Protein 4HZ8 (pdb70)

Solvent-accessible surface area: 16527 Å² total; per-residue (Å²): 156,10,60,171,58,8,30,1,0,0,0,0,0,2,14,1,3,6,5,6,60,90,63,60,36,26,11,60,0,7,1,2,93,4,14,129,78,128,80,70,10,101,138,66,20,25,2,58,86,5,0,24,3,10,102,85,24,108,77,0,1,51,12,0,124,63,0,34,6,96,0,0,0,5,2,0,4,1,0,2,0,9,24,69,68,68,93,130,57,14,113,135,2,12,49,0,0,72,82,2,0,88,11,0,72,172,66,126,2,49,0,0,0,0,0,3,4,20,6,0,0,27,13,0,39,108,69,29,0,2,43,24,86,92,2,0,29,29,0,14,76,0,0,83,24,0,5,64,40,4,3,94,62,0,28,4,0,0,0,0,1,14,2,12,29,13,0,108,6,0,0,10,97,2,94,25,8,34,21,54,142,55,72,97,33,0,0,81,0,0,0,3,2,1,4,0,0,0,39,0,2,89,14,3,102,87,61,82,19,78,72,15,56,0,0,2,0,5,24,4,21,12,20,43,51,60,38,100,107,114,53,9,73,108,2,8,176,92,28,59,24,28,33,6,26,1,9,2,24,0,5,46,126,21,100,12,19,126,23,0,41,142,49,4,107,54,0,73,142,40,50,33,139,119,4,32,133,18,0,30,33,107,27,35,0,0,0,0,0,1,26,21,5,25,60,0,81,37,19,146,126,123,103,17,33,84,54,50,134,36,156,85,72,44,8,37,42,39,78,18,40,2,36,79,0,0,33,53,9,0,10,32,8,19,183,67,11,34,138,29,26,0,9,0,0,9,0,1,1,0,12,109,12,136,57,70,198,86,33,85,2,90,6,83,116,0,15,40,5,1,98,27,0,0,21,5,0,75,116,0,30,76,79,30,2,28,4,99,0,1,0,0,8,0,0,0,0,4,0,19,9,12,42,0,49,49,26,45,6,0,0,0,25,0,44,51,166,84,11,111,17,30,28,0,58,0,0,83,49,1,81,93,6,9,90,67,30,3,102

InterPro domains:
  IPR001360 Glycoside hydrolase family 1 [PF00232] (41-479)
  IPR001360 Glycoside hydrolase family 1 [PR00131] (323-337)
  IPR001360 Glycoside hydrolase family 1 [PR00131] (383-391)
  IPR001360 Glycoside hydrolase family 1 [PR00131] (404-415)
  IPR001360 Glycoside hydrolase family 1 [PR00131] (425-442)
  IPR001360 Glycoside hydrolase family 1 [PR00131] (449-461)
  IPR001360 Glycoside hydrolase family 1 [PTHR10353] (43-479)
  IPR017736 Glycoside hydrolase, family 1, beta-glucosidase [TIGR03356] (43-471)
  IPR017853 Glycoside hydrolase superfamily [SSF51445] (39-476)
  IPR018120 Glycoside hydrolase family 1, active site [PS00572] (383-391)
  IPR033132 Glycosyl hydrolases family 1, N-terminal conserved site [PS00653] (47-61)

Structure (mmCIF, N/CA/C/O backbone):
data_4HZ8
#
_entry.id   4HZ8
#
_cell.length_a   70.383
_cell.length_b   70.559
_cell.length_c   86.579
_cell.angle_alpha   90.000
_cell.angle_beta   90.000
_cell.angle_gamma   90.000
#
_symmetry.space_group_name_H-M   'P 21 21 21'
#
loop_
_entity.id
_entity.type
_entity.pdbx_description
1 polymer Beta-glucosidase
2 non-polymer beta-D-glucopyranose
3 water water
#
loop_
_atom_site.group_PDB
_atom_site.id
_atom_site.type_symbol
_atom_site.label_atom_id
_atom_site.label_alt_id
_atom_site.label_comp_id
_atom_site.label_asym_id
_atom_site.label_entity_id
_atom_site.label_seq_id
_atom_site.pdbx_PDB_ins_code
_atom_site.Cartn_x
_atom_site.Cartn_y
_atom_site.Cartn_z
_atom_site.occupancy
_atom_site.B_iso_or_equiv
_atom_site.auth_seq_id
_atom_site.auth_comp_id
_atom_site.auth_asym_id
_atom_site.auth_atom_id
_atom_site.pdbx_PDB_model_num
ATOM 1 N N . LYS A 1 4 ? 33.264 -16.737 18.597 1.00 18.16 42 LYS A N 1
ATOM 2 C CA . LYS A 1 4 ? 33.542 -17.384 17.318 1.00 16.89 42 LYS A CA 1
ATOM 3 C C . LYS A 1 4 ? 32.354 -17.247 16.407 1.00 14.07 42 LYS A C 1
ATOM 4 O O . LYS A 1 4 ? 31.202 -17.337 16.803 1.00 16.15 42 LYS A O 1
ATOM 10 N N . PHE A 1 5 ? 32.644 -17.075 15.113 1.00 12.52 43 PHE A N 1
ATOM 11 C CA . PHE A 1 5 ? 31.613 -17.064 14.128 1.00 12.62 43 PHE A CA 1
ATOM 12 C C . PHE A 1 5 ? 31.163 -18.512 13.831 1.00 13.49 43 PHE A C 1
ATOM 13 O O . PHE A 1 5 ? 31.777 -19.488 14.294 1.00 15.07 43 PHE A O 1
ATOM 21 N N . PRO A 1 6 ? 30.063 -18.662 13.060 1.00 14.08 44 PRO A N 1
ATOM 22 C CA . PRO A 1 6 ? 29.593 -19.998 12.731 1.00 17.58 44 PRO A CA 1
ATOM 23 C C . PRO A 1 6 ? 30.598 -20.792 11.952 1.00 15.65 44 PRO A C 1
ATOM 24 O O . PRO A 1 6 ? 31.424 -20.228 11.209 1.00 13.35 44 PRO A O 1
ATOM 28 N N . GLU A 1 7 ? 30.658 -22.102 12.154 1.00 16.61 45 GLU A N 1
ATOM 29 C CA . GLU A 1 7 ? 31.454 -22.918 11.347 1.00 18.03 45 GLU A CA 1
ATOM 30 C C . GLU A 1 7 ? 31.051 -22.707 9.893 1.00 16.54 45 GLU A C 1
ATOM 31 O O . GLU A 1 7 ? 29.866 -22.667 9.563 1.00 19.76 45 GLU A O 1
ATOM 37 N N . GLY A 1 8 ? 32.068 -22.554 9.058 1.00 16.00 46 GLY A N 1
ATOM 38 C CA . GLY A 1 8 ? 31.814 -22.359 7.603 1.00 14.39 46 GLY A CA 1
ATOM 39 C C . GLY A 1 8 ? 31.551 -20.897 7.244 1.00 14.11 46 GLY A C 1
ATOM 40 O O . GLY A 1 8 ? 31.370 -20.593 6.054 1.00 15.28 46 GLY A O 1
ATOM 41 N N . PHE A 1 9 ? 31.709 -19.950 8.174 1.00 10.71 47 PHE A N 1
ATOM 42 C CA . PHE A 1 9 ? 31.502 -18.584 7.867 1.00 10.83 47 PHE A CA 1
ATOM 43 C C . PHE A 1 9 ? 32.523 -18.143 6.806 1.00 8.99 47 PHE A C 1
ATOM 44 O O . PHE A 1 9 ? 33.697 -18.514 6.858 1.00 9.60 47 PHE A O 1
ATOM 52 N N . LEU A 1 10 ? 32.041 -17.413 5.813 1.00 8.14 48 LEU A N 1
ATOM 53 C CA . LEU A 1 10 ? 32.890 -17.117 4.654 1.00 8.91 48 LEU A CA 1
ATOM 54 C C . LEU A 1 10 ? 33.695 -15.836 4.794 1.00 7.83 48 LEU A C 1
ATOM 55 O O . LEU A 1 10 ? 33.157 -14.756 4.427 1.00 9.94 48 LEU A O 1
ATOM 60 N N . TRP A 1 11 ? 34.923 -15.923 5.223 1.00 6.73 49 TRP A N 1
ATOM 61 C CA . TRP A 1 11 ? 35.796 -14.772 5.331 1.00 7.11 49 TRP A CA 1
ATOM 62 C C . TRP A 1 11 ? 36.467 -14.557 3.994 1.00 6.74 49 TRP A C 1
ATOM 63 O O . TRP A 1 11 ? 37.103 -15.432 3.411 1.00 7.04 49 TRP A O 1
ATOM 74 N N . GLY A 1 12 ? 36.344 -13.323 3.473 1.00 6.33 50 GLY A N 1
ATOM 75 C CA . GLY A 1 12 ? 36.881 -13.022 2.142 1.00 6.70 50 GLY A CA 1
ATOM 76 C C . GLY A 1 12 ? 37.514 -11.664 2.083 1.00 6.00 50 GLY A C 1
ATOM 77 O O . GLY A 1 12 ? 37.678 -10.913 3.041 1.00 5.71 50 GLY A O 1
ATOM 78 N N . ALA A 1 13 ? 37.885 -11.311 0.858 1.00 6.23 51 ALA A N 1
ATOM 79 C CA . ALA A 1 13 ? 38.322 -9.957 0.532 1.00 6.24 51 ALA A CA 1
ATOM 80 C C . ALA A 1 13 ? 37.787 -9.702 -0.864 1.00 6.06 51 ALA A C 1
ATOM 81 O O . ALA A 1 13 ? 37.455 -10.639 -1.625 1.00 6.00 51 ALA A O 1
ATOM 83 N N . ALA A 1 14 ? 37.653 -8.420 -1.218 1.00 5.90 52 ALA A N 1
ATOM 84 C CA . ALA A 1 14 ? 36.969 -8.033 -2.468 1.00 5.94 52 ALA A CA 1
ATOM 85 C C . ALA A 1 14 ? 37.821 -7.070 -3.277 1.00 5.05 52 ALA A C 1
ATOM 86 O O . ALA A 1 14 ? 38.623 -6.297 -2.731 1.00 6.18 52 ALA A O 1
ATOM 88 N N . THR A 1 15 ? 37.588 -7.108 -4.560 1.00 5.76 53 THR A N 1
ATOM 89 C CA . THR A 1 15 ? 38.168 -6.176 -5.539 1.00 5.49 53 THR A CA 1
ATOM 90 C C . THR A 1 15 ? 37.099 -5.905 -6.607 1.00 5.40 53 THR A C 1
ATOM 91 O O . THR A 1 15 ? 36.000 -6.451 -6.571 1.00 5.59 53 THR A O 1
ATOM 95 N N . SER A 1 16 ? 37.442 -5.065 -7.586 1.00 6.04 54 SER A N 1
ATOM 96 C CA . SER A 1 16 ? 36.649 -4.953 -8.816 1.00 5.66 54 SER A CA 1
ATOM 97 C C . SER A 1 16 ? 37.607 -4.868 -9.997 1.00 5.52 54 SER A C 1
ATOM 98 O O . SER A 1 16 ? 38.793 -4.521 -9.839 1.00 6.27 54 SER A O 1
ATOM 101 N N . SER A 1 17 ? 37.049 -5.172 -11.169 1.00 5.83 55 SER A N 1
ATOM 102 C CA . SER A 1 17 ? 37.886 -5.339 -12.357 1.00 6.04 55 SER A CA 1
ATOM 103 C C . SER A 1 17 ? 38.599 -4.069 -12.800 1.00 6.36 55 SER A C 1
ATOM 104 O O . SER A 1 17 ? 39.810 -4.098 -13.046 1.00 6.69 55 SER A O 1
ATOM 107 N N . TYR A 1 18 ? 37.854 -2.971 -12.939 1.00 6.02 56 TYR A N 1
ATOM 108 C CA . TYR A 1 18 ? 38.543 -1.771 -13.397 1.00 6.49 56 TYR A CA 1
ATOM 109 C C . TYR A 1 18 ? 39.563 -1.297 -12.366 1.00 6.37 56 TYR A C 1
ATOM 110 O O . TYR A 1 18 ? 40.555 -0.677 -12.680 1.00 6.70 56 TYR A O 1
ATOM 119 N N . GLN A 1 19 ? 39.312 -1.564 -11.078 1.00 5.96 57 GLN A N 1
ATOM 120 C CA . GLN A 1 19 ? 40.173 -1.028 -10.048 1.00 6.24 57 GLN A CA 1
ATOM 121 C C . GLN A 1 19 ? 41.544 -1.803 -9.964 1.00 6.16 57 GLN A C 1
ATOM 122 O O . GLN A 1 19 ? 42.491 -1.214 -9.469 1.00 6.52 57 GLN A O 1
ATOM 128 N N . ILE A 1 20 ? 41.589 -3.027 -10.446 1.00 6.60 58 ILE A N 1
ATOM 129 C CA . ILE A 1 20 ? 42.825 -3.812 -10.280 1.00 6.40 58 ILE A CA 1
ATOM 130 C C . ILE A 1 20 ? 43.440 -4.310 -11.576 1.00 6.71 58 ILE A C 1
ATOM 131 O O . ILE A 1 20 ? 44.630 -4.647 -11.553 1.00 7.20 58 ILE A O 1
ATOM 136 N N . GLU A 1 21 ? 42.628 -4.565 -12.624 1.00 6.53 59 GLU A N 1
ATOM 137 C CA . GLU A 1 21 ? 43.153 -5.457 -13.681 1.00 6.54 59 GLU A CA 1
ATOM 138 C C . GLU A 1 21 ? 44.242 -4.869 -14.569 1.00 6.82 59 GLU A C 1
ATOM 139 O O . GLU A 1 21 ? 45.100 -5.611 -15.007 1.00 7.80 59 GLU A O 1
ATOM 145 N N . GLY A 1 22 ? 44.142 -3.588 -14.934 1.00 7.61 60 GLY A N 1
ATOM 146 C CA . GLY A 1 22 ? 45.005 -3.060 -15.992 1.00 8.65 60 GLY A CA 1
ATOM 147 C C . GLY A 1 22 ? 44.692 -3.777 -17.289 1.00 7.82 60 GLY A C 1
ATOM 148 O O . GLY A 1 22 ? 43.527 -4.115 -17.592 1.00 8.23 60 GLY A O 1
ATOM 149 N N . ALA A 1 23 ? 45.705 -3.926 -18.139 1.00 8.06 61 ALA A N 1
ATOM 150 C CA . ALA A 1 23 ? 45.522 -4.593 -19.424 1.00 8.71 61 ALA A CA 1
ATOM 151 C C . ALA A 1 23 ? 44.275 -4.059 -20.138 1.00 8.09 61 ALA A C 1
ATOM 152 O O . ALA A 1 23 ? 43.491 -4.812 -20.681 1.00 9.10 61 ALA A O 1
ATOM 154 N N . TRP A 1 24 ? 44.163 -2.735 -20.211 1.00 9.02 62 TRP A N 1
ATOM 155 C CA . TRP A 1 24 ? 42.900 -2.097 -20.573 1.00 9.00 62 TRP A CA 1
ATOM 156 C C . TRP A 1 24 ? 42.565 -2.292 -22.020 1.00 9.09 62 TRP A C 1
ATOM 157 O O . TRP A 1 24 ? 41.408 -2.143 -22.393 1.00 9.89 62 TRP A O 1
ATOM 168 N N . ASN A 1 25 ? 43.568 -2.569 -22.845 1.00 9.74 63 ASN A N 1
ATOM 169 C CA . ASN A 1 25 ? 43.363 -2.677 -24.292 1.00 11.59 63 ASN A CA 1
ATOM 170 C C . ASN A 1 25 ? 44.009 -3.887 -24.830 1.00 12.06 63 ASN A C 1
ATOM 171 O O . ASN A 1 25 ? 44.403 -3.981 -25.990 1.00 16.03 63 ASN A O 1
ATOM 176 N N . GLU A 1 26 ? 44.108 -4.909 -24.000 1.00 10.59 64 GLU A N 1
ATOM 177 C CA . GLU A 1 26 ? 44.768 -6.158 -24.358 1.00 10.52 64 GLU A CA 1
ATOM 178 C C . GLU A 1 26 ? 43.787 -7.233 -24.645 1.00 10.63 64 GLU A C 1
ATOM 179 O O . GLU A 1 26 ? 42.617 -7.212 -24.129 1.00 11.62 64 GLU A O 1
ATOM 185 N N . ASP A 1 27 ? 44.171 -8.221 -25.427 1.00 12.33 65 ASP A N 1
ATOM 186 C CA . ASP A 1 27 ? 43.385 -9.408 -25.629 1.00 12.25 65 ASP A CA 1
ATOM 187 C C . ASP A 1 27 ? 41.990 -9.049 -26.204 1.00 12.85 65 ASP A C 1
ATOM 188 O O . ASP A 1 27 ? 41.035 -9.848 -25.934 1.00 15.72 65 ASP A O 1
ATOM 193 N N . GLY A 1 28 ? 41.871 -8.014 -27.010 1.00 13.47 66 GLY A N 1
ATOM 194 C CA . GLY A 1 28 ? 40.607 -7.703 -27.627 1.00 13.47 66 GLY A CA 1
ATOM 195 C C . GLY A 1 28 ? 39.576 -7.079 -26.701 1.00 12.61 66 GLY A C 1
ATOM 196 O O . GLY A 1 28 ? 38.470 -6.761 -27.126 1.00 13.04 66 GLY A O 1
ATOM 197 N N . LYS A 1 29 ? 40.001 -6.713 -25.474 1.00 10.12 67 LYS A N 1
ATOM 198 C CA . LYS A 1 29 ? 39.069 -6.002 -24.571 1.00 8.83 67 LYS A CA 1
ATOM 199 C C . LYS A 1 29 ? 38.642 -4.708 -25.215 1.00 8.86 67 LYS A C 1
ATOM 200 O O . LYS A 1 29 ? 39.447 -3.941 -25.736 1.00 10.64 67 LYS A O 1
ATOM 206 N N . GLY A 1 30 ? 37.344 -4.424 -25.159 1.00 8.24 68 GLY A N 1
ATOM 207 C CA . GLY A 1 30 ? 36.793 -3.174 -25.651 1.00 8.93 68 GLY A CA 1
ATOM 208 C C . GLY A 1 30 ? 36.904 -2.062 -24.659 1.00 7.74 68 GLY A C 1
ATOM 209 O O . GLY A 1 30 ? 37.086 -2.311 -23.475 1.00 8.09 68 GLY A O 1
ATOM 210 N N . GLU A 1 31 ? 36.655 -0.839 -25.107 1.00 8.03 69 GLU A N 1
ATOM 211 C CA . GLU A 1 31 ? 36.697 0.266 -24.155 1.00 9.16 69 GLU A CA 1
ATOM 212 C C . GLU A 1 31 ? 35.448 0.207 -23.299 1.00 7.64 69 GLU A C 1
ATOM 213 O O . GLU A 1 31 ? 34.336 -0.044 -23.756 1.00 9.20 69 GLU A O 1
ATOM 219 N N . SER A 1 32 ? 35.672 0.540 -22.038 1.00 8.14 70 SER A N 1
ATOM 220 C CA . SER A 1 32 ? 34.553 0.800 -21.116 1.00 7.14 70 SER A CA 1
ATOM 221 C C . SER A 1 32 ? 34.327 2.260 -20.926 1.00 7.28 70 SER A C 1
ATOM 222 O O . SER A 1 32 ? 35.187 3.083 -21.287 1.00 8.29 70 SER A O 1
ATOM 225 N N . ILE A 1 33 ? 33.232 2.590 -20.275 1.00 7.43 71 ILE A N 1
ATOM 226 C CA . ILE A 1 33 ? 32.954 4.003 -19.980 1.00 7.15 71 ILE A CA 1
ATOM 227 C C . ILE A 1 33 ? 33.997 4.544 -19.014 1.00 7.97 71 ILE A C 1
ATOM 228 O O . ILE A 1 33 ? 34.243 5.743 -18.982 1.00 8.35 71 ILE A O 1
ATOM 233 N N . TRP A 1 34 ? 34.679 3.670 -18.226 1.00 7.18 72 TRP A N 1
ATOM 234 C CA . TRP A 1 34 ? 35.728 4.134 -17.348 1.00 7.31 72 TRP A CA 1
ATOM 235 C C . TRP A 1 34 ? 37.064 4.331 -18.073 1.00 7.10 72 TRP A C 1
ATOM 236 O O . TRP A 1 34 ? 37.848 5.219 -17.702 1.00 8.30 72 TRP A O 1
ATOM 247 N N . ASP A 1 35 ? 37.376 3.529 -19.087 1.00 7.33 73 ASP A N 1
ATOM 248 C CA . ASP A 1 35 ? 38.520 3.864 -19.948 1.00 8.14 73 ASP A CA 1
ATOM 249 C C . ASP A 1 35 ? 38.353 5.263 -20.519 1.00 8.01 73 ASP A C 1
ATOM 250 O O . ASP A 1 35 ? 39.279 6.066 -20.523 1.00 10.83 73 ASP A O 1
ATOM 255 N N . ARG A 1 36 ? 37.146 5.578 -20.989 1.00 9.44 74 ARG A N 1
ATOM 256 C CA . ARG A 1 36 ? 36.908 6.886 -21.601 1.00 9.31 74 ARG A CA 1
ATOM 257 C C . ARG A 1 36 ? 36.935 7.965 -20.553 1.00 8.59 74 ARG A C 1
ATOM 258 O O . ARG A 1 36 ? 37.519 9.029 -20.774 1.00 10.54 74 ARG A O 1
ATOM 266 N N . PHE A 1 37 ? 36.274 7.725 -19.416 1.00 8.83 75 PHE A N 1
ATOM 267 C CA . PHE A 1 37 ? 36.127 8.744 -18.389 1.00 9.08 75 PHE A CA 1
ATOM 268 C C . PHE A 1 37 ? 37.508 9.199 -17.872 1.00 8.53 75 PHE A C 1
ATOM 269 O O . PHE A 1 37 ? 37.765 10.348 -17.585 1.00 9.73 75 PHE A O 1
ATOM 277 N N . THR A 1 38 ? 38.395 8.229 -17.690 1.00 8.50 76 THR A N 1
ATOM 278 C CA . THR A 1 38 ? 39.741 8.502 -17.186 1.00 9.20 76 THR A CA 1
ATOM 279 C C . THR A 1 38 ? 40.649 9.178 -18.196 1.00 9.55 76 THR A C 1
ATOM 280 O O . THR A 1 38 ? 41.753 9.606 -17.821 1.00 11.23 76 THR A O 1
ATOM 284 N N . ARG A 1 39 ? 40.190 9.393 -19.434 1.00 10.31 77 ARG A N 1
ATOM 285 C CA . ARG A 1 39 ? 40.976 10.196 -20.353 1.00 11.31 77 ARG A CA 1
ATOM 286 C C . ARG A 1 39 ? 40.534 11.628 -20.257 1.00 11.05 77 ARG A C 1
ATOM 287 O O . ARG A 1 39 ? 41.161 12.507 -20.905 1.00 14.60 77 ARG A O 1
ATOM 295 N N . ILE A 1 40 ? 39.442 11.931 -19.531 1.00 10.54 78 ILE A N 1
ATOM 296 C CA . ILE A 1 40 ? 38.932 13.275 -19.482 1.00 11.22 78 ILE A CA 1
ATOM 297 C C . ILE A 1 40 ? 39.770 14.082 -18.501 1.00 10.91 78 ILE A C 1
ATOM 298 O O . ILE A 1 40 ? 39.831 13.757 -17.319 1.00 11.19 78 ILE A O 1
ATOM 303 N N . PRO A 1 41 ? 40.487 15.101 -18.937 1.00 11.12 79 PRO A N 1
ATOM 304 C CA . PRO A 1 41 ? 41.309 15.871 -17.984 1.00 11.71 79 PRO A CA 1
ATOM 305 C C . PRO A 1 41 ? 40.404 16.460 -16.907 1.00 11.34 79 PRO A C 1
ATOM 306 O O . PRO A 1 41 ? 39.326 17.012 -17.172 1.00 12.03 79 PRO A O 1
ATOM 310 N N . GLY A 1 42 ? 40.935 16.409 -15.662 1.00 11.53 80 GLY A N 1
ATOM 311 C CA . GLY A 1 42 ? 40.272 16.991 -14.534 1.00 11.87 80 GLY A CA 1
ATOM 312 C C . GLY A 1 42 ? 39.335 16.046 -13.799 1.00 11.21 80 GLY A C 1
ATOM 313 O O . GLY A 1 42 ? 38.947 16.297 -12.714 1.00 13.20 80 GLY A O 1
ATOM 314 N N . LYS A 1 43 ? 38.963 14.913 -14.399 1.00 10.43 81 LYS A N 1
ATOM 315 C CA . LYS A 1 43 ? 37.986 14.007 -13.751 1.00 9.45 81 LYS A CA 1
ATOM 316 C C . LYS A 1 43 ? 38.627 13.204 -12.621 1.00 9.42 81 LYS A C 1
ATOM 317 O O . LYS A 1 43 ? 37.918 12.824 -11.674 1.00 10.97 81 LYS A O 1
ATOM 323 N N . ILE A 1 44 ? 39.929 12.878 -12.718 1.00 8.98 82 ILE A N 1
ATOM 324 C CA . ILE A 1 44 ? 40.571 11.960 -11.746 1.00 8.26 82 ILE A CA 1
ATOM 325 C C . ILE A 1 44 ? 41.771 12.678 -11.112 1.00 8.86 82 ILE A C 1
ATOM 326 O O . ILE A 1 44 ? 42.576 13.281 -11.817 1.00 9.81 82 ILE A O 1
ATOM 331 N N . LYS A 1 45 ? 41.916 12.536 -9.814 1.00 10.01 83 LYS A N 1
ATOM 332 C CA . LYS A 1 45 ? 43.067 13.080 -9.129 1.00 10.53 83 LYS A CA 1
ATOM 333 C C . LYS A 1 45 ? 44.331 12.547 -9.735 1.00 10.26 83 LYS A C 1
ATOM 334 O O . LYS A 1 45 ? 44.487 11.358 -10.105 1.00 9.96 83 LYS A O 1
ATOM 340 N N . ASN A 1 46 ? 45.316 13.477 -9.893 1.00 10.42 84 ASN A N 1
ATOM 341 C CA . ASN A 1 46 ? 46.595 13.110 -10.414 1.00 10.08 84 ASN A CA 1
ATOM 342 C C . ASN A 1 46 ? 46.585 12.693 -11.889 1.00 9.98 84 ASN A C 1
ATOM 343 O O . ASN A 1 46 ? 47.597 12.236 -12.430 1.00 11.17 84 ASN A O 1
ATOM 348 N N . GLY A 1 47 ? 45.439 12.808 -12.573 1.00 10.17 85 GLY A N 1
ATOM 349 C CA . GLY A 1 47 ? 45.349 12.333 -13.930 1.00 11.07 85 GLY A CA 1
ATOM 350 C C . GLY A 1 47 ? 45.553 10.830 -14.026 1.00 11.05 85 GLY A C 1
ATOM 351 O O . GLY A 1 47 ? 46.010 10.337 -15.019 1.00 13.78 85 GLY A O 1
ATOM 352 N N . ASP A 1 48 ? 45.191 10.119 -12.952 1.00 10.47 86 ASP A N 1
ATOM 353 C CA . ASP A 1 48 ? 45.412 8.663 -12.883 1.00 11.29 86 ASP A CA 1
ATOM 354 C C . ASP A 1 48 ? 44.340 7.940 -13.732 1.00 10.24 86 ASP A C 1
ATOM 355 O O . ASP A 1 48 ? 43.253 8.498 -14.053 1.00 9.54 86 ASP A O 1
ATOM 360 N N . SER A 1 49 ? 44.572 6.687 -14.032 1.00 9.28 87 SER A N 1
ATOM 361 C CA . SER A 1 49 ? 43.590 5.837 -14.704 1.00 8.51 87 SER A CA 1
ATOM 362 C C . SER A 1 49 ? 43.805 4.432 -14.247 1.00 8.04 87 SER A C 1
ATOM 363 O O . SER A 1 49 ? 44.802 4.100 -13.599 1.00 9.33 87 SER A O 1
ATOM 366 N N . GLY A 1 50 ? 42.897 3.577 -14.688 1.00 7.97 88 GLY A N 1
ATOM 367 C CA . GLY A 1 50 ? 43.073 2.113 -14.490 1.00 8.27 88 GLY A CA 1
ATOM 368 C C . GLY A 1 50 ? 43.774 1.473 -15.654 1.00 7.38 88 GLY A C 1
ATOM 369 O O . GLY A 1 50 ? 43.666 0.270 -15.809 1.00 7.96 88 GLY A O 1
ATOM 370 N N . ASP A 1 51 ? 44.581 2.169 -16.467 1.00 7.78 89 ASP A N 1
ATOM 371 C CA . ASP A 1 51 ? 45.245 1.534 -17.604 1.00 7.99 89 ASP A CA 1
ATOM 372 C C . ASP A 1 51 ? 46.081 0.347 -17.166 1.00 8.17 89 ASP A C 1
ATOM 373 O O . ASP A 1 51 ? 46.142 -0.654 -17.854 1.00 9.45 89 ASP A O 1
ATOM 378 N N . VAL A 1 52 ? 46.793 0.537 -16.031 1.00 7.80 90 VAL A N 1
ATOM 379 C CA . VAL A 1 52 ? 47.642 -0.498 -15.480 1.00 8.62 90 VAL A CA 1
ATOM 380 C C . VAL A 1 52 ? 47.115 -0.998 -14.120 1.00 8.06 90 VAL A C 1
ATOM 381 O O . VAL A 1 52 ? 47.072 -2.196 -13.869 1.00 8.43 90 VAL A O 1
ATOM 385 N N . ALA A 1 53 ? 46.785 -0.084 -13.244 1.00 7.84 91 ALA A N 1
ATOM 386 C CA . ALA A 1 53 ? 46.218 -0.428 -11.926 1.00 7.21 91 ALA A CA 1
ATOM 387 C C . ALA A 1 53 ? 47.192 -1.404 -11.265 1.00 8.18 91 ALA A C 1
ATOM 388 O O . ALA A 1 53 ? 48.410 -1.091 -11.156 1.00 9.42 91 ALA A O 1
ATOM 390 N N . CYS A 1 54 ? 46.673 -2.532 -10.719 1.00 7.78 92 CYS A N 1
ATOM 391 C CA . CYS A 1 54 ? 47.533 -3.530 -10.049 1.00 7.56 92 CYS A CA 1
ATOM 392 C C . CYS A 1 54 ? 48.072 -4.566 -10.994 1.00 7.94 92 CYS A C 1
ATOM 393 O O . CYS A 1 54 ? 48.663 -5.547 -10.561 1.00 8.64 92 CYS A O 1
ATOM 396 N N . ASP A 1 55 ? 47.824 -4.344 -12.306 1.00 8.19 93 ASP A N 1
ATOM 397 C CA . ASP A 1 55 ? 48.321 -5.233 -13.323 1.00 8.04 93 ASP A CA 1
ATOM 398 C C . ASP A 1 55 ? 47.865 -6.656 -13.022 1.00 8.00 93 ASP A C 1
ATOM 399 O O . ASP A 1 55 ? 48.534 -7.638 -13.322 1.00 8.52 93 ASP A O 1
ATOM 404 N N . HIS A 1 56 ? 46.652 -6.806 -12.447 1.00 7.94 94 HIS A N 1
ATOM 405 C CA . HIS A 1 56 ? 46.171 -8.093 -11.989 1.00 7.69 94 HIS A CA 1
ATOM 406 C C . HIS A 1 56 ? 45.814 -9.019 -13.148 1.00 7.84 94 HIS A C 1
ATOM 407 O O . HIS A 1 56 ? 45.912 -10.234 -13.007 1.00 8.17 94 HIS A O 1
ATOM 414 N N . TYR A 1 57 ? 45.409 -8.481 -14.312 1.00 7.97 95 TYR A N 1
ATOM 415 C CA . TYR A 1 57 ? 45.123 -9.366 -15.435 1.00 8.03 95 TYR A CA 1
ATOM 416 C C . TYR A 1 57 ? 46.353 -10.275 -15.731 1.00 8.69 95 TYR A C 1
ATOM 417 O O . TYR A 1 57 ? 46.228 -11.436 -16.013 1.00 10.53 95 TYR A O 1
ATOM 426 N N . HIS A 1 58 ? 47.529 -9.649 -15.627 1.00 9.54 96 HIS A N 1
ATOM 427 C CA . HIS A 1 58 ? 48.795 -10.393 -15.824 1.00 9.81 96 HIS A CA 1
ATOM 428 C C . HIS A 1 58 ? 49.289 -11.072 -14.566 1.00 9.18 96 HIS A C 1
ATOM 429 O O . HIS A 1 58 ? 49.879 -12.139 -14.673 1.00 12.18 96 HIS A O 1
ATOM 436 N N . ARG A 1 59 ? 49.031 -10.469 -13.395 1.00 8.31 97 ARG A N 1
ATOM 437 C CA . ARG A 1 59 ? 49.623 -10.925 -12.148 1.00 8.42 97 ARG A CA 1
ATOM 438 C C . ARG A 1 59 ? 48.677 -11.715 -11.268 1.00 8.17 97 ARG A C 1
ATOM 439 O O . ARG A 1 59 ? 48.993 -11.973 -10.095 1.00 9.56 97 ARG A O 1
ATOM 447 N N . TYR A 1 60 ? 47.604 -12.217 -11.838 1.00 7.95 98 TYR A N 1
ATOM 448 C CA . TYR A 1 60 ? 46.565 -12.802 -11.033 1.00 7.88 98 TYR A CA 1
ATOM 449 C C . TYR A 1 60 ? 47.076 -14.013 -10.234 1.00 8.74 98 TYR A C 1
ATOM 450 O O . TYR A 1 60 ? 46.565 -14.299 -9.178 1.00 9.23 98 TYR A O 1
ATOM 459 N N . GLU A 1 61 ? 48.038 -14.812 -10.781 1.00 8.94 99 GLU A N 1
ATOM 460 C CA . GLU A 1 61 ? 48.506 -15.946 -9.998 1.00 9.60 99 GLU A CA 1
ATOM 461 C C . GLU A 1 61 ? 49.239 -15.527 -8.746 1.00 9.99 99 GLU A C 1
ATOM 462 O O . GLU A 1 61 ? 49.114 -16.187 -7.704 1.00 9.94 99 GLU A O 1
ATOM 468 N N . GLN A 1 62 ? 49.981 -14.426 -8.800 1.00 9.70 100 GLN A N 1
ATOM 469 C CA . GLN A 1 62 ? 50.589 -13.917 -7.599 1.00 9.43 100 GLN A CA 1
ATOM 470 C C . GLN A 1 62 ? 49.536 -13.522 -6.584 1.00 9.09 100 GLN A C 1
ATOM 471 O O . GLN A 1 62 ? 49.637 -13.781 -5.377 1.00 9.59 100 GLN A O 1
ATOM 477 N N . ASP A 1 63 ? 48.456 -12.882 -7.063 1.00 8.13 101 ASP A N 1
ATOM 478 C CA . ASP A 1 63 ? 47.391 -12.443 -6.148 1.00 7.91 101 ASP A CA 1
ATOM 479 C C . ASP A 1 63 ? 46.620 -13.649 -5.603 1.00 7.35 101 ASP A C 1
ATOM 480 O O . ASP A 1 63 ? 46.269 -13.619 -4.441 1.00 7.62 101 ASP A O 1
ATOM 485 N N . LEU A 1 64 ? 46.426 -14.700 -6.403 1.00 7.68 102 LEU A N 1
ATOM 486 C CA . LEU A 1 64 ? 45.820 -15.906 -5.873 1.00 7.40 102 LEU A CA 1
ATOM 487 C C . LEU A 1 64 ? 46.702 -16.511 -4.744 1.00 7.71 102 LEU A C 1
ATOM 488 O O . LEU A 1 64 ? 46.159 -16.973 -3.760 1.00 8.19 102 LEU A O 1
ATOM 493 N N . ASP A 1 65 ? 48.031 -16.480 -4.930 1.00 7.77 103 ASP A N 1
ATOM 494 C CA . ASP A 1 65 ? 48.857 -17.004 -3.822 1.00 8.33 103 ASP A CA 1
ATOM 495 C C . ASP A 1 65 ? 48.752 -16.123 -2.569 1.00 7.74 103 ASP A C 1
ATOM 496 O O . ASP A 1 65 ? 48.788 -16.648 -1.473 1.00 8.05 103 ASP A O 1
ATOM 501 N N . LEU A 1 66 ? 48.621 -14.797 -2.761 1.00 7.93 104 LEU A N 1
ATOM 502 C CA . LEU A 1 66 ? 48.459 -13.949 -1.575 1.00 8.61 104 LEU A CA 1
ATOM 503 C C . LEU A 1 66 ? 47.148 -14.273 -0.865 1.00 7.92 104 LEU A C 1
ATOM 504 O O . LEU A 1 66 ? 47.068 -14.279 0.334 1.00 8.29 104 LEU A O 1
ATOM 509 N N . MET A 1 67 ? 46.084 -14.540 -1.627 1.00 7.94 105 MET A N 1
ATOM 510 C CA . MET A 1 67 ? 44.790 -14.926 -1.029 1.00 7.85 105 MET A CA 1
ATOM 511 C C . MET A 1 67 ? 44.995 -16.209 -0.235 1.00 7.53 105 MET A C 1
ATOM 512 O O . MET A 1 67 ? 44.475 -16.331 0.890 1.00 7.88 105 MET A O 1
ATOM 517 N N . ARG A 1 68 ? 45.717 -17.153 -0.846 1.00 7.53 106 ARG A N 1
ATOM 518 C CA . ARG A 1 68 ? 45.973 -18.408 -0.155 1.00 7.24 106 ARG A CA 1
ATOM 519 C C . ARG A 1 68 ? 46.781 -18.201 1.142 1.00 6.53 106 ARG A C 1
ATOM 520 O O . ARG A 1 68 ? 46.468 -18.752 2.171 1.00 7.65 106 ARG A O 1
ATOM 528 N N . GLN A 1 69 ? 47.792 -17.322 1.045 1.00 7.50 107 GLN A N 1
ATOM 529 C CA . GLN A 1 69 ? 48.616 -16.995 2.228 1.00 8.45 107 GLN A CA 1
ATOM 530 C C . GLN A 1 69 ? 47.825 -16.497 3.394 1.00 8.01 107 GLN A C 1
ATOM 531 O O . GLN A 1 69 ? 48.108 -16.771 4.543 1.00 8.07 107 GLN A O 1
ATOM 537 N N . LEU A 1 70 ? 46.746 -15.757 3.089 1.00 7.97 108 LEU A N 1
ATOM 538 C CA . LEU A 1 70 ? 45.855 -15.218 4.142 1.00 7.66 108 LEU A CA 1
ATOM 539 C C . LEU A 1 70 ? 44.843 -16.265 4.640 1.00 7.21 108 LEU A C 1
ATOM 540 O O . LEU A 1 70 ? 44.233 -16.022 5.678 1.00 8.51 108 LEU A O 1
ATOM 545 N N . GLY A 1 71 ? 44.633 -17.362 3.905 1.00 7.32 109 GLY A N 1
ATOM 546 C CA . GLY A 1 71 ? 43.601 -18.302 4.315 1.00 6.92 109 GLY A CA 1
ATOM 547 C C . GLY A 1 71 ? 42.197 -17.851 3.956 1.00 7.08 109 GLY A C 1
ATOM 548 O O . GLY A 1 71 ? 41.243 -18.340 4.510 1.00 7.61 109 GLY A O 1
ATOM 549 N N . LEU A 1 72 ? 42.064 -16.974 2.951 1.00 7.18 110 LEU A N 1
ATOM 550 C CA . LEU A 1 72 ? 40.716 -16.550 2.537 1.00 7.66 110 LEU A CA 1
ATOM 551 C C . LEU A 1 72 ? 39.867 -17.792 2.217 1.00 6.51 110 LEU A C 1
ATOM 552 O O . LEU A 1 72 ? 40.278 -18.708 1.557 1.00 8.06 110 LEU A O 1
ATOM 557 N N . LYS A 1 73 ? 38.611 -17.717 2.699 1.00 7.25 111 LYS A N 1
ATOM 558 C CA . LYS A 1 73 ? 37.603 -18.752 2.367 1.00 6.75 111 LYS A CA 1
ATOM 559 C C . LYS A 1 73 ? 36.883 -18.474 1.068 1.00 6.87 111 LYS A C 1
ATOM 560 O O . LYS A 1 73 ? 36.305 -19.314 0.435 1.00 7.57 111 LYS A O 1
ATOM 566 N N . THR A 1 74 ? 36.928 -17.176 0.672 1.00 6.43 112 THR A N 1
ATOM 567 C CA . THR A 1 74 ? 36.159 -16.724 -0.491 1.00 6.66 112 THR A CA 1
ATOM 568 C C . THR A 1 74 ? 36.832 -15.436 -0.978 1.00 6.00 112 THR A C 1
ATOM 569 O O . THR A 1 74 ? 37.552 -14.766 -0.242 1.00 6.46 112 THR A O 1
ATOM 573 N N . TYR A 1 75 ? 36.604 -15.096 -2.238 1.00 6.25 113 TYR A N 1
ATOM 574 C CA . TYR A 1 75 ? 37.186 -13.892 -2.875 1.00 6.34 113 TYR A CA 1
ATOM 575 C C . TYR A 1 75 ? 36.088 -13.370 -3.798 1.00 5.85 113 TYR A C 1
ATOM 576 O O . TYR A 1 75 ? 35.518 -14.095 -4.597 1.00 6.31 113 TYR A O 1
ATOM 585 N N . ARG A 1 76 ? 35.813 -12.081 -3.619 1.00 5.58 114 ARG A N 1
ATOM 586 C CA . ARG A 1 76 ? 34.844 -11.388 -4.471 1.00 5.10 114 ARG A CA 1
ATOM 587 C C . ARG A 1 76 ? 35.597 -10.510 -5.464 1.00 5.11 114 ARG A C 1
ATOM 588 O O . ARG A 1 76 ? 36.407 -9.663 -5.086 1.00 5.51 114 ARG A O 1
ATOM 596 N N . PHE A 1 77 ? 35.319 -10.749 -6.737 1.00 5.51 115 PHE A N 1
ATOM 597 C CA . PHE A 1 77 ? 35.864 -9.960 -7.840 1.00 4.98 115 PHE A CA 1
ATOM 598 C C . PHE A 1 77 ? 34.720 -9.521 -8.706 1.00 5.54 115 PHE A C 1
ATOM 599 O O . PHE A 1 77 ? 33.601 -10.050 -8.580 1.00 6.11 115 PHE A O 1
ATOM 607 N N . SER A 1 78 ? 34.998 -8.614 -9.629 1.00 5.39 116 SER A N 1
ATOM 608 C CA . SER A 1 78 ? 34.017 -8.319 -10.678 1.00 5.17 116 SER A CA 1
ATOM 609 C C . SER A 1 78 ? 34.548 -8.711 -12.011 1.00 4.84 116 SER A C 1
ATOM 610 O O . SER A 1 78 ? 35.751 -8.880 -12.227 1.00 5.70 116 SER A O 1
ATOM 613 N N . ILE A 1 79 ? 33.604 -8.908 -12.937 1.00 5.57 117 ILE A N 1
ATOM 614 C CA . ILE A 1 79 ? 33.894 -9.281 -14.302 1.00 5.81 117 ILE A CA 1
ATOM 615 C C . ILE A 1 79 ? 33.802 -8.065 -15.181 1.00 5.14 117 ILE A C 1
ATOM 616 O O . ILE A 1 79 ? 32.832 -7.313 -15.103 1.00 6.47 117 ILE A O 1
ATOM 621 N N . ALA A 1 80 ? 34.844 -7.791 -15.968 1.00 6.09 118 ALA A N 1
ATOM 622 C CA . ALA A 1 80 ? 34.858 -6.662 -16.898 1.00 6.02 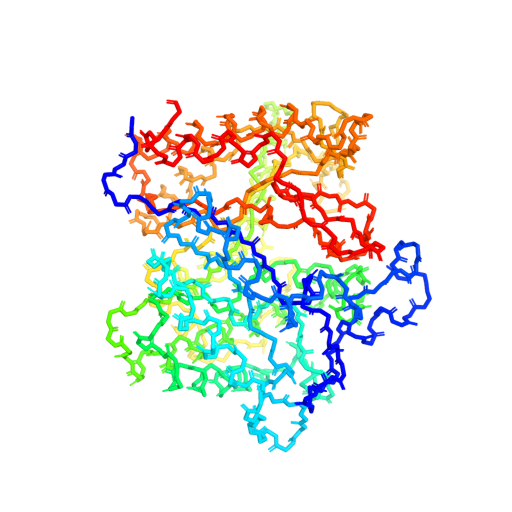118 ALA A CA 1
ATOM 623 C C . ALA A 1 80 ? 33.973 -7.021 -18.112 1.00 6.22 118 ALA A C 1
ATOM 624 O O . ALA A 1 80 ? 34.431 -7.764 -18.976 1.00 6.62 118 ALA A O 1
ATOM 626 N N . TRP A 1 81 ? 32.761 -6.460 -18.148 1.00 6.30 119 TRP A N 1
ATOM 627 C CA . TRP A 1 81 ? 31.833 -6.812 -19.257 1.00 6.38 119 TRP A CA 1
ATOM 628 C C . TRP A 1 81 ? 32.573 -6.544 -20.618 1.00 7.16 119 TRP A C 1
ATOM 629 O O . TRP A 1 81 ? 32.387 -7.281 -21.556 1.00 6.83 119 TRP A O 1
ATOM 640 N N . ALA A 1 82 ? 33.383 -5.484 -20.705 1.00 7.22 120 ALA A N 1
ATOM 641 C CA . ALA A 1 82 ? 33.981 -5.140 -22.023 1.00 7.66 120 ALA A CA 1
ATOM 642 C C . ALA A 1 82 ? 35.075 -6.102 -22.392 1.00 7.74 120 ALA A C 1
ATOM 643 O O . ALA A 1 82 ? 35.501 -6.093 -23.554 1.00 8.18 120 ALA A O 1
ATOM 645 N N . ARG A 1 83 ? 35.599 -6.933 -21.444 1.00 7.04 121 ARG A N 1
ATOM 646 C CA . ARG A 1 83 ? 36.463 -8.038 -21.856 1.00 7.90 121 ARG A CA 1
ATOM 647 C C . ARG A 1 83 ? 35.691 -9.172 -22.531 1.00 7.54 121 ARG A C 1
ATOM 648 O O . ARG A 1 83 ? 36.255 -9.965 -23.273 1.00 10.13 121 ARG A O 1
ATOM 656 N N . ILE A 1 84 ? 34.376 -9.280 -22.172 1.00 7.88 122 ILE A N 1
ATOM 657 C CA . ILE A 1 84 ? 33.514 -10.338 -22.627 1.00 7.50 122 ILE A CA 1
ATOM 658 C C . ILE A 1 84 ? 32.824 -9.960 -23.926 1.00 8.05 122 ILE A C 1
ATOM 659 O O . ILE A 1 84 ? 32.698 -10.796 -24.863 1.00 9.14 122 ILE A O 1
ATOM 664 N N . GLN A 1 85 ? 32.254 -8.735 -23.958 1.00 7.52 123 GLN A N 1
ATOM 665 C CA . GLN A 1 85 ? 31.593 -8.239 -25.170 1.00 8.08 123 GLN A CA 1
ATOM 666 C C . GLN A 1 85 ? 32.256 -6.914 -25.473 1.00 8.31 123 GLN A C 1
ATOM 667 O O . GLN A 1 85 ? 31.813 -5.882 -24.951 1.00 8.52 123 GLN A O 1
ATOM 673 N N . PRO A 1 86 ? 33.340 -6.899 -26.246 1.00 8.23 124 PRO A N 1
ATOM 674 C CA . PRO A 1 86 ? 34.067 -5.655 -26.485 1.00 8.98 124 PRO A CA 1
ATOM 675 C C . PRO A 1 86 ? 33.251 -4.643 -27.295 1.00 8.69 124 PRO A C 1
ATOM 676 O O . PRO A 1 86 ? 33.619 -3.492 -27.238 1.00 9.30 124 PRO A O 1
ATOM 680 N N . ASP A 1 87 ? 32.290 -5.042 -28.099 1.00 8.47 125 ASP A N 1
ATOM 681 C CA . ASP A 1 87 ? 31.776 -4.198 -29.105 1.00 9.64 125 ASP A CA 1
ATOM 682 C C . ASP A 1 87 ? 30.286 -4.495 -29.394 1.00 8.82 125 ASP A C 1
ATOM 683 O O . ASP A 1 87 ? 29.689 -5.485 -28.914 1.00 9.94 125 ASP A O 1
ATOM 688 N N . SER A 1 88 ? 29.659 -3.627 -30.205 1.00 10.14 126 SER A N 1
ATOM 689 C CA . SER A 1 88 ? 28.248 -3.722 -30.505 1.00 11.98 126 SER A CA 1
ATOM 690 C C . SER A 1 88 ? 27.859 -4.969 -31.278 1.00 11.83 126 SER A C 1
ATOM 691 O O . SER A 1 88 ? 26.671 -5.189 -31.428 1.00 12.76 126 SER A O 1
ATOM 694 N N . SER A 1 89 ? 28.808 -5.759 -31.814 1.00 11.77 127 SER A N 1
ATOM 695 C CA . SER A 1 89 ? 28.371 -7.035 -32.461 1.00 12.14 127 SER A CA 1
ATOM 696 C C . SER A 1 89 ? 27.777 -7.962 -31.420 1.00 11.84 127 SER A C 1
ATOM 697 O O . SER A 1 89 ? 27.109 -8.926 -31.799 1.00 13.39 127 SER A O 1
ATOM 700 N N . ARG A 1 90 ? 28.045 -7.719 -30.129 1.00 11.17 128 ARG A N 1
ATOM 701 C CA . ARG A 1 90 ? 27.625 -8.587 -29.010 1.00 12.29 128 ARG A CA 1
ATOM 702 C C . ARG A 1 90 ? 28.398 -9.911 -29.019 1.00 11.85 128 ARG A C 1
ATOM 703 O O . ARG A 1 90 ? 28.150 -10.725 -28.180 1.00 13.34 128 ARG A O 1
ATOM 711 N N . GLN A 1 91 ? 29.310 -10.120 -29.932 1.00 11.55 129 GLN A N 1
ATOM 712 C CA . GLN A 1 91 ? 30.070 -11.370 -29.963 1.00 11.88 129 GLN A CA 1
ATOM 713 C C . GLN A 1 91 ? 30.901 -11.546 -28.733 1.00 11.58 129 GLN A C 1
ATOM 714 O O . GLN A 1 91 ? 31.493 -10.583 -28.216 1.00 13.73 129 GLN A O 1
ATOM 720 N N . ILE A 1 92 ? 31.048 -12.763 -28.257 1.00 11.37 130 ILE A N 1
ATOM 721 C CA . ILE A 1 92 ? 31.847 -13.026 -27.049 1.00 11.94 130 ILE A CA 1
ATOM 722 C C . ILE A 1 92 ? 33.317 -13.062 -27.415 1.00 11.24 130 ILE A C 1
ATOM 723 O O . ILE A 1 92 ? 33.773 -13.659 -28.394 1.00 13.38 130 ILE A O 1
ATOM 728 N N . ASN A 1 93 ? 34.114 -12.369 -26.627 1.00 11.17 131 ASN A N 1
ATOM 729 C CA . ASN A 1 93 ? 35.559 -12.363 -26.770 1.00 10.90 131 ASN A CA 1
ATOM 730 C C . ASN A 1 93 ? 36.074 -13.505 -25.918 1.00 10.53 131 ASN A C 1
ATOM 731 O O . ASN A 1 93 ? 35.982 -13.463 -24.673 1.00 12.06 131 ASN A O 1
ATOM 736 N N . GLN A 1 94 ? 36.600 -14.545 -26.552 1.00 11.26 132 GLN A N 1
ATOM 737 C CA . GLN A 1 94 ? 36.953 -15.735 -25.827 1.00 11.10 132 GLN A CA 1
ATOM 738 C C . GLN A 1 94 ? 38.139 -15.546 -24.950 1.00 9.60 132 GLN A C 1
ATOM 739 O O . GLN A 1 94 ? 38.261 -16.239 -23.894 1.00 10.84 132 GLN A O 1
ATOM 745 N N . ARG A 1 95 ? 39.102 -14.709 -25.300 1.00 10.37 133 ARG A N 1
ATOM 746 C CA . ARG A 1 95 ? 40.250 -14.472 -24.424 1.00 10.87 133 ARG A CA 1
ATOM 747 C C . ARG A 1 95 ? 39.802 -13.830 -23.145 1.00 10.46 133 ARG A C 1
ATOM 748 O O . ARG A 1 95 ? 40.308 -14.127 -22.057 1.00 10.99 133 ARG A O 1
ATOM 756 N N . GLY A 1 96 ? 38.804 -12.967 -23.200 1.00 10.45 134 GLY A N 1
ATOM 757 C CA . GLY A 1 96 ? 38.341 -12.280 -21.998 1.00 10.98 134 GLY A CA 1
ATOM 758 C C . GLY A 1 96 ? 37.659 -13.266 -21.114 1.00 10.13 134 GLY A C 1
ATOM 759 O O . GLY A 1 96 ? 37.890 -13.310 -19.881 1.00 10.24 134 GLY A O 1
ATOM 760 N N . LEU A 1 97 ? 36.802 -14.121 -21.662 1.00 9.50 135 LEU A N 1
ATOM 761 C CA . LEU A 1 97 ? 36.137 -15.110 -20.907 1.00 9.10 135 LEU A CA 1
ATOM 762 C C . LEU A 1 97 ? 37.144 -16.082 -20.275 1.00 9.42 135 LEU A C 1
ATOM 763 O O . LEU A 1 97 ? 37.015 -16.506 -19.117 1.00 10.40 135 LEU A O 1
ATOM 768 N N . ASP A 1 98 ? 38.152 -16.462 -21.041 1.00 9.49 136 ASP A N 1
ATOM 769 C CA . ASP A 1 98 ? 39.179 -17.375 -20.568 1.00 10.24 136 ASP A CA 1
ATOM 770 C C . ASP A 1 98 ? 39.923 -16.882 -19.349 1.00 9.16 136 ASP A C 1
ATOM 771 O O . ASP A 1 98 ? 40.339 -17.645 -18.501 1.00 9.30 136 ASP A O 1
ATOM 776 N N . PHE A 1 99 ? 40.152 -15.581 -19.274 1.00 9.06 137 PHE A N 1
ATOM 777 C CA . PHE A 1 99 ? 40.787 -15.016 -18.100 1.00 8.54 137 PHE A CA 1
ATOM 778 C C . PHE A 1 99 ? 39.971 -15.350 -16.851 1.00 8.40 137 PHE A C 1
ATOM 779 O O . PHE A 1 99 ? 40.531 -15.803 -15.851 1.00 8.32 137 PHE A O 1
ATOM 787 N N . TYR A 1 100 ? 38.664 -15.081 -16.881 1.00 8.18 138 TYR A N 1
ATOM 788 C CA . TYR A 1 100 ? 37.850 -15.407 -15.712 1.00 7.39 138 TYR A CA 1
ATOM 789 C C . TYR A 1 100 ? 37.755 -16.886 -15.473 1.00 8.25 138 TYR A C 1
ATOM 790 O O . TYR A 1 100 ? 37.730 -17.289 -14.303 1.00 8.46 138 TYR A O 1
ATOM 799 N N . ARG A 1 101 ? 37.762 -17.688 -16.530 1.00 8.49 139 ARG A N 1
ATOM 800 C CA . ARG A 1 101 ? 37.780 -19.108 -16.287 1.00 9.11 139 ARG A CA 1
ATOM 801 C C . ARG A 1 101 ? 39.086 -19.494 -15.509 1.00 8.50 139 ARG A C 1
ATOM 802 O O . ARG A 1 101 ? 39.007 -20.288 -14.563 1.00 9.44 139 ARG A O 1
ATOM 810 N N . ARG A 1 102 ? 40.220 -18.955 -15.944 1.00 8.33 140 ARG A N 1
ATOM 811 C CA . ARG A 1 102 ? 41.509 -19.312 -15.278 1.00 8.25 140 ARG A CA 1
ATOM 812 C C . ARG A 1 102 ? 41.527 -18.798 -13.854 1.00 8.28 140 ARG A C 1
ATOM 813 O O . ARG A 1 102 ? 41.999 -19.469 -12.932 1.00 8.87 140 ARG A O 1
ATOM 821 N N . LEU A 1 103 ? 40.975 -17.601 -13.644 1.00 8.06 141 LEU A N 1
ATOM 822 C CA . LEU A 1 103 ? 40.903 -17.041 -12.292 1.00 8.38 141 LEU A CA 1
ATOM 823 C C . LEU A 1 103 ? 40.052 -17.917 -11.384 1.00 8.04 141 LEU A C 1
ATOM 824 O O . LEU A 1 103 ? 40.525 -18.303 -10.278 1.00 8.51 141 LEU A O 1
ATOM 829 N N . VAL A 1 104 ? 38.890 -18.321 -11.870 1.00 7.69 142 VAL A N 1
ATOM 830 C CA . VAL A 1 104 ? 38.013 -19.155 -11.073 1.00 8.55 142 VAL A CA 1
ATOM 831 C C . VAL A 1 104 ? 38.616 -20.569 -10.829 1.00 8.13 142 VAL A C 1
ATOM 832 O O . VAL A 1 104 ? 38.496 -21.057 -9.731 1.00 8.69 142 VAL A O 1
ATOM 836 N N . GLU A 1 105 ? 39.226 -21.138 -11.875 1.00 7.92 143 GLU A N 1
ATOM 837 C CA . GLU A 1 105 ? 39.882 -22.388 -11.637 1.00 9.64 143 GLU A CA 1
ATOM 838 C C . GLU A 1 105 ? 40.962 -22.283 -10.559 1.00 9.07 143 GLU A C 1
ATOM 839 O O . GLU A 1 105 ? 41.180 -23.155 -9.710 1.00 9.32 143 GLU A O 1
ATOM 845 N N . GLY A 1 106 ? 41.702 -21.162 -10.592 1.00 8.32 144 GLY A N 1
ATOM 846 C CA . GLY A 1 106 ? 42.776 -20.940 -9.622 1.00 9.53 144 GLY A CA 1
ATOM 847 C C . GLY A 1 106 ? 42.245 -20.737 -8.220 1.00 8.30 144 GLY A C 1
ATOM 848 O O . GLY A 1 106 ? 42.826 -21.207 -7.248 1.00 8.94 144 GLY A O 1
ATOM 849 N N . LEU A 1 107 ? 41.093 -20.070 -8.102 1.00 8.13 145 LEU A N 1
ATOM 850 C CA . LEU A 1 107 ? 40.418 -20.019 -6.812 1.00 7.59 145 LEU A CA 1
ATOM 851 C C . LEU A 1 107 ? 40.053 -21.362 -6.239 1.00 8.70 145 LEU A C 1
ATOM 852 O O . LEU A 1 107 ? 40.381 -21.681 -5.097 1.00 9.30 145 LEU A O 1
ATOM 857 N N . HIS A 1 108 ? 39.403 -22.163 -7.060 1.00 8.89 146 HIS A N 1
ATOM 858 C CA . HIS A 1 108 ? 39.069 -23.502 -6.561 1.00 10.51 146 HIS A CA 1
ATOM 859 C C . HIS A 1 108 ? 40.280 -24.358 -6.231 1.00 11.46 146 HIS A C 1
ATOM 860 O O . HIS A 1 108 ? 40.228 -25.118 -5.279 1.00 11.24 146 HIS A O 1
ATOM 867 N N . LYS A 1 109 ? 41.360 -24.186 -7.017 1.00 10.43 147 LYS A N 1
ATOM 868 C CA . LYS A 1 109 ? 42.552 -24.970 -6.712 1.00 11.03 147 LYS A CA 1
ATOM 869 C C . LYS A 1 109 ? 43.127 -24.659 -5.358 1.00 10.61 147 LYS A C 1
ATOM 870 O O . LYS A 1 109 ? 43.790 -25.469 -4.723 1.00 12.36 147 LYS A O 1
ATOM 876 N N . ARG A 1 110 ? 42.837 -23.461 -4.866 1.00 10.18 148 ARG A N 1
ATOM 877 C CA . ARG A 1 110 ? 43.254 -23.027 -3.576 1.00 10.63 148 ARG A CA 1
ATOM 878 C C . ARG A 1 110 ? 42.155 -23.076 -2.508 1.00 9.74 148 ARG A C 1
ATOM 879 O O . ARG A 1 110 ? 42.325 -22.473 -1.443 1.00 12.13 148 ARG A O 1
ATOM 887 N N . ASP A 1 111 ? 41.019 -23.725 -2.832 1.00 10.03 149 ASP A N 1
ATOM 888 C CA . ASP A 1 111 ? 39.859 -23.826 -1.925 1.00 10.71 149 ASP A CA 1
ATOM 889 C C . ASP A 1 111 ? 39.322 -22.505 -1.514 1.00 11.16 149 ASP A C 1
ATOM 890 O O . ASP A 1 111 ? 38.877 -22.283 -0.358 1.00 13.59 149 ASP A O 1
ATOM 895 N N . ILE A 1 112 ? 39.266 -21.576 -2.463 1.00 8.78 150 ILE A N 1
ATOM 896 C CA . ILE A 1 112 ? 38.705 -20.246 -2.230 1.00 8.12 150 ILE A CA 1
ATOM 897 C C . ILE A 1 112 ? 37.404 -20.203 -3.040 1.00 8.99 150 ILE A C 1
ATOM 898 O O . ILE A 1 112 ? 37.412 -20.375 -4.266 1.00 9.24 150 ILE A O 1
ATOM 903 N N . LEU A 1 113 ? 36.281 -19.890 -2.377 1.00 7.49 151 LEU A N 1
ATOM 904 C CA . LEU A 1 113 ? 34.995 -19.882 -3.097 1.00 8.46 151 LEU A CA 1
ATOM 905 C C . LEU A 1 113 ? 34.871 -18.603 -3.894 1.00 7.78 151 LEU A C 1
ATOM 906 O O . LEU A 1 113 ? 34.930 -17.495 -3.294 1.00 7.25 151 LEU A O 1
ATOM 911 N N . PRO A 1 114 ? 34.633 -18.654 -5.186 1.00 7.30 152 PRO A N 1
ATOM 912 C CA . PRO A 1 114 ? 34.423 -17.401 -5.952 1.00 6.98 152 PRO A CA 1
ATOM 913 C C . PRO A 1 114 ? 33.034 -16.780 -5.676 1.00 6.27 152 PRO A C 1
ATOM 914 O O . PRO A 1 114 ? 32.020 -17.400 -5.690 1.00 7.14 152 PRO A O 1
ATOM 918 N N . MET A 1 115 ? 33.123 -15.453 -5.536 1.00 6.55 153 MET A N 1
ATOM 919 C CA . MET A 1 115 ? 31.920 -14.601 -5.646 1.00 5.63 153 MET A CA 1
ATOM 920 C C . MET A 1 115 ? 32.205 -13.647 -6.770 1.00 5.68 153 MET A C 1
ATOM 921 O O . MET A 1 115 ? 33.188 -12.903 -6.722 1.00 6.53 153 MET A O 1
ATOM 926 N N . ALA A 1 116 ? 31.375 -13.656 -7.818 1.00 5.63 154 ALA A N 1
ATOM 927 C CA . ALA A 1 116 ? 31.579 -12.767 -8.957 1.00 6.25 154 ALA A CA 1
ATOM 928 C C . ALA A 1 116 ? 30.445 -11.719 -9.026 1.00 5.70 154 ALA A C 1
ATOM 929 O O . ALA A 1 116 ? 29.273 -12.054 -9.049 1.00 6.36 154 ALA A O 1
ATOM 931 N N . THR A 1 117 ? 30.898 -10.496 -9.163 1.00 5.10 155 THR A N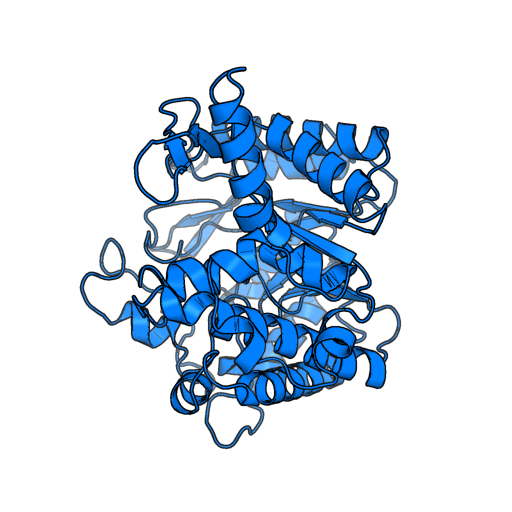 1
ATOM 932 C CA . THR A 1 117 ? 30.027 -9.336 -9.455 1.00 5.58 155 THR A CA 1
ATOM 933 C C . THR A 1 117 ? 30.004 -9.130 -10.949 1.00 4.88 155 THR A C 1
ATOM 934 O O . THR A 1 117 ? 31.037 -8.883 -11.566 1.00 5.73 155 THR A O 1
ATOM 938 N N . LEU A 1 118 ? 28.802 -9.197 -11.547 1.00 5.93 156 LEU A N 1
ATOM 939 C CA . LEU A 1 118 ? 28.694 -9.027 -12.999 1.00 5.66 156 LEU A CA 1
ATOM 940 C C . LEU A 1 118 ? 28.929 -7.562 -13.411 1.00 5.66 156 LEU A C 1
ATOM 941 O O . LEU A 1 118 ? 29.531 -7.319 -14.430 1.00 6.09 156 LEU A O 1
ATOM 946 N N . TYR A 1 119 ? 28.411 -6.634 -12.588 1.00 5.96 157 TYR A N 1
ATOM 947 C CA . TYR A 1 119 ? 28.518 -5.240 -12.948 1.00 5.65 157 TYR A CA 1
ATOM 948 C C . TYR A 1 119 ? 29.056 -4.410 -11.805 1.00 5.08 157 TYR A C 1
ATOM 949 O O . TYR A 1 119 ? 28.320 -4.085 -10.848 1.00 5.87 157 TYR A O 1
ATOM 958 N N . HIS A 1 120 ? 30.330 -4.017 -11.910 1.00 5.55 158 HIS A N 1
ATOM 959 C CA . HIS A 1 120 ? 30.954 -3.127 -10.941 1.00 5.50 158 HIS A CA 1
ATOM 960 C C . HIS A 1 120 ? 31.456 -1.893 -11.724 1.00 5.73 158 HIS A C 1
ATOM 961 O O . HIS A 1 120 ? 32.603 -1.454 -11.560 1.00 6.31 158 HIS A O 1
ATOM 968 N N . TRP A 1 121 ? 30.539 -1.331 -12.529 1.00 5.97 159 TRP A N 1
ATOM 969 C CA . TRP A 1 121 ? 30.577 0.074 -13.008 1.00 6.06 159 TRP A CA 1
ATOM 970 C C . TRP A 1 121 ? 31.233 0.261 -14.331 1.00 6.22 159 TRP A C 1
ATOM 971 O O . TRP A 1 121 ? 31.094 1.338 -14.933 1.00 6.91 159 TRP A O 1
ATOM 982 N N . ASP A 1 122 ? 31.960 -0.730 -14.830 1.00 6.51 160 ASP A N 1
ATOM 983 C CA . ASP A 1 122 ? 32.729 -0.591 -16.035 1.00 6.77 160 ASP A CA 1
ATOM 984 C C . ASP A 1 122 ? 31.902 -1.082 -17.232 1.00 6.81 160 ASP A C 1
ATOM 985 O O . ASP A 1 122 ? 32.233 -2.012 -17.951 1.00 6.88 160 ASP A O 1
ATOM 990 N N . LEU A 1 12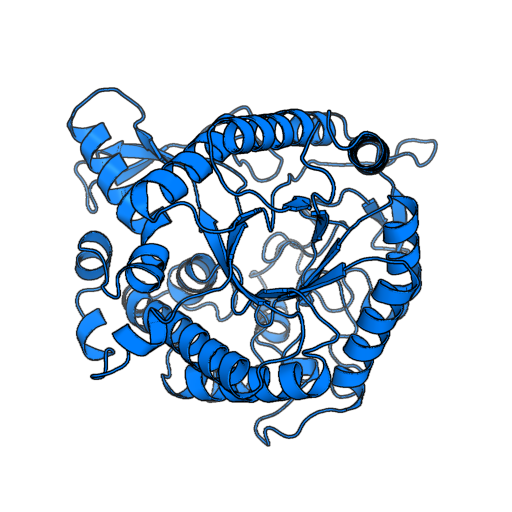3 ? 30.810 -0.319 -17.503 1.00 7.08 161 LEU A N 1
ATOM 991 C CA . LEU A 1 123 ? 29.934 -0.613 -18.624 1.00 6.79 161 LEU A CA 1
ATOM 992 C C . LEU A 1 123 ? 30.750 -0.560 -19.927 1.00 6.75 161 LEU A C 1
ATOM 993 O O . LEU A 1 123 ? 31.504 0.395 -20.151 1.00 7.17 161 LEU A O 1
ATOM 998 N N . PRO A 1 124 ? 30.513 -1.479 -20.851 1.00 6.31 162 PRO A N 1
ATOM 999 C CA . PRO A 1 124 ? 31.181 -1.296 -22.173 1.00 7.03 162 PRO A CA 1
ATOM 1000 C C . PRO A 1 124 ? 30.670 -0.077 -22.842 1.00 7.30 162 PRO A C 1
ATOM 1001 O O . PRO A 1 124 ? 29.478 0.275 -22.793 1.00 7.27 162 PRO A O 1
ATOM 1005 N N . GLN A 1 125 ? 31.600 0.650 -23.494 1.00 7.72 163 GLN A N 1
ATOM 1006 C CA . GLN A 1 125 ? 31.209 1.854 -24.252 1.00 7.71 163 GLN A CA 1
ATOM 1007 C C . GLN A 1 125 ? 30.113 1.508 -25.277 1.00 7.65 163 GLN A C 1
ATOM 1008 O O . GLN A 1 125 ? 29.261 2.371 -25.518 1.00 8.22 163 GLN A O 1
ATOM 1014 N N . TRP A 1 126 ? 30.126 0.328 -25.857 1.00 7.97 164 TRP A N 1
ATOM 1015 C CA . TRP A 1 126 ? 29.077 0.065 -26.857 1.00 8.01 164 TRP A CA 1
ATOM 1016 C C . TRP A 1 126 ? 27.676 0.057 -26.272 1.00 8.05 164 TRP A C 1
ATOM 1017 O O . TRP A 1 126 ? 26.725 0.457 -26.906 1.00 9.20 164 TRP A O 1
ATOM 1028 N N . VAL A 1 127 ? 27.559 -0.323 -25.013 1.00 7.70 165 VAL A N 1
ATOM 1029 C CA . VAL A 1 127 ? 26.264 -0.294 -24.367 1.00 7.16 165 VAL A CA 1
ATOM 1030 C C . VAL A 1 127 ? 25.884 1.141 -24.085 1.00 8.34 165 VAL A C 1
ATOM 1031 O O . VAL A 1 127 ? 24.708 1.582 -24.278 1.00 8.27 165 VAL A O 1
ATOM 1035 N N . GLU A 1 128 ? 26.854 1.950 -23.657 1.00 7.78 166 GLU A N 1
ATOM 1036 C CA . GLU A 1 128 ? 26.656 3.369 -23.508 1.00 8.83 166 GLU A CA 1
ATOM 1037 C C . GLU A 1 128 ? 26.233 4.042 -24.858 1.00 8.31 166 GLU A C 1
ATOM 1038 O O . GLU A 1 128 ? 25.317 4.930 -24.809 1.00 10.84 166 GLU A O 1
ATOM 1044 N N . ASP A 1 129 ? 26.827 3.616 -25.964 1.00 9.75 167 ASP A N 1
ATOM 1045 C CA . ASP A 1 129 ? 26.441 4.161 -27.283 1.00 10.73 167 ASP A CA 1
ATOM 1046 C C . ASP A 1 129 ? 25.003 3.807 -27.607 1.00 9.89 167 ASP A C 1
ATOM 1047 O O . ASP A 1 129 ? 24.364 4.468 -28.431 1.00 12.82 167 ASP A O 1
ATOM 1052 N N . GLU A 1 130 ? 24.426 2.769 -26.984 1.00 9.52 168 GLU A N 1
ATOM 1053 C CA . GLU A 1 130 ? 23.023 2.344 -27.162 1.00 10.23 168 GLU A CA 1
ATOM 1054 C C . GLU A 1 130 ? 22.174 2.858 -26.055 1.00 10.35 168 GLU A C 1
ATOM 1055 O O . GLU A 1 130 ? 21.055 2.338 -25.852 1.00 12.33 168 GLU A O 1
ATOM 1061 N N . GLY A 1 131 ? 22.641 3.883 -25.353 1.00 10.18 169 GLY A N 1
ATOM 1062 C CA . GLY A 1 131 ? 21.840 4.577 -24.312 1.00 11.10 169 GLY A CA 1
ATOM 1063 C C . GLY A 1 131 ? 22.281 4.330 -22.896 1.00 10.31 169 GLY A C 1
ATOM 1064 O O . GLY A 1 131 ? 21.845 5.045 -21.966 1.00 11.44 169 GLY A O 1
ATOM 1065 N N . GLY A 1 132 ? 23.115 3.317 -22.699 1.00 10.13 170 GLY A N 1
ATOM 1066 C CA . GLY A 1 132 ? 23.531 3.013 -21.326 1.00 10.16 170 GLY A CA 1
ATOM 1067 C C . GLY A 1 132 ? 22.300 2.759 -20.454 1.00 7.84 170 GLY A C 1
ATOM 1068 O O . GLY A 1 132 ? 21.237 2.282 -20.920 1.00 8.77 170 GLY A O 1
ATOM 1069 N N . TRP A 1 133 ? 22.397 3.131 -19.195 1.00 7.86 171 TRP A N 1
ATOM 1070 C CA . TRP A 1 133 ? 21.257 2.791 -18.275 1.00 7.98 171 TRP A CA 1
ATOM 1071 C C . TRP A 1 133 ? 20.048 3.720 -18.478 1.00 8.48 171 TRP A C 1
ATOM 1072 O O . TRP A 1 133 ? 19.019 3.440 -17.887 1.00 9.70 171 TRP A O 1
ATOM 1083 N N . LEU A 1 134 ? 20.128 4.709 -19.339 1.00 9.09 172 LEU A N 1
ATOM 1084 C CA . LEU A 1 134 ? 18.921 5.430 -19.702 1.00 8.87 172 LEU A CA 1
ATOM 1085 C C . LEU A 1 134 ? 17.995 4.619 -20.537 1.00 8.59 172 LEU A C 1
ATOM 1086 O O . LEU A 1 134 ? 16.797 4.864 -20.534 1.00 9.36 172 LEU A O 1
ATOM 1091 N N . SER A 1 135 ? 18.542 3.640 -21.237 1.00 9.49 173 SER A N 1
ATOM 1092 C CA . SER A 1 135 ? 17.715 2.831 -22.146 1.00 9.99 173 SER A CA 1
ATOM 1093 C C . SER A 1 135 ? 17.271 1.570 -21.445 1.00 9.31 173 SER A C 1
ATOM 1094 O O . SER A 1 135 ? 18.094 0.774 -20.924 1.00 9.28 173 SER A O 1
ATOM 1097 N N . ARG A 1 136 ? 15.982 1.267 -21.534 1.00 10.49 174 ARG A N 1
ATOM 1098 C CA . ARG A 1 136 ? 15.448 0.115 -21.016 1.00 10.80 174 ARG A CA 1
ATOM 1099 C C . ARG A 1 136 ? 16.118 -1.140 -21.623 1.00 10.70 174 ARG A C 1
ATOM 1100 O O . ARG A 1 136 ? 16.216 -2.214 -21.006 1.00 11.19 174 ARG A O 1
ATOM 1108 N N . GLU A 1 137 ? 16.530 -1.019 -22.886 1.00 9.88 175 GLU A N 1
ATOM 1109 C CA . GLU A 1 137 ? 17.105 -2.163 -23.574 1.00 9.79 175 GLU A CA 1
ATOM 1110 C C . GLU A 1 137 ? 18.436 -2.584 -22.958 1.00 8.80 175 GLU A C 1
ATOM 1111 O O . GLU A 1 137 ? 18.885 -3.700 -23.163 1.00 9.08 175 GLU A O 1
ATOM 1117 N N . SER A 1 138 ? 19.112 -1.690 -22.225 1.00 8.85 176 SER A N 1
ATOM 1118 C CA . SER A 1 138 ? 20.350 -2.078 -21.519 1.00 8.25 176 SER A CA 1
ATOM 1119 C C . SER A 1 138 ? 20.075 -3.178 -20.530 1.00 8.01 176 SER A C 1
ATOM 1120 O O . SER A 1 138 ? 20.971 -3.948 -20.245 1.00 8.14 176 SER A O 1
ATOM 1123 N N . ALA A 1 139 ? 18.855 -3.268 -19.977 1.00 8.30 177 ALA A N 1
ATOM 1124 C CA . ALA A 1 139 ? 18.507 -4.370 -19.088 1.00 7.71 177 ALA A CA 1
ATOM 1125 C C . ALA A 1 139 ? 18.562 -5.703 -19.843 1.00 7.91 177 ALA A C 1
ATOM 1126 O O . ALA A 1 139 ? 18.995 -6.687 -19.288 1.00 8.53 177 ALA A O 1
ATOM 1128 N N . SER A 1 140 ? 18.085 -5.696 -21.111 1.00 8.32 178 SER A N 1
ATOM 1129 C CA . SER A 1 140 ? 18.164 -6.914 -21.918 1.00 8.53 178 SER A CA 1
ATOM 1130 C C . SER A 1 140 ? 19.638 -7.208 -22.290 1.00 8.05 178 SER A C 1
ATOM 1131 O O . SER A 1 140 ? 20.057 -8.348 -22.290 1.00 7.78 178 SER A O 1
ATOM 1134 N N . ARG A 1 141 ? 20.408 -6.152 -22.596 1.00 7.69 179 ARG A N 1
ATOM 1135 C CA . ARG A 1 141 ? 21.856 -6.427 -22.877 1.00 7.64 179 ARG A CA 1
ATOM 1136 C C . ARG A 1 141 ? 22.549 -7.049 -21.650 1.00 7.04 179 ARG A C 1
ATOM 1137 O O . ARG A 1 141 ? 23.334 -7.994 -21.735 1.00 7.10 179 ARG A O 1
ATOM 1145 N N . PHE A 1 142 ? 22.194 -6.534 -20.462 1.00 6.86 180 PHE A N 1
ATOM 1146 C CA . PHE A 1 142 ? 22.810 -7.061 -19.236 1.00 6.51 180 PHE A CA 1
ATOM 1147 C C . PHE A 1 142 ? 22.362 -8.503 -19.001 1.00 6.37 180 PHE A C 1
ATOM 1148 O O . PHE A 1 142 ? 23.129 -9.335 -18.542 1.00 7.12 180 PHE A O 1
ATOM 1156 N N . ALA A 1 143 ? 21.103 -8.833 -19.293 1.00 7.80 181 ALA A N 1
ATOM 1157 C CA . ALA A 1 143 ? 20.627 -10.212 -19.137 1.00 8.44 181 ALA A CA 1
ATOM 1158 C C . ALA A 1 143 ? 21.330 -11.152 -20.102 1.00 7.06 181 ALA A C 1
ATOM 1159 O O . ALA A 1 143 ? 21.607 -12.272 -19.771 1.00 7.67 181 ALA A O 1
ATOM 1161 N N . GLU A 1 144 ? 21.626 -10.651 -21.326 1.00 7.06 182 GLU A N 1
ATOM 1162 C CA . GLU A 1 144 ? 22.320 -11.483 -22.306 1.00 7.48 182 GLU A CA 1
ATOM 1163 C C . GLU A 1 144 ? 23.782 -11.761 -21.880 1.00 7.70 182 GLU A C 1
ATOM 1164 O O . GLU A 1 144 ? 24.310 -12.842 -21.998 1.00 8.15 182 GLU A O 1
ATOM 1170 N N . TYR A 1 145 ? 24.414 -10.692 -21.353 1.00 6.85 183 TYR A N 1
ATOM 1171 C CA . TYR A 1 145 ? 25.792 -10.809 -20.768 1.00 6.76 183 TYR A CA 1
ATOM 1172 C C . TYR A 1 145 ? 25.780 -11.794 -19.608 1.00 6.93 183 TYR A C 1
ATOM 1173 O O . TYR A 1 145 ? 26.603 -12.681 -19.529 1.00 6.75 183 TYR A O 1
ATOM 1182 N N . THR A 1 146 ? 24.775 -11.645 -18.698 1.00 6.76 184 THR A N 1
ATOM 1183 C CA . THR A 1 146 ? 24.643 -12.581 -17.586 1.00 6.68 184 THR A CA 1
ATOM 1184 C C . THR A 1 146 ? 24.453 -13.985 -18.083 1.00 6.39 184 THR A C 1
ATOM 1185 O O . THR A 1 146 ? 25.076 -14.912 -17.570 1.00 7.14 184 THR A O 1
ATOM 1189 N N . HIS A 1 147 ? 23.540 -14.176 -19.022 1.00 6.85 185 HIS A N 1
ATOM 1190 C CA . HIS A 1 147 ? 23.303 -15.531 -19.513 1.00 7.89 185 HIS A CA 1
ATOM 1191 C C . HIS A 1 147 ? 24.614 -16.156 -20.026 1.00 7.97 185 HIS A C 1
ATOM 1192 O O . HIS A 1 147 ? 24.927 -17.298 -19.717 1.00 8.25 185 HIS A O 1
ATOM 1199 N N . ALA A 1 148 ? 25.412 -15.386 -20.818 1.00 8.07 186 ALA A N 1
ATOM 1200 C CA . ALA A 1 148 ? 26.661 -15.910 -21.321 1.00 7.50 186 ALA A CA 1
ATOM 1201 C C . ALA A 1 148 ? 27.607 -16.351 -20.198 1.00 7.29 186 ALA A C 1
ATOM 1202 O O . ALA A 1 148 ? 28.216 -17.403 -20.204 1.00 7.65 186 ALA A O 1
ATOM 1204 N N . LEU A 1 149 ? 27.748 -15.438 -19.200 1.00 7.43 187 LEU A N 1
ATOM 1205 C CA . LEU A 1 149 ? 28.663 -15.765 -18.083 1.00 6.70 187 LEU A CA 1
ATOM 1206 C C . LEU A 1 149 ? 28.171 -16.911 -17.225 1.00 6.79 187 LEU A C 1
ATOM 1207 O O . LEU A 1 149 ? 28.997 -17.736 -16.822 1.00 7.50 187 LEU A O 1
ATOM 1212 N N . VAL A 1 150 ? 26.883 -16.972 -16.934 1.00 7.34 188 VAL A N 1
ATOM 1213 C CA . VAL A 1 150 ? 26.369 -18.064 -16.151 1.00 8.04 188 VAL A CA 1
ATOM 1214 C C . VAL A 1 150 ? 26.346 -19.363 -16.938 1.00 8.65 188 VAL A C 1
ATOM 1215 O O . VAL A 1 150 ? 26.655 -20.408 -16.364 1.00 9.02 188 VAL A O 1
ATOM 1219 N N . ALA A 1 151 ? 26.131 -19.276 -18.239 1.00 8.57 189 ALA A N 1
ATOM 1220 C CA . ALA A 1 151 ? 26.249 -20.519 -19.035 1.00 9.01 189 ALA A CA 1
ATOM 1221 C C . ALA A 1 151 ? 27.668 -21.028 -19.031 1.00 10.15 189 ALA A C 1
ATOM 1222 O O . ALA A 1 151 ? 27.941 -22.225 -18.977 1.00 11.92 189 ALA A O 1
ATOM 1224 N N . ALA A 1 152 ? 28.631 -20.092 -19.053 1.00 9.35 190 ALA A N 1
ATOM 1225 C CA . ALA A 1 152 ? 30.072 -20.462 -19.084 1.00 10.17 190 ALA A CA 1
ATOM 1226 C C . ALA A 1 152 ? 30.603 -20.951 -17.783 1.00 9.59 190 ALA A C 1
ATOM 1227 O O . ALA A 1 152 ? 31.422 -21.874 -17.718 1.00 11.73 190 ALA A O 1
ATOM 1229 N N . LEU A 1 153 ? 30.192 -20.302 -16.692 1.00 8.65 191 LEU A N 1
ATOM 1230 C CA . LEU A 1 153 ? 30.913 -20.456 -15.393 1.00 8.92 191 LEU A CA 1
ATOM 1231 C C . LEU A 1 153 ? 29.923 -20.679 -14.255 1.00 9.12 191 LEU A C 1
ATOM 1232 O O . LEU A 1 153 ? 30.399 -20.731 -13.084 1.00 9.61 191 LEU A O 1
ATOM 1237 N N . GLY A 1 154 ? 28.640 -20.814 -14.486 1.00 9.68 192 GLY A N 1
ATOM 1238 C CA . GLY A 1 154 ? 27.637 -20.819 -13.398 1.00 9.98 192 GLY A CA 1
ATOM 1239 C C . GLY A 1 154 ? 27.887 -21.832 -12.321 1.00 12.51 192 GLY A C 1
ATOM 1240 O O . GLY A 1 154 ? 27.883 -21.467 -11.155 1.00 14.16 192 GLY A O 1
ATOM 1241 N N . ASP A 1 155 ? 28.216 -23.022 -12.664 1.00 12.67 193 ASP A N 1
ATOM 1242 C CA . ASP A 1 155 ? 28.359 -23.923 -11.505 1.00 15.80 193 ASP A CA 1
ATOM 1243 C C . ASP A 1 155 ? 29.800 -23.949 -10.996 1.00 15.76 193 ASP A C 1
ATOM 1244 O O . ASP A 1 155 ? 30.100 -24.693 -10.004 1.00 20.37 193 ASP A O 1
ATOM 1249 N N . GLN A 1 156 ? 30.664 -23.071 -11.510 1.00 11.56 194 GLN A N 1
ATOM 1250 C CA . GLN A 1 156 ? 31.945 -22.837 -10.965 1.00 10.84 194 GLN A CA 1
ATOM 1251 C C . GLN A 1 156 ? 31.996 -21.633 -10.037 1.00 10.14 194 GLN A C 1
ATOM 1252 O O . GLN A 1 156 ? 33.006 -21.354 -9.369 1.00 9.40 194 GLN A O 1
ATOM 1258 N N . ILE A 1 157 ? 30.941 -20.825 -10.049 1.00 9.38 195 ILE A N 1
ATOM 1259 C CA . ILE A 1 157 ? 30.925 -19.642 -9.243 1.00 8.27 195 ILE A CA 1
ATOM 1260 C C . ILE A 1 157 ? 29.705 -19.773 -8.351 1.00 8.06 195 ILE A C 1
ATOM 1261 O O . ILE A 1 157 ? 28.551 -19.642 -8.821 1.00 9.22 195 ILE A O 1
ATOM 1266 N N . PRO A 1 158 ? 29.900 -20.072 -7.070 1.00 7.78 196 PRO A N 1
ATOM 1267 C CA . PRO A 1 158 ? 28.747 -20.385 -6.250 1.00 8.24 196 PRO A CA 1
ATOM 1268 C C . PRO A 1 158 ? 27.921 -19.172 -5.820 1.00 7.35 196 PRO A C 1
ATOM 1269 O O . PRO A 1 158 ? 26.784 -19.312 -5.35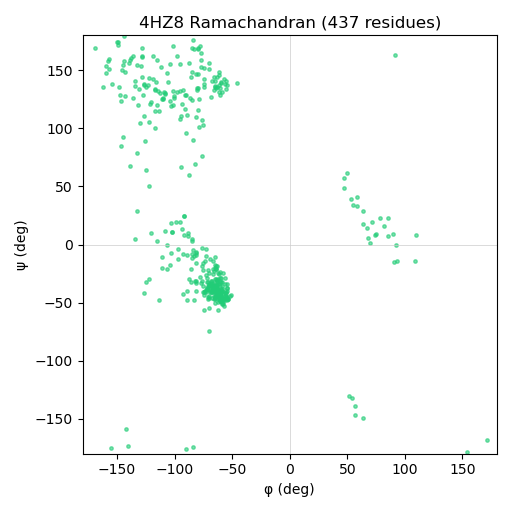5 1.00 7.36 196 PRO A O 1
ATOM 1273 N N . LEU A 1 159 ? 28.534 -17.995 -5.908 1.00 6.66 197 LEU A N 1
ATOM 1274 C CA . LEU A 1 159 ? 27.849 -16.790 -5.462 1.00 6.24 197 LEU A CA 1
ATOM 1275 C C . LEU A 1 159 ? 28.008 -15.736 -6.584 1.00 6.12 197 LEU A C 1
ATOM 1276 O O . LEU A 1 159 ? 29.133 -15.373 -6.899 1.00 7.41 197 LEU A O 1
ATOM 1281 N N . TRP A 1 160 ? 26.914 -15.280 -7.132 1.00 5.98 198 TRP A N 1
ATOM 1282 C CA . TRP A 1 160 ? 26.883 -14.220 -8.162 1.00 5.91 198 TRP A CA 1
ATOM 1283 C C . TRP A 1 160 ? 26.151 -13.043 -7.584 1.00 5.83 198 TRP A C 1
ATOM 1284 O O . TRP A 1 160 ? 25.131 -13.168 -6.959 1.00 6.99 198 TRP A O 1
ATOM 1295 N N . VAL A 1 161 ? 26.710 -11.869 -7.902 1.00 5.94 199 VAL A N 1
ATOM 1296 C CA . VAL A 1 161 ? 26.035 -10.626 -7.607 1.00 6.30 199 VAL A CA 1
ATOM 1297 C C . VAL A 1 161 ? 25.775 -9.961 -8.972 1.00 5.90 199 VAL A C 1
ATOM 1298 O O . VAL A 1 161 ? 26.686 -9.852 -9.812 1.00 6.76 199 VAL A O 1
ATOM 1302 N N . THR A 1 162 ? 24.560 -9.451 -9.197 1.00 5.86 200 THR A N 1
ATOM 1303 C CA . THR A 1 162 ? 24.257 -8.737 -10.452 1.00 6.26 200 THR A CA 1
ATOM 1304 C C . THR A 1 162 ? 25.000 -7.394 -10.463 1.00 5.60 200 THR A C 1
ATOM 1305 O O . THR A 1 162 ? 25.920 -7.188 -11.208 1.00 7.15 200 THR A O 1
ATOM 1309 N N . HIS A 1 163 ? 24.471 -6.479 -9.674 1.00 6.87 201 HIS A N 1
ATOM 1310 C CA . HIS A 1 163 ? 24.997 -5.123 -9.566 1.00 6.17 201 HIS A CA 1
ATOM 1311 C C . HIS A 1 163 ? 25.720 -4.928 -8.267 1.00 5.34 201 HIS A C 1
ATOM 1312 O O . HIS A 1 163 ? 25.301 -5.396 -7.193 1.00 6.21 201 HIS A O 1
ATOM 1319 N N . ASN A 1 164 ? 26.728 -4.087 -8.370 1.00 6.47 202 ASN A N 1
ATOM 1320 C CA . ASN A 1 164 ? 27.373 -3.439 -7.200 1.00 6.23 202 ASN A CA 1
ATOM 1321 C C . ASN A 1 164 ? 26.839 -2.014 -7.100 1.00 5.82 202 ASN A C 1
ATOM 1322 O O . ASN A 1 164 ? 27.051 -1.203 -7.986 1.00 6.74 202 ASN A O 1
ATOM 1327 N N . GLU A 1 165 ? 26.224 -1.744 -5.967 1.00 6.67 203 GLU A N 1
ATOM 1328 C CA . GLU A 1 165 ? 25.913 -0.347 -5.584 1.00 7.69 203 GLU A CA 1
ATOM 1329 C C . GLU A 1 165 ? 25.208 0.441 -6.696 1.00 7.29 203 GLU A C 1
ATOM 1330 O O . GLU A 1 165 ? 25.701 1.492 -7.139 1.00 7.61 203 GLU A O 1
ATOM 1336 N N . PRO A 1 166 ? 24.032 0.003 -7.114 1.00 6.85 204 PRO A N 1
ATOM 1337 C CA . PRO A 1 166 ? 23.280 0.789 -8.092 1.00 7.04 204 PRO A CA 1
ATOM 1338 C C . PRO A 1 166 ? 23.003 2.218 -7.651 1.00 7.69 204 PRO A C 1
ATOM 1339 O O . PRO A 1 166 ? 22.904 3.097 -8.507 1.00 8.85 204 PRO A O 1
ATOM 1343 N N . MET A 1 167 ? 22.900 2.490 -6.355 1.00 7.77 205 MET A N 1
ATOM 1344 C CA . MET A 1 167 ? 22.653 3.874 -5.898 1.00 8.00 205 MET A CA 1
ATOM 1345 C C . MET A 1 167 ? 23.863 4.776 -6.316 1.00 9.29 205 MET A C 1
ATOM 1346 O O . MET A 1 167 ? 23.659 5.933 -6.620 1.00 9.32 205 MET A O 1
ATOM 1351 N N . VAL A 1 168 ? 25.075 4.196 -6.315 1.00 8.83 206 VAL A N 1
ATOM 1352 C CA . VAL A 1 168 ? 26.252 5.022 -6.642 1.00 10.60 206 VAL A CA 1
ATOM 1353 C C . VAL A 1 168 ? 26.264 5.300 -8.105 1.00 9.88 206 VAL A C 1
ATOM 1354 O O . VAL A 1 168 ? 26.584 6.383 -8.559 1.00 11.35 206 VAL A O 1
ATOM 1358 N N . THR A 1 169 ? 25.905 4.278 -8.904 1.00 9.68 207 THR A N 1
ATOM 1359 C CA . THR A 1 169 ? 25.751 4.482 -10.340 1.00 10.75 207 THR A CA 1
ATOM 1360 C C . THR A 1 169 ? 24.785 5.637 -10.606 1.00 9.99 207 THR A C 1
ATOM 1361 O O . THR A 1 169 ? 25.062 6.517 -11.424 1.00 12.38 207 THR A O 1
ATOM 1365 N N . VAL A 1 170 ? 23.631 5.643 -9.912 1.00 9.52 208 VAL A N 1
ATOM 1366 C CA . VAL A 1 170 ? 22.648 6.690 -10.086 1.00 10.64 208 VAL A CA 1
ATOM 1367 C C . VAL A 1 170 ? 23.249 8.057 -9.664 1.00 10.01 208 VAL A C 1
ATOM 1368 O O . VAL A 1 170 ? 23.244 9.017 -10.443 1.00 11.39 208 VAL A O 1
ATOM 1372 N N . TRP A 1 171 ? 23.731 8.158 -8.438 1.00 9.71 209 TRP A N 1
ATOM 1373 C CA . TRP A 1 171 ? 24.148 9.421 -7.859 1.00 10.48 209 TRP A CA 1
ATOM 1374 C C . TRP A 1 171 ? 25.411 9.960 -8.484 1.00 9.96 209 TRP A C 1
ATOM 1375 O O . TRP A 1 171 ? 25.462 11.106 -8.951 1.00 10.91 209 TRP A O 1
ATOM 1386 N N . ALA A 1 172 ? 26.450 9.127 -8.472 1.00 10.28 210 ALA A N 1
ATOM 1387 C CA . ALA A 1 172 ? 27.738 9.598 -8.972 1.00 10.69 210 ALA A CA 1
ATOM 1388 C C . ALA A 1 172 ? 27.778 9.684 -10.475 1.00 9.48 210 ALA A C 1
ATOM 1389 O O . ALA A 1 172 ? 28.477 10.507 -11.038 1.00 11.38 210 ALA A O 1
ATOM 1391 N N . GLY A 1 173 ? 27.096 8.734 -11.186 1.00 9.96 211 GLY A N 1
ATOM 1392 C CA . GLY A 1 173 ? 27.114 8.619 -12.613 1.00 10.11 211 GLY A CA 1
ATOM 1393 C C . GLY A 1 173 ? 26.167 9.554 -13.332 1.00 10.16 211 GLY A C 1
ATOM 1394 O O . GLY A 1 173 ? 26.433 9.892 -14.490 1.00 10.46 211 GLY A O 1
ATOM 1395 N N . TYR A 1 174 ? 25.032 9.890 -12.711 1.00 9.67 212 TYR A N 1
ATOM 1396 C CA . TYR A 1 174 ? 23.946 10.643 -13.387 1.00 9.47 212 TYR A CA 1
ATOM 1397 C C . TYR A 1 174 ? 23.560 11.891 -12.653 1.00 10.64 212 TYR A C 1
ATOM 1398 O O . TYR A 1 174 ? 23.088 12.833 -13.324 1.00 13.40 212 TYR A O 1
ATOM 1407 N N . HIS A 1 175 ? 23.623 11.958 -11.319 1.00 12.02 213 HIS A N 1
ATOM 1408 C CA . HIS A 1 175 ? 23.257 13.188 -10.602 1.00 12.57 213 HIS A CA 1
ATOM 1409 C C . HIS A 1 175 ? 24.406 14.135 -10.583 1.00 13.39 213 HIS A C 1
ATOM 1410 O O . HIS A 1 175 ? 24.201 15.353 -10.846 1.00 15.61 213 HIS A O 1
ATOM 1417 N N . MET A 1 176 ? 25.581 13.644 -10.229 1.00 13.36 214 MET A N 1
ATOM 1418 C CA . MET A 1 176 ? 26.763 14.496 -9.903 1.00 14.91 214 MET A CA 1
ATOM 1419 C C . MET A 1 176 ? 27.825 14.568 -10.945 1.00 14.82 214 MET A C 1
ATOM 1420 O O . MET A 1 176 ? 28.705 15.400 -10.884 1.00 16.33 214 MET A O 1
ATOM 1425 N N . GLY A 1 177 ? 27.817 13.614 -11.881 1.00 14.15 215 GLY A N 1
ATOM 1426 C CA . GLY A 1 177 ? 28.864 13.518 -12.878 1.00 15.06 215 GLY A CA 1
ATOM 1427 C C . GLY A 1 177 ? 30.263 13.218 -12.362 1.00 13.62 215 GLY A C 1
ATOM 1428 O O . GLY A 1 177 ? 31.247 13.340 -13.117 1.00 14.93 215 GLY A O 1
ATOM 1429 N N . LEU A 1 178 ? 30.365 12.726 -11.142 1.00 12.21 216 LEU A N 1
ATOM 1430 C CA . LEU A 1 178 ? 31.629 12.403 -10.519 1.00 12.46 216 LEU A CA 1
ATOM 1431 C C . LEU A 1 178 ? 32.272 11.150 -11.141 1.00 9.54 216 LEU A C 1
ATOM 1432 O O . LEU A 1 178 ? 33.488 11.036 -11.188 1.00 10.96 216 LEU A O 1
ATOM 1437 N N . PHE A 1 179 ? 31.420 10.185 -11.512 1.00 9.80 217 PHE A N 1
ATOM 1438 C CA . PHE A 1 179 ? 31.815 8.923 -12.054 1.00 9.19 217 PHE A CA 1
ATOM 1439 C C . PHE A 1 179 ? 31.247 8.794 -13.424 1.00 8.69 217 PHE A C 1
ATOM 1440 O O . PHE A 1 179 ? 30.280 9.466 -13.799 1.00 9.39 217 PHE A O 1
ATOM 1448 N N . ALA A 1 180 ? 31.845 7.853 -14.165 1.00 9.11 218 ALA A N 1
ATOM 1449 C CA . ALA A 1 180 ? 31.359 7.570 -15.518 1.00 8.73 218 ALA A CA 1
ATOM 1450 C C . ALA A 1 180 ? 29.886 7.193 -15.470 1.00 9.36 218 ALA A C 1
ATOM 1451 O O . ALA A 1 180 ? 29.452 6.507 -14.571 1.00 9.57 218 ALA A O 1
ATOM 1453 N N . PRO A 1 181 ? 29.070 7.610 -16.466 1.00 9.58 219 PRO A N 1
ATOM 1454 C CA . PRO A 1 181 ? 29.431 8.349 -17.686 1.00 11.35 219 PRO A CA 1
ATOM 1455 C C . PRO A 1 181 ? 29.425 9.862 -17.533 1.00 12.99 219 PRO A C 1
ATOM 1456 O O . PRO A 1 181 ? 29.567 10.556 -18.537 1.00 14.40 219 PRO A O 1
ATOM 1460 N N . GLY A 1 182 ? 29.306 10.354 -16.314 1.00 11.62 220 GLY A N 1
ATOM 1461 C CA . GLY A 1 182 ? 29.573 11.770 -16.025 1.00 13.64 220 GLY A CA 1
ATOM 1462 C C . GLY A 1 182 ? 28.358 12.662 -16.275 1.00 12.54 220 GLY A C 1
ATOM 1463 O O . GLY A 1 182 ? 28.528 13.842 -16.451 1.00 14.61 220 GLY A O 1
ATOM 1464 N N . LEU A 1 183 ? 27.143 12.147 -16.258 1.00 11.48 221 LEU A N 1
ATOM 1465 C CA . LEU A 1 183 ? 25.944 12.969 -16.431 1.00 11.83 221 LEU A CA 1
ATOM 1466 C C . LEU A 1 183 ? 25.663 13.713 -15.139 1.00 13.80 221 LEU A C 1
ATOM 1467 O O . LEU A 1 183 ? 25.980 13.236 -14.036 1.00 14.58 221 LEU A O 1
ATOM 1472 N N . LYS A 1 184 ? 25.033 14.843 -15.276 1.00 15.37 222 LYS A N 1
ATOM 1473 C CA . LYS A 1 184 ? 24.781 15.718 -14.157 1.00 15.72 222 LYS A CA 1
ATOM 1474 C C . LYS A 1 184 ? 23.390 16.227 -14.328 1.00 16.17 222 LYS A C 1
ATOM 1475 O O . LYS A 1 184 ? 23.180 17.414 -14.582 1.00 18.35 222 LYS A O 1
ATOM 1481 N N . ASP A 1 185 ? 22.406 15.370 -14.204 1.00 15.84 223 ASP A N 1
ATOM 1482 C CA . ASP A 1 185 ? 21.010 15.672 -14.394 1.00 15.44 223 ASP A CA 1
ATOM 1483 C C . ASP A 1 185 ? 20.235 14.844 -13.411 1.00 16.07 223 ASP A C 1
ATOM 1484 O O . ASP A 1 185 ? 19.880 13.700 -13.710 1.00 14.57 223 ASP A O 1
ATOM 1489 N N . PRO A 1 186 ? 19.942 15.386 -12.223 1.00 16.70 224 PRO A N 1
ATOM 1490 C CA . PRO A 1 186 ? 19.250 14.642 -11.165 1.00 18.13 224 PRO A CA 1
ATOM 1491 C C . PRO A 1 186 ? 17.900 14.109 -11.603 1.00 18.01 224 PRO A C 1
ATOM 1492 O O . PRO A 1 186 ? 17.437 13.093 -11.024 1.00 19.07 224 PRO A O 1
ATOM 1496 N N . THR A 1 187 ? 17.239 14.703 -12.594 1.00 16.25 225 THR A N 1
ATOM 1497 C CA . THR A 1 187 ? 15.964 14.212 -12.965 1.00 16.42 225 THR A CA 1
ATOM 1498 C C . THR A 1 187 ? 16.039 12.864 -13.623 1.00 14.64 225 THR A C 1
ATOM 1499 O O . THR A 1 187 ? 15.022 12.221 -13.811 1.00 16.08 225 THR A O 1
ATOM 1503 N N . LEU A 1 188 ? 17.235 12.402 -14.015 1.00 13.36 226 LEU A N 1
ATOM 1504 C CA . LEU A 1 188 ? 17.385 11.085 -14.663 1.00 12.71 226 LEU A CA 1
ATOM 1505 C C . LEU A 1 188 ? 17.465 9.947 -13.670 1.00 11.44 226 LEU A C 1
ATOM 1506 O O . LEU A 1 188 ? 17.453 8.802 -14.087 1.00 12.28 226 LEU A O 1
ATOM 1511 N N . GLY A 1 189 ? 17.589 10.256 -12.408 1.00 11.33 227 GLY A N 1
ATOM 1512 C CA . GLY A 1 189 ? 17.975 9.208 -11.477 1.00 11.20 227 GLY A CA 1
ATOM 1513 C C . GLY A 1 189 ? 16.915 8.123 -11.321 1.00 11.07 227 GLY A C 1
ATOM 1514 O O . GLY A 1 189 ? 17.308 6.942 -11.184 1.00 10.95 227 GLY A O 1
ATOM 1515 N N . GLY A 1 190 ? 15.636 8.387 -11.359 1.00 10.96 228 GLY A N 1
ATOM 1516 C CA . GLY A 1 190 ? 14.637 7.387 -11.233 1.00 10.81 228 GLY A CA 1
ATOM 1517 C C . GLY A 1 190 ? 14.623 6.425 -12.438 1.00 10.57 228 GLY A C 1
ATOM 1518 O O . GLY A 1 190 ? 14.533 5.204 -12.296 1.00 9.71 228 GLY A O 1
ATOM 1519 N N . ARG A 1 191 ? 14.690 7.023 -13.643 1.00 10.21 229 ARG A N 1
ATOM 1520 C CA . ARG A 1 191 ? 14.803 6.235 -14.835 1.00 8.90 229 ARG A CA 1
ATOM 1521 C C . ARG A 1 191 ? 15.994 5.236 -14.772 1.00 8.76 229 ARG A C 1
ATOM 1522 O O . ARG A 1 191 ? 15.853 4.059 -15.094 1.00 8.95 229 ARG A O 1
ATOM 1530 N N . VAL A 1 192 ? 17.145 5.754 -14.351 1.00 7.91 230 VAL A N 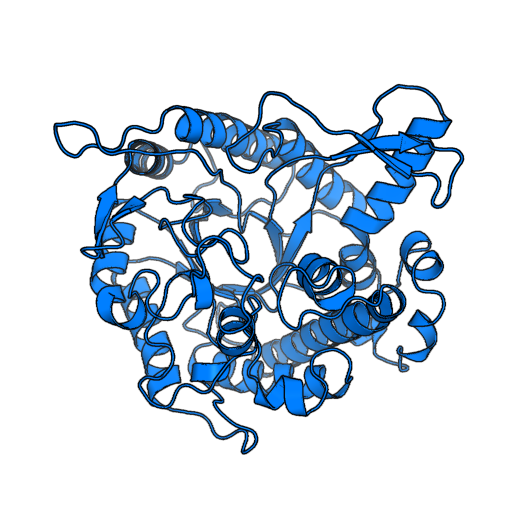1
ATOM 1531 C CA . VAL A 1 192 ? 18.346 4.925 -14.282 1.00 7.59 230 VAL A CA 1
ATOM 1532 C C . VAL A 1 192 ? 18.106 3.851 -13.210 1.00 7.45 230 VAL A C 1
ATOM 1533 O O . VAL A 1 192 ? 18.456 2.679 -13.415 1.00 7.23 230 VAL A O 1
ATOM 1537 N N . ALA A 1 193 ? 17.617 4.248 -12.063 1.00 6.63 231 ALA A N 1
ATOM 1538 C CA . ALA A 1 193 ? 17.365 3.288 -10.982 1.00 7.21 231 ALA A CA 1
ATOM 1539 C C . ALA A 1 193 ? 16.468 2.162 -11.482 1.00 6.96 231 ALA A C 1
ATOM 1540 O O . ALA A 1 193 ? 16.750 0.995 -11.191 1.00 7.38 231 ALA A O 1
ATOM 1542 N N . HIS A 1 194 ? 15.397 2.517 -12.169 1.00 7.40 232 HIS A N 1
ATOM 1543 C CA . HIS A 1 194 ? 14.491 1.513 -12.643 1.00 7.39 232 HIS A CA 1
ATOM 1544 C C . HIS A 1 194 ? 15.177 0.546 -13.622 1.00 6.58 232 HIS A C 1
ATOM 1545 O O . HIS A 1 194 ? 14.945 -0.642 -13.558 1.00 7.14 232 HIS A O 1
ATOM 1552 N N . HIS A 1 195 ? 15.954 1.099 -14.523 1.00 7.16 233 HIS A N 1
ATOM 1553 C CA . HIS A 1 195 ? 16.593 0.229 -15.491 1.00 7.54 233 HIS A CA 1
ATOM 1554 C C . HIS A 1 195 ? 17.675 -0.647 -14.838 1.00 7.67 233 HIS A C 1
ATOM 1555 O O . HIS A 1 195 ? 17.900 -1.787 -15.265 1.00 7.11 233 HIS A O 1
ATOM 1562 N N . LEU A 1 196 ? 18.394 -0.115 -13.834 1.00 7.31 234 LEU A N 1
ATOM 1563 C CA . LEU A 1 196 ? 19.335 -0.941 -13.070 1.00 6.86 234 LEU A CA 1
ATOM 1564 C C . LEU A 1 196 ? 18.558 -2.085 -12.421 1.00 6.86 234 LEU A C 1
ATOM 1565 O O . LEU A 1 196 ? 19.011 -3.229 -12.494 1.00 6.90 234 LEU A O 1
ATOM 1570 N N . LEU A 1 197 ? 17.440 -1.765 -11.754 1.00 6.32 235 LEU A N 1
ATOM 1571 C CA . LEU A 1 197 ? 16.652 -2.813 -11.120 1.00 6.68 235 LEU A CA 1
ATOM 1572 C C . LEU A 1 197 ? 16.113 -3.820 -12.142 1.00 7.51 235 LEU A C 1
ATOM 1573 O O . LEU A 1 197 ? 16.114 -5.009 -11.875 1.00 6.71 235 LEU A O 1
ATOM 1578 N N . LEU A 1 198 ? 15.591 -3.294 -13.241 1.00 6.64 236 LEU A N 1
ATOM 1579 C CA . LEU A 1 198 ? 15.073 -4.183 -14.265 1.00 6.57 236 LEU A CA 1
ATOM 1580 C C . LEU A 1 198 ? 16.171 -5.134 -14.807 1.00 6.75 236 LEU A C 1
ATOM 1581 O O . LEU A 1 198 ? 15.924 -6.287 -15.062 1.00 7.20 236 LEU A O 1
ATOM 1586 N N . SER A 1 199 ? 17.389 -4.579 -14.967 1.00 6.95 237 SER A N 1
ATOM 1587 C CA . SER A 1 199 ? 18.522 -5.374 -15.449 1.00 6.28 237 SER A CA 1
ATOM 1588 C C . SER A 1 199 ? 18.844 -6.471 -14.439 1.00 6.64 237 SER A C 1
ATOM 1589 O O . SER A 1 199 ? 19.101 -7.584 -14.807 1.00 6.70 237 SER A O 1
ATOM 1592 N N . HIS A 1 200 ? 18.796 -6.143 -13.161 1.00 6.16 238 HIS A N 1
ATOM 1593 C CA . HIS A 1 200 ? 18.968 -7.143 -12.112 1.00 6.23 238 HIS A CA 1
ATOM 1594 C C . HIS A 1 200 ? 17.892 -8.212 -12.260 1.00 6.23 238 HIS A C 1
ATOM 1595 O O . HIS A 1 200 ? 18.194 -9.399 -12.223 1.00 6.50 238 HIS A O 1
ATOM 1602 N N . GLY A 1 201 ? 16.641 -7.782 -12.424 1.00 6.49 239 GLY A N 1
ATOM 1603 C CA . GLY A 1 201 ? 15.562 -8.787 -12.523 1.00 7.13 239 GLY A CA 1
ATOM 1604 C C . GLY A 1 201 ? 15.685 -9.690 -13.736 1.00 7.00 239 GLY A C 1
ATOM 1605 O O . GLY A 1 201 ? 15.443 -10.894 -13.652 1.00 7.86 239 GLY A O 1
ATOM 1606 N N . GLN A 1 202 ? 16.043 -9.082 -14.876 1.00 6.60 240 GLN A N 1
ATOM 1607 C CA . GLN A 1 202 ? 16.191 -9.907 -16.061 1.00 7.16 240 GLN A CA 1
ATOM 1608 C C . GLN A 1 202 ? 17.414 -10.828 -15.992 1.00 7.05 240 GLN A C 1
ATOM 1609 O O . GLN A 1 202 ? 17.390 -11.951 -16.480 1.00 7.87 240 GLN A O 1
ATOM 1615 N N . ALA A 1 203 ? 18.494 -10.348 -15.350 1.00 7.41 241 ALA A N 1
ATOM 1616 C CA . ALA A 1 203 ? 19.664 -11.177 -15.145 1.00 6.23 241 ALA A CA 1
ATOM 1617 C C . ALA A 1 203 ? 19.329 -12.358 -14.215 1.00 6.48 241 ALA A C 1
ATOM 1618 O O . ALA A 1 203 ? 19.757 -13.478 -14.453 1.00 7.50 241 ALA A O 1
ATOM 1620 N N . LEU A 1 204 ? 18.532 -12.033 -13.172 1.00 6.61 242 LEU A N 1
ATOM 1621 C CA . LEU A 1 204 ? 18.118 -13.079 -12.238 1.00 7.25 242 LEU A CA 1
ATOM 1622 C C . LEU A 1 204 ? 17.230 -14.151 -12.973 1.00 7.11 242 LEU A C 1
ATOM 1623 O O . LEU A 1 204 ? 17.337 -15.298 -12.738 1.00 8.17 242 LEU A O 1
ATOM 1628 N N . GLN A 1 205 ? 16.359 -13.636 -13.841 1.00 7.53 243 GLN A N 1
ATOM 1629 C CA . GLN A 1 205 ? 15.592 -14.568 -14.684 1.00 9.24 243 GLN A CA 1
ATOM 1630 C C . GLN A 1 205 ? 16.489 -15.496 -15.498 1.00 8.16 243 GLN A C 1
ATOM 1631 O O . GLN A 1 205 ? 16.253 -16.687 -15.619 1.00 9.73 243 GLN A O 1
ATOM 1637 N N . ALA A 1 206 ? 17.528 -14.926 -16.095 1.00 8.37 244 ALA A N 1
ATOM 1638 C CA . ALA A 1 206 ? 18.492 -15.725 -16.859 1.00 8.50 244 ALA A CA 1
ATOM 1639 C C . ALA A 1 206 ? 19.162 -16.765 -16.004 1.00 7.44 244 ALA A C 1
ATOM 1640 O O . ALA A 1 206 ? 19.354 -17.903 -16.399 1.00 8.62 244 ALA A O 1
ATOM 1642 N N . PHE A 1 207 ? 19.558 -16.312 -14.798 1.00 7.67 245 PHE A N 1
ATOM 1643 C CA . PHE A 1 207 ? 20.192 -17.205 -13.839 1.00 7.48 245 PHE A CA 1
ATOM 1644 C C . PHE A 1 207 ? 19.225 -18.364 -13.462 1.00 7.96 245 PHE A C 1
ATOM 1645 O O . PHE A 1 207 ? 19.666 -19.515 -13.465 1.00 8.24 245 PHE A O 1
ATOM 1653 N N . ARG A 1 208 ? 17.969 -17.999 -13.123 1.00 8.64 246 ARG A N 1
ATOM 1654 C CA . ARG A 1 208 ? 17.014 -19.064 -12.781 1.00 8.04 246 ARG A CA 1
ATOM 1655 C C . ARG A 1 208 ? 16.787 -20.042 -13.914 1.00 9.39 246 ARG A C 1
ATOM 1656 O O . ARG A 1 208 ? 16.663 -21.227 -13.680 1.00 10.12 246 ARG A O 1
ATOM 1664 N N . ALA A 1 209 ? 16.747 -19.520 -15.148 1.00 9.60 247 ALA A N 1
ATOM 1665 C CA . ALA A 1 209 ? 16.529 -20.410 -16.331 1.00 9.37 247 ALA A CA 1
ATOM 1666 C C . ALA A 1 209 ? 17.687 -21.408 -16.485 1.00 9.37 247 ALA A C 1
ATOM 1667 O O . ALA A 1 209 ? 17.469 -22.557 -16.826 1.00 11.92 247 ALA A O 1
ATOM 1669 N N . LEU A 1 210 ? 18.906 -20.946 -16.222 1.00 9.90 248 LEU A N 1
ATOM 1670 C CA . LEU A 1 210 ? 20.076 -21.798 -16.295 1.00 10.29 248 LEU A CA 1
ATOM 1671 C C . LEU A 1 210 ? 20.218 -22.708 -15.123 1.00 10.46 248 LEU A C 1
ATOM 1672 O O . LEU A 1 210 ? 20.750 -23.822 -15.199 1.00 12.62 248 LEU A O 1
ATOM 1677 N N . SER A 1 211 ? 19.769 -22.201 -13.969 1.00 10.00 249 SER A N 1
ATOM 1678 C CA . SER A 1 211 ? 19.747 -22.955 -12.751 1.00 11.05 249 SER A CA 1
ATOM 1679 C C . SER A 1 211 ? 21.051 -23.719 -12.446 1.00 11.40 249 SER A C 1
ATOM 1680 O O . SER A 1 211 ? 21.096 -24.901 -12.253 1.00 11.45 249 SER A O 1
ATOM 1683 N N . PRO A 1 212 ? 22.168 -23.013 -12.364 1.00 11.22 250 PRO A N 1
ATOM 1684 C CA . PRO A 1 212 ? 23.459 -23.676 -12.178 1.00 11.24 250 PRO A CA 1
ATOM 1685 C C . PRO A 1 212 ? 23.558 -24.400 -10.824 1.00 11.44 250 PRO A C 1
ATOM 1686 O O . PRO A 1 212 ? 23.111 -23.859 -9.807 1.00 10.96 250 PRO A O 1
ATOM 1690 N N . ALA A 1 213 ? 24.077 -25.602 -10.837 1.00 11.54 251 ALA A N 1
ATOM 1691 C CA . ALA A 1 213 ? 24.132 -26.391 -9.640 1.00 11.53 251 ALA A CA 1
ATOM 1692 C C . ALA A 1 213 ? 24.934 -25.758 -8.538 1.00 11.17 251 ALA A C 1
ATOM 1693 O O . ALA A 1 213 ? 26.078 -25.328 -8.745 1.00 12.59 251 ALA A O 1
ATOM 1695 N N . GLY A 1 214 ? 24.330 -25.671 -7.342 1.00 11.50 252 GLY A N 1
ATOM 1696 C CA . GLY A 1 214 ? 25.063 -25.187 -6.195 1.00 13.40 252 GLY A CA 1
ATOM 1697 C C . GLY A 1 214 ? 25.315 -23.700 -6.170 1.00 13.34 252 GLY A C 1
ATOM 1698 O O . GLY A 1 214 ? 25.972 -23.230 -5.291 1.00 16.78 252 GLY A O 1
ATOM 1699 N N . SER A 1 215 ? 24.714 -22.968 -7.086 1.00 9.01 253 SER A N 1
ATOM 1700 C CA . SER A 1 215 ? 24.998 -21.541 -7.191 1.00 8.36 253 SER A CA 1
ATOM 1701 C C . SER A 1 215 ? 23.803 -20.726 -6.794 1.00 8.54 253 SER A C 1
ATOM 1702 O O . SER A 1 215 ? 22.646 -21.125 -6.913 1.00 9.49 253 SER A O 1
ATOM 1705 N N . GLN A 1 216 ? 24.126 -19.511 -6.321 1.00 7.65 254 GLN A N 1
ATOM 1706 C CA . GLN A 1 216 ? 23.149 -18.575 -5.848 1.00 7.77 254 GLN A CA 1
ATOM 1707 C C . GLN A 1 216 ? 23.415 -17.234 -6.429 1.00 7.05 254 GLN A C 1
ATOM 1708 O O . GLN A 1 216 ? 24.552 -16.885 -6.710 1.00 7.74 254 GLN A O 1
ATOM 1714 N N . MET A 1 217 ? 22.357 -16.419 -6.520 1.00 6.52 255 MET A N 1
ATOM 1715 C CA . MET A 1 217 ? 22.544 -15.050 -7.055 1.00 6.47 255 MET A CA 1
ATOM 1716 C C . MET A 1 217 ? 21.809 -14.047 -6.181 1.00 6.53 255 MET A C 1
ATOM 1717 O O . MET A 1 217 ? 20.687 -14.227 -5.671 1.00 7.16 255 MET A O 1
ATOM 1722 N N . GLY A 1 218 ? 22.477 -12.923 -5.998 1.00 6.06 256 GLY A N 1
ATOM 1723 C CA . GLY A 1 218 ? 21.923 -11.797 -5.272 1.00 7.30 256 GLY A CA 1
ATOM 1724 C C . GLY A 1 218 ? 22.357 -10.501 -5.935 1.00 6.12 256 GLY A C 1
ATOM 1725 O O . GLY A 1 218 ? 22.693 -10.418 -7.125 1.00 6.48 256 GLY A O 1
ATOM 1726 N N . ILE A 1 219 ? 22.289 -9.462 -5.113 1.00 6.04 257 ILE A N 1
ATOM 1727 C CA . ILE A 1 219 ? 22.643 -8.083 -5.558 1.00 5.53 257 ILE A CA 1
ATOM 1728 C C . ILE A 1 219 ? 23.339 -7.417 -4.382 1.00 5.71 257 ILE A C 1
ATOM 1729 O O . ILE A 1 219 ? 22.987 -7.720 -3.253 1.00 6.54 257 ILE A O 1
ATOM 1734 N N . THR A 1 220 ? 24.269 -6.515 -4.650 1.00 5.51 258 THR A N 1
ATOM 1735 C CA . THR A 1 220 ? 24.961 -5.772 -3.615 1.00 6.19 258 THR A CA 1
ATOM 1736 C C . THR A 1 220 ? 24.539 -4.327 -3.623 1.00 5.76 258 THR A C 1
ATOM 1737 O O . THR A 1 220 ? 24.627 -3.623 -4.624 1.00 6.50 258 THR A O 1
ATOM 1741 N N . LEU A 1 221 ? 24.116 -3.906 -2.449 1.00 5.88 259 LEU A N 1
ATOM 1742 C CA . LEU A 1 221 ? 23.655 -2.561 -2.212 1.00 6.03 259 LEU A CA 1
ATOM 1743 C C . LEU A 1 221 ? 24.537 -1.905 -1.182 1.00 6.05 259 LEU A C 1
ATOM 1744 O O . LEU A 1 221 ? 24.990 -2.543 -0.248 1.00 7.02 259 LEU A O 1
ATOM 1749 N N . ASN A 1 222 ? 24.821 -0.612 -1.355 1.00 6.82 260 ASN A N 1
ATOM 1750 C CA . ASN A 1 222 ? 25.486 0.161 -0.287 1.00 6.89 260 ASN A CA 1
ATOM 1751 C C . ASN A 1 222 ? 24.435 0.895 0.549 1.00 7.09 260 ASN A C 1
ATOM 1752 O O . ASN A 1 222 ? 23.377 1.270 0.051 1.00 8.30 260 ASN A O 1
ATOM 1757 N N . PHE A 1 223 ? 24.850 1.175 1.777 1.00 7.54 261 PHE A N 1
ATOM 1758 C CA . PHE A 1 223 ? 23.990 1.798 2.718 1.00 7.76 261 PHE A CA 1
ATOM 1759 C C . PHE A 1 223 ? 24.839 2.690 3.572 1.00 7.87 261 PHE A C 1
ATOM 1760 O O . PHE A 1 223 ? 25.994 2.429 3.854 1.00 9.41 261 PHE A O 1
ATOM 1768 N N . ASN A 1 224 ? 24.212 3.767 4.045 1.00 8.55 262 ASN A N 1
ATOM 1769 C CA . ASN A 1 224 ? 24.798 4.615 5.106 1.00 7.24 262 ASN A CA 1
ATOM 1770 C C . ASN A 1 224 ? 23.748 4.698 6.173 1.00 7.56 262 ASN A C 1
ATOM 1771 O O . ASN A 1 224 ? 22.753 5.411 6.020 1.00 8.91 262 ASN A O 1
ATOM 1776 N N . THR A 1 225 ? 24.004 4.073 7.319 1.00 8.15 263 THR A N 1
ATOM 1777 C CA . THR A 1 225 ? 23.060 4.110 8.428 1.00 8.37 263 THR A CA 1
ATOM 1778 C C . THR A 1 225 ? 22.848 5.578 8.807 1.00 8.04 263 THR A C 1
ATOM 1779 O O . THR A 1 225 ? 23.826 6.331 8.891 1.00 8.31 263 THR A O 1
ATOM 1783 N N . ILE A 1 226 ? 21.578 5.971 8.944 1.00 8.72 264 ILE A N 1
ATOM 1784 C CA . ILE A 1 226 ? 21.266 7.357 9.190 1.00 9.89 264 ILE A CA 1
ATOM 1785 C C . ILE A 1 226 ? 20.965 7.559 10.681 1.00 10.00 264 ILE A C 1
ATOM 1786 O O . ILE A 1 226 ? 20.136 6.822 11.282 1.00 12.22 264 ILE A O 1
ATOM 1791 N N . TYR A 1 227 ? 21.594 8.584 11.225 1.00 10.68 265 TYR A N 1
ATOM 1792 C CA . TYR A 1 227 ? 21.253 9.009 12.610 1.00 11.64 265 TYR A CA 1
ATOM 1793 C C . TYR A 1 227 ? 20.876 10.478 12.543 1.00 11.01 265 TYR A C 1
ATOM 1794 O O . TYR A 1 227 ? 21.609 11.256 11.962 1.00 11.68 265 TYR A O 1
ATOM 1803 N N . PRO A 1 228 ? 19.781 10.845 13.223 1.00 10.79 266 PRO A N 1
ATOM 1804 C CA . PRO A 1 228 ? 19.480 12.305 13.341 1.00 11.37 266 PRO A CA 1
ATOM 1805 C C . PRO A 1 228 ? 20.529 12.921 14.272 1.00 10.71 266 PRO A C 1
ATOM 1806 O O . PRO A 1 228 ? 21.051 12.243 15.169 1.00 11.57 266 PRO A O 1
ATOM 1810 N N . VAL A 1 229 ? 20.822 14.202 14.054 1.00 11.27 267 VAL A N 1
ATOM 1811 C CA . VAL A 1 229 ? 21.827 14.896 14.858 1.00 13.18 267 VAL A CA 1
ATOM 1812 C C . VAL A 1 229 ? 21.281 15.230 16.222 1.00 12.52 267 VAL A C 1
ATOM 1813 O O . VAL A 1 229 ? 22.037 15.603 17.099 1.00 16.92 267 VAL A O 1
ATOM 1817 N N . SER A 1 230 ? 19.973 15.185 16.420 1.00 10.11 268 SER A N 1
ATOM 1818 C CA . SER A 1 230 ? 19.363 15.539 17.713 1.00 11.03 268 SER A CA 1
ATOM 1819 C C . SER A 1 230 ? 18.094 14.730 17.867 1.00 10.88 268 SER A C 1
ATOM 1820 O O . SER A 1 230 ? 17.687 13.998 16.974 1.00 11.37 268 SER A O 1
ATOM 1823 N N . ALA A 1 231 ? 17.494 14.850 19.043 1.00 10.99 269 ALA A N 1
ATOM 1824 C CA . ALA A 1 231 ? 16.221 14.209 19.352 1.00 10.87 269 ALA A CA 1
ATOM 1825 C C . ALA A 1 231 ? 15.042 15.045 18.890 1.00 10.36 269 ALA A C 1
ATOM 1826 O O . ALA A 1 231 ? 13.890 14.655 19.139 1.00 11.13 269 ALA A O 1
ATOM 1828 N N . GLU A 1 232 ? 15.280 16.191 18.215 1.00 11.17 270 GLU A N 1
ATOM 1829 C CA . GLU A 1 232 ? 14.172 17.073 17.818 1.00 10.90 270 GLU A CA 1
ATOM 1830 C C . GLU A 1 232 ? 13.290 16.403 16.753 1.00 11.00 270 GLU A C 1
ATOM 1831 O O . GLU A 1 232 ? 13.833 15.752 15.818 1.00 10.27 270 GLU A O 1
ATOM 1837 N N . PRO A 1 233 ? 11.961 16.574 16.820 1.00 11.28 271 PRO A N 1
ATOM 1838 C CA . PRO A 1 233 ? 11.082 15.904 15.840 1.00 11.48 271 PRO A CA 1
ATOM 1839 C C . PRO A 1 233 ? 11.428 16.193 14.395 1.00 10.17 271 PRO A C 1
ATOM 1840 O O . PRO A 1 233 ? 11.383 15.291 13.557 1.00 10.76 271 PRO A O 1
ATOM 1844 N N . ALA A 1 234 ? 11.835 17.422 14.069 1.00 10.98 272 ALA A N 1
ATOM 1845 C CA . ALA A 1 234 ? 12.086 17.678 12.689 1.00 10.35 272 ALA A CA 1
ATOM 1846 C C . ALA A 1 234 ? 13.365 16.921 12.250 1.00 10.06 272 ALA A C 1
ATOM 1847 O O . ALA A 1 234 ? 13.421 16.479 11.087 1.00 10.25 272 ALA A O 1
ATOM 1849 N N . ASP A 1 235 ? 14.393 16.798 13.104 1.00 9.44 273 ASP A N 1
ATOM 1850 C CA . ASP A 1 235 ? 15.553 16.011 12.721 1.00 9.54 273 ASP A CA 1
ATOM 1851 C C . ASP A 1 235 ? 15.202 14.552 12.560 1.00 8.58 273 ASP A C 1
ATOM 1852 O O . ASP A 1 235 ? 15.745 13.878 11.679 1.00 8.89 273 ASP A O 1
ATOM 1857 N N . VAL A 1 236 ? 14.341 14.052 13.438 1.00 8.46 274 VAL A N 1
ATOM 1858 C CA . VAL A 1 236 ? 13.874 12.675 13.336 1.00 8.48 274 VAL A CA 1
ATOM 1859 C C . VAL A 1 236 ? 13.177 12.474 12.001 1.00 8.85 274 VAL A C 1
ATOM 1860 O O . VAL A 1 236 ? 13.392 11.465 11.296 1.00 10.19 274 VAL A O 1
ATOM 1864 N N . GLU A 1 237 ? 12.294 13.363 11.605 1.00 9.16 275 GLU A N 1
ATOM 1865 C CA . GLU A 1 237 ? 11.590 13.248 10.338 1.00 10.56 275 GLU A CA 1
ATOM 1866 C C . GLU A 1 237 ? 12.568 13.325 9.175 1.00 9.65 275 GLU A C 1
ATOM 1867 O O . GLU A 1 237 ? 12.436 12.495 8.222 1.00 10.93 275 GLU A O 1
ATOM 1873 N N . ALA A 1 238 ? 13.518 14.232 9.193 1.00 10.06 276 ALA A N 1
ATOM 1874 C CA . ALA A 1 238 ? 14.481 14.324 8.096 1.00 10.33 276 ALA A CA 1
ATOM 1875 C C . ALA A 1 238 ? 15.276 13.052 8.009 1.00 9.97 276 ALA A C 1
ATOM 1876 O O . ALA A 1 238 ? 15.546 12.563 6.893 1.00 10.51 276 ALA A O 1
ATOM 1878 N N . ALA A 1 239 ? 15.702 12.514 9.163 1.00 8.94 277 ALA A N 1
ATOM 1879 C CA . ALA A 1 239 ? 16.444 11.263 9.163 1.00 9.09 277 ALA A CA 1
ATOM 1880 C C . ALA A 1 239 ? 15.615 10.124 8.617 1.00 9.74 277 ALA A C 1
ATOM 1881 O O . ALA A 1 239 ? 16.189 9.269 7.904 1.00 10.44 277 ALA A O 1
ATOM 1883 N N . ARG A 1 240 ? 14.343 10.012 8.940 1.00 9.21 278 ARG A N 1
ATOM 1884 C CA . ARG A 1 240 ? 13.508 8.973 8.406 1.00 11.04 278 ARG A CA 1
ATOM 1885 C C . ARG A 1 240 ? 13.365 9.116 6.904 1.00 11.19 278 ARG A C 1
ATOM 1886 O O . ARG A 1 240 ? 13.471 8.077 6.169 1.00 12.29 278 ARG A O 1
ATOM 1894 N N . ARG A 1 241 ? 13.119 10.282 6.376 1.00 11.40 279 ARG A N 1
ATOM 1895 C CA . ARG A 1 241 ? 13.004 10.464 4.944 1.00 11.85 279 ARG A CA 1
ATOM 1896 C C . ARG A 1 241 ? 14.339 10.152 4.263 1.00 12.37 279 ARG A C 1
ATOM 1897 O O . ARG A 1 241 ? 14.364 9.454 3.193 1.00 12.99 279 ARG A O 1
ATOM 1905 N N . MET A 1 242 ? 15.446 10.534 4.871 1.00 11.15 280 MET A N 1
ATOM 1906 C CA . MET A 1 242 ? 16.748 10.268 4.258 1.00 12.11 280 MET A CA 1
ATOM 1907 C C . MET A 1 242 ? 17.037 8.777 4.269 1.00 11.00 280 MET A C 1
ATOM 1908 O O . MET A 1 242 ? 17.584 8.240 3.287 1.00 11.89 280 MET A O 1
ATOM 1913 N N . HIS A 1 243 ? 16.680 8.095 5.337 1.00 10.14 281 HIS A N 1
ATOM 1914 C CA . HIS A 1 243 ? 16.859 6.622 5.352 1.00 9.85 281 HIS A CA 1
ATOM 1915 C C . HIS A 1 243 ? 16.039 5.999 4.227 1.00 9.48 281 HIS A C 1
ATOM 1916 O O . HIS A 1 243 ? 16.563 5.115 3.519 1.00 9.67 281 HIS A O 1
ATOM 1923 N N . SER A 1 244 ? 14.800 6.378 4.097 1.00 9.75 282 SER A N 1
ATOM 1924 C CA . SER A 1 244 ? 13.960 5.725 3.089 1.00 11.32 282 SER A CA 1
ATOM 1925 C C . SER A 1 244 ? 14.621 5.896 1.684 1.00 10.80 282 SER A C 1
ATOM 1926 O O . SER A 1 244 ? 14.624 4.931 0.872 1.00 11.10 282 SER A O 1
ATOM 1929 N N . PHE A 1 245 ? 15.128 7.090 1.384 1.00 10.71 283 PHE A N 1
ATOM 1930 C CA . PHE A 1 245 ? 15.790 7.316 0.096 1.00 11.61 283 PHE A CA 1
ATOM 1931 C C . PHE A 1 245 ? 17.158 6.703 -0.023 1.00 10.11 283 PHE A C 1
ATOM 1932 O O . PHE A 1 245 ? 17.441 5.890 -0.923 1.00 12.62 283 PHE A O 1
ATOM 1940 N N . GLN A 1 246 ? 18.037 7.068 0.903 1.00 9.62 284 GLN A N 1
ATOM 1941 C CA . GLN A 1 246 ? 19.414 6.633 0.855 1.00 11.49 284 GLN A CA 1
ATOM 1942 C C . GLN A 1 246 ? 19.527 5.117 0.962 1.00 10.43 284 GLN A C 1
ATOM 1943 O O . GLN A 1 246 ? 20.367 4.515 0.264 1.00 11.13 284 GLN A O 1
ATOM 1949 N N . ASN A 1 247 ? 18.729 4.484 1.796 1.00 8.83 285 ASN A N 1
ATOM 1950 C CA . ASN A 1 247 ? 18.929 3.075 2.155 1.00 8.48 285 ASN A CA 1
ATOM 1951 C C . ASN A 1 247 ? 17.889 2.161 1.616 1.00 9.51 285 ASN A C 1
ATOM 1952 O O . ASN A 1 247 ? 18.148 0.977 1.552 1.00 10.34 285 ASN A O 1
ATOM 1957 N N . GLU A 1 248 ? 16.692 2.669 1.242 1.00 8.10 286 GLU A N 1
ATOM 1958 C CA . GLU A 1 248 ? 15.625 1.769 0.802 1.00 8.63 286 GLU A CA 1
ATOM 1959 C C . GLU A 1 248 ? 15.154 2.043 -0.613 1.00 7.16 286 GLU A C 1
ATOM 1960 O O . GLU A 1 248 ? 14.245 1.324 -1.073 1.00 8.61 286 GLU A O 1
ATOM 1966 N N . LEU A 1 249 ? 15.840 2.883 -1.378 1.00 8.29 287 LEU A N 1
ATOM 1967 C CA . LEU A 1 249 ? 15.432 3.177 -2.744 1.00 8.24 287 LEU A CA 1
ATOM 1968 C C . LEU A 1 249 ? 15.362 1.866 -3.504 1.00 7.92 287 LEU A C 1
ATOM 1969 O O . LEU A 1 249 ? 14.410 1.578 -4.252 1.00 8.48 287 LEU A O 1
ATOM 1974 N N . PHE A 1 250 ? 16.408 1.011 -3.369 1.00 7.31 288 PHE A N 1
ATOM 1975 C CA . PHE A 1 250 ? 16.478 -0.255 -4.061 1.00 6.66 288 PHE A CA 1
ATOM 1976 C C . PHE A 1 250 ? 15.864 -1.393 -3.304 1.00 6.90 288 PHE A C 1
ATOM 1977 O O . PHE A 1 250 ? 15.248 -2.281 -3.908 1.00 7.37 288 PHE A O 1
ATOM 1985 N N . LEU A 1 251 ? 16.067 -1.455 -1.996 1.00 7.69 289 LEU A N 1
ATOM 1986 C CA . LEU A 1 251 ? 15.536 -2.593 -1.247 1.00 9.27 289 LEU A CA 1
ATOM 1987 C C . LEU A 1 251 ? 14.023 -2.657 -1.317 1.00 9.19 289 LEU A C 1
ATOM 1988 O O . LEU A 1 251 ? 13.436 -3.734 -1.401 1.00 10.13 289 LEU A O 1
ATOM 1993 N N . GLU A 1 252 ? 13.321 -1.485 -1.267 1.00 8.98 290 GLU A N 1
ATOM 1994 C CA . GLU A 1 252 ? 11.844 -1.528 -1.283 1.00 9.31 290 GLU A CA 1
ATOM 1995 C C . GLU A 1 252 ? 11.333 -2.236 -2.554 1.00 9.55 290 GLU A C 1
ATOM 1996 O O . GLU A 1 252 ? 10.523 -3.180 -2.471 1.00 10.22 290 GLU A O 1
ATOM 2002 N N . PRO A 1 253 ? 11.793 -1.834 -3.768 1.00 8.42 291 PRO A N 1
ATOM 2003 C CA . PRO A 1 253 ? 11.271 -2.539 -4.937 1.00 9.25 291 PRO A CA 1
ATOM 2004 C C . PRO A 1 253 ? 11.782 -3.976 -5.038 1.00 7.91 291 PRO A C 1
ATOM 2005 O O . PRO A 1 253 ? 11.043 -4.840 -5.445 1.00 9.02 291 PRO A O 1
ATOM 2009 N N . LEU A 1 254 ? 13.034 -4.223 -4.622 1.00 8.32 292 LEU A N 1
ATOM 2010 C CA . LEU A 1 254 ? 13.551 -5.559 -4.703 1.00 8.37 292 LEU A CA 1
ATOM 2011 C C . LEU A 1 254 ? 12.705 -6.540 -3.837 1.00 8.49 292 LEU A C 1
ATOM 2012 O O . LEU A 1 254 ? 12.446 -7.646 -4.234 1.00 10.03 292 LEU A O 1
ATOM 2017 N N . ILE A 1 255 ? 12.372 -6.096 -2.634 1.00 8.46 293 ILE A N 1
ATOM 2018 C CA . ILE A 1 255 ? 11.692 -7.015 -1.688 1.00 8.98 293 ILE A CA 1
ATOM 2019 C C . ILE A 1 255 ? 10.161 -6.878 -1.792 1.00 9.57 293 ILE A C 1
ATOM 2020 O O . ILE A 1 255 ? 9.466 -7.895 -1.749 1.00 11.57 293 ILE A O 1
ATOM 2025 N N . ARG A 1 256 ? 9.653 -5.651 -1.892 1.00 10.47 294 ARG A N 1
ATOM 2026 C CA . ARG A 1 256 ? 8.208 -5.404 -1.815 1.00 10.07 294 ARG A CA 1
ATOM 2027 C C . ARG A 1 256 ? 7.573 -5.146 -3.173 1.00 11.01 294 ARG A C 1
ATOM 2028 O O . ARG A 1 256 ? 6.341 -5.007 -3.251 1.00 14.21 294 ARG A O 1
ATOM 2036 N N . GLY A 1 257 ? 8.361 -5.010 -4.252 1.00 10.55 295 GLY A N 1
ATOM 2037 C CA . GLY A 1 257 ? 7.695 -4.795 -5.563 1.00 10.19 295 GLY A CA 1
ATOM 2038 C C . GLY A 1 257 ? 7.060 -3.450 -5.760 1.00 10.01 295 GLY A C 1
ATOM 2039 O O . GLY A 1 257 ? 6.193 -3.329 -6.645 1.00 12.18 295 GLY A O 1
ATOM 2040 N N . GLN A 1 258 ? 7.476 -2.479 -4.962 1.00 10.29 296 GLN A N 1
ATOM 2041 C CA . GLN A 1 258 ? 6.994 -1.116 -5.142 1.00 11.60 296 GLN A CA 1
ATOM 2042 C C . GLN A 1 258 ? 8.114 -0.179 -4.808 1.00 10.29 296 GLN A C 1
ATOM 2043 O O . GLN A 1 258 ? 8.989 -0.515 -4.011 1.00 11.98 296 GLN A O 1
ATOM 2049 N N . TYR A 1 259 ? 8.087 1.006 -5.368 1.00 9.92 297 TYR A N 1
ATOM 2050 C CA . TYR A 1 259 ? 8.929 2.091 -4.937 1.00 10.57 297 TYR A CA 1
ATOM 2051 C C . TYR A 1 259 ? 8.381 2.751 -3.719 1.00 11.16 297 TYR A C 1
ATOM 2052 O O . TYR A 1 259 ? 7.137 2.902 -3.639 1.00 13.47 297 TYR A O 1
ATOM 2061 N N . ASN A 1 260 ? 9.223 3.241 -2.840 1.00 11.41 298 ASN A N 1
ATOM 2062 C CA . ASN A 1 260 ? 8.714 3.962 -1.688 1.00 11.42 298 ASN A CA 1
ATOM 2063 C C . ASN A 1 260 ? 8.346 5.384 -2.044 1.00 13.45 298 ASN A C 1
ATOM 2064 O O . ASN A 1 260 ? 8.679 5.899 -3.126 1.00 12.95 298 ASN A O 1
ATOM 2069 N N . GLN A 1 261 ? 7.649 6.011 -1.103 1.00 14.25 299 GLN A N 1
ATOM 2070 C CA . GLN A 1 261 ? 7.180 7.358 -1.350 1.00 14.79 299 GLN A CA 1
ATOM 2071 C C . GLN A 1 261 ? 8.293 8.340 -1.501 1.00 14.67 299 GLN A C 1
ATOM 2072 O O . GLN A 1 261 ? 8.199 9.234 -2.324 1.00 15.66 299 GLN A O 1
ATOM 2078 N N . ALA A 1 262 ? 9.384 8.208 -0.701 1.00 13.88 300 ALA A N 1
ATOM 2079 C CA . ALA A 1 262 ? 10.477 9.132 -0.836 1.00 15.00 300 ALA A CA 1
ATOM 2080 C C . ALA A 1 262 ? 11.041 9.106 -2.269 1.00 14.06 300 ALA A C 1
ATOM 2081 O O . ALA A 1 262 ? 11.472 10.138 -2.849 1.00 15.69 300 ALA A O 1
ATOM 2083 N N . THR A 1 263 ? 11.082 7.887 -2.842 1.00 13.24 301 THR A N 1
ATOM 2084 C CA . THR A 1 263 ? 11.645 7.723 -4.191 1.00 12.36 301 THR A CA 1
ATOM 2085 C C . THR A 1 263 ? 10.705 8.350 -5.241 1.00 12.45 301 THR A C 1
ATOM 2086 O O . THR A 1 263 ? 11.197 9.019 -6.165 1.00 13.52 301 THR A O 1
ATOM 2090 N N . LEU A 1 264 ? 9.409 8.057 -5.121 1.00 14.20 302 LEU A N 1
ATOM 2091 C CA . LEU A 1 264 ? 8.443 8.637 -6.043 1.00 14.90 302 LEU A CA 1
ATOM 2092 C C . LEU A 1 264 ? 8.383 10.142 -5.925 1.00 17.71 302 LEU A C 1
ATOM 2093 O O . LEU A 1 264 ? 8.142 10.817 -6.974 1.00 19.51 302 LEU A O 1
ATOM 2098 N N . MET A 1 265 ? 8.649 10.689 -4.728 1.00 17.73 303 MET A N 1
ATOM 2099 C CA . MET A 1 265 ? 8.727 12.159 -4.604 1.00 20.80 303 MET A CA 1
ATOM 2100 C C . MET A 1 265 ? 9.958 12.710 -5.237 1.00 20.68 303 MET A C 1
ATOM 2101 O O . MET A 1 265 ? 9.896 13.750 -5.929 1.00 22.68 303 MET A O 1
ATOM 2106 N N . ALA A 1 266 ? 11.099 11.996 -5.105 1.00 18.96 304 ALA A N 1
ATOM 2107 C CA . ALA A 1 266 ? 12.351 12.444 -5.640 1.00 17.38 304 ALA A CA 1
ATOM 2108 C C . ALA A 1 266 ? 12.302 12.425 -7.163 1.00 17.30 304 ALA A C 1
ATOM 2109 O O . ALA A 1 266 ? 12.947 13.237 -7.844 1.00 18.10 304 ALA A O 1
ATOM 2111 N N . TYR A 1 267 ? 11.604 11.433 -7.710 1.00 17.10 305 TYR A N 1
ATOM 2112 C CA . TYR A 1 267 ? 11.608 11.180 -9.177 1.00 16.99 305 TYR A CA 1
ATOM 2113 C C . TYR A 1 267 ? 10.134 10.991 -9.618 1.00 17.39 305 TYR A C 1
ATOM 2114 O O . TYR A 1 267 ? 9.636 9.883 -9.874 1.00 17.35 305 TYR A O 1
ATOM 2123 N N . PRO A 1 268 ? 9.387 12.108 -9.768 1.00 19.62 306 PRO A N 1
ATOM 2124 C CA . PRO A 1 268 ? 7.968 12.044 -10.032 1.00 20.59 306 PRO A CA 1
ATOM 2125 C C . PRO A 1 268 ? 7.645 11.331 -11.358 1.00 19.27 306 PRO A C 1
ATOM 2126 O O . PRO A 1 268 ? 6.547 10.767 -11.459 1.00 21.79 306 PRO A O 1
ATOM 2130 N N . ASN A 1 269 ? 8.564 11.321 -12.331 1.00 19.52 307 ASN A N 1
ATOM 2131 C CA . ASN A 1 269 ? 8.320 10.623 -13.602 1.00 16.72 307 ASN A CA 1
ATOM 2132 C C . ASN A 1 269 ? 8.659 9.164 -13.569 1.00 16.71 307 ASN A C 1
ATOM 2133 O O . ASN A 1 269 ? 8.502 8.471 -14.580 1.00 16.68 307 ASN A O 1
ATOM 2138 N N . LEU A 1 270 ? 9.043 8.610 -12.408 1.00 15.86 308 LEU A N 1
ATOM 2139 C CA . LEU A 1 270 ? 9.478 7.225 -12.364 1.00 16.25 308 LEU A CA 1
ATOM 2140 C C . LEU A 1 270 ? 8.379 6.294 -12.947 1.00 15.35 308 LEU A C 1
ATOM 2141 O O . LEU A 1 270 ? 8.654 5.366 -13.682 1.00 14.73 308 LEU A O 1
ATOM 2146 N N . PRO A 1 271 ? 7.070 6.529 -12.640 1.00 16.75 309 PRO A N 1
ATOM 2147 C CA . PRO A 1 271 ? 6.082 5.553 -13.126 1.00 16.57 309 PRO A CA 1
ATOM 2148 C C . PRO A 1 271 ? 5.972 5.455 -14.652 1.00 17.29 309 PRO A C 1
ATOM 2149 O O . PRO A 1 271 ? 5.518 4.439 -15.167 1.00 18.47 309 PRO A O 1
ATOM 2153 N N . GLU A 1 272 ? 6.447 6.466 -15.362 1.00 17.80 310 GLU A N 1
ATOM 2154 C CA . GLU A 1 272 ? 6.448 6.421 -16.806 1.00 19.60 310 GLU A CA 1
ATOM 2155 C C . GLU A 1 272 ? 7.354 5.335 -17.386 1.00 17.23 310 GLU A C 1
ATOM 2156 O O . GLU A 1 272 ? 7.214 4.957 -18.555 1.00 19.04 310 GLU A O 1
ATOM 2162 N N . PHE A 1 273 ? 8.331 4.838 -16.584 1.00 13.82 311 PHE A N 1
ATOM 2163 C CA . PHE A 1 273 ? 9.294 3.794 -17.072 1.00 12.11 311 PHE A CA 1
ATOM 2164 C C . PHE A 1 273 ? 8.875 2.416 -16.672 1.00 12.56 311 PHE A C 1
ATOM 2165 O O . PHE A 1 273 ? 9.553 1.477 -17.014 1.00 12.80 311 PHE A O 1
ATOM 2173 N N . ILE A 1 274 ? 7.795 2.288 -15.906 1.00 12.57 312 ILE A N 1
ATOM 2174 C CA . ILE A 1 274 ? 7.423 0.999 -15.325 1.00 12.19 312 ILE A CA 1
ATOM 2175 C C . ILE A 1 274 ? 6.409 0.292 -16.232 1.00 11.87 312 ILE A C 1
ATOM 2176 O O . ILE A 1 274 ? 5.244 0.730 -16.299 1.00 14.76 312 ILE A O 1
ATOM 2181 N N . ALA A 1 275 ? 6.780 -0.785 -16.894 1.00 12.30 313 ALA A N 1
ATOM 2182 C CA . ALA A 1 275 ? 5.900 -1.536 -17.714 1.00 13.53 313 ALA A CA 1
ATOM 2183 C C . ALA A 1 275 ? 5.159 -2.532 -16.832 1.00 14.75 313 ALA A C 1
ATOM 2184 O O . ALA A 1 275 ? 5.564 -2.806 -15.684 1.00 14.46 313 ALA A O 1
ATOM 2186 N N . PRO A 1 276 ? 4.108 -3.187 -17.395 1.00 16.50 314 PRO A N 1
ATOM 2187 C CA . PRO A 1 276 ? 3.229 -3.947 -16.511 1.00 17.16 314 PRO A CA 1
ATOM 2188 C C . PRO A 1 276 ? 3.816 -5.058 -15.701 1.00 19.08 314 PRO A C 1
ATOM 2189 O O . PRO A 1 276 ? 3.304 -5.368 -14.600 1.00 20.45 314 PRO A O 1
ATOM 2193 N N . GLU A 1 277 ? 4.795 -5.698 -16.207 1.00 17.85 315 GLU A N 1
ATOM 2194 C CA . GLU A 1 277 ? 5.315 -6.804 -15.321 1.00 14.88 315 GLU A CA 1
ATOM 2195 C C . GLU A 1 277 ? 6.694 -6.466 -14.698 1.00 12.08 315 GLU A C 1
ATOM 2196 O O . GLU A 1 277 ? 7.344 -7.329 -14.079 1.00 12.51 315 GLU A O 1
ATOM 2202 N N . ASP A 1 278 ? 7.091 -5.194 -14.821 1.00 10.79 316 ASP A N 1
ATOM 2203 C CA . ASP A 1 278 ? 8.473 -4.880 -14.359 1.00 10.29 316 ASP A CA 1
ATOM 2204 C C . ASP A 1 278 ? 8.607 -5.060 -12.861 1.00 9.06 316 ASP A C 1
ATOM 2205 O O . ASP A 1 278 ? 9.638 -5.599 -12.393 1.00 9.42 316 ASP A O 1
ATOM 2210 N N . MET A 1 279 ? 7.616 -4.644 -12.066 1.00 10.05 317 MET A N 1
ATOM 2211 C CA . MET A 1 279 ? 7.806 -4.753 -10.614 1.00 9.63 317 MET A CA 1
ATOM 2212 C C . MET A 1 279 ? 7.839 -6.199 -10.150 1.00 10.07 317 MET A C 1
ATOM 2213 O O . MET A 1 279 ? 8.593 -6.516 -9.217 1.00 10.20 317 MET A O 1
ATOM 2218 N N . GLN A 1 280 ? 7.087 -7.080 -10.793 1.00 10.72 318 GLN A N 1
ATOM 2219 C CA . GLN A 1 280 ? 7.173 -8.461 -10.504 1.00 11.62 318 GLN A CA 1
ATOM 2220 C C . GLN A 1 280 ? 8.539 -9.024 -10.862 1.00 10.51 318 GLN A C 1
ATOM 2221 O O . GLN A 1 280 ? 9.175 -9.768 -10.096 1.00 10.82 318 GLN A O 1
ATOM 2227 N N . THR A 1 281 ? 9.047 -8.682 -12.029 1.00 9.14 319 THR A N 1
ATOM 2228 C CA . THR A 1 281 ? 10.396 -9.110 -12.463 1.00 9.53 319 THR A CA 1
ATOM 2229 C C . THR A 1 281 ? 11.501 -8.607 -11.488 1.00 8.41 319 THR A C 1
ATOM 2230 O O . THR A 1 281 ? 12.394 -9.382 -11.064 1.00 9.42 319 THR A O 1
ATOM 2234 N N . ILE A 1 282 ? 11.392 -7.364 -11.045 1.00 7.99 320 ILE A N 1
ATOM 2235 C CA . ILE A 1 282 ? 12.383 -6.757 -10.190 1.00 7.51 320 ILE A CA 1
ATOM 2236 C C . ILE A 1 282 ? 12.397 -7.396 -8.838 1.00 7.72 320 ILE A C 1
ATOM 2237 O O . ILE A 1 282 ? 13.451 -7.497 -8.219 1.00 9.05 320 ILE A O 1
ATOM 2242 N N . SER A 1 283 ? 11.243 -7.866 -8.375 1.00 8.13 321 SER A N 1
ATOM 2243 C CA . SER A 1 283 ? 11.018 -8.367 -7.001 1.00 9.09 321 SER A CA 1
ATOM 2244 C C . SER A 1 283 ? 10.998 -9.851 -6.929 1.00 7.81 321 SER A C 1
ATOM 2245 O O . SER A 1 283 ? 10.725 -10.405 -5.854 1.00 9.43 321 SER A O 1
ATOM 2248 N N . ALA A 1 284 ? 11.387 -10.547 -8.013 1.00 8.56 322 ALA A N 1
ATOM 2249 C CA . ALA A 1 284 ? 11.472 -11.988 -7.929 1.00 8.35 322 ALA A CA 1
ATOM 2250 C C . ALA A 1 284 ? 12.541 -12.360 -6.839 1.00 6.97 322 ALA A C 1
ATOM 2251 O O . ALA A 1 284 ? 13.510 -11.602 -6.655 1.00 8.28 322 ALA A O 1
ATOM 2253 N N . PRO A 1 285 ? 12.398 -13.456 -6.139 1.00 7.73 323 PRO A N 1
ATOM 2254 C CA . PRO A 1 285 ? 13.261 -13.650 -4.977 1.00 8.53 323 PRO A CA 1
ATOM 2255 C C . PRO A 1 285 ? 14.753 -13.810 -5.351 1.00 7.36 323 PRO A C 1
ATOM 2256 O O . PRO A 1 285 ? 15.144 -14.560 -6.210 1.00 8.31 323 PRO A O 1
ATOM 2260 N N . ILE A 1 286 ? 15.557 -13.073 -4.605 1.00 7.77 324 ILE A N 1
ATOM 2261 C CA . ILE A 1 286 ? 17.051 -13.241 -4.575 1.00 6.81 324 ILE A CA 1
ATOM 2262 C C . ILE A 1 286 ? 17.463 -14.277 -3.553 1.00 7.06 324 ILE A C 1
ATOM 2263 O O . ILE A 1 286 ? 16.756 -14.539 -2.560 1.00 7.99 324 ILE A O 1
ATOM 2268 N N . ASP A 1 287 ? 18.630 -14.877 -3.741 1.00 7.27 325 ASP A N 1
ATOM 2269 C CA . ASP A 1 287 ? 19.098 -15.871 -2.807 1.00 6.60 325 ASP A CA 1
ATOM 2270 C C . ASP A 1 287 ? 19.756 -15.196 -1.601 1.00 7.00 325 ASP A C 1
ATOM 2271 O O . ASP A 1 287 ? 19.788 -15.753 -0.503 1.00 8.52 325 ASP A O 1
ATOM 2276 N N . PHE A 1 288 ? 20.374 -14.046 -1.781 1.00 6.36 326 PHE A N 1
ATOM 2277 C CA . PHE A 1 288 ? 21.063 -13.333 -0.727 1.00 6.56 326 PHE A CA 1
ATOM 2278 C C . PHE A 1 288 ? 21.152 -11.890 -1.072 1.00 6.45 326 PHE A C 1
ATOM 2279 O O . PHE A 1 288 ? 21.079 -11.499 -2.243 1.00 6.84 326 PHE A O 1
ATOM 2287 N N . LEU A 1 289 ? 21.361 -11.067 -0.053 1.00 6.18 327 LEU A N 1
ATOM 2288 C CA . LEU A 1 289 ? 21.661 -9.656 -0.232 1.00 6.58 327 LEU A CA 1
ATOM 2289 C C . LEU A 1 289 ? 23.127 -9.388 0.145 1.00 6.35 327 LEU A C 1
ATOM 2290 O O . LEU A 1 289 ? 23.613 -9.832 1.183 1.00 6.46 327 LEU A O 1
ATOM 2295 N N . GLY A 1 290 ? 23.814 -8.688 -0.755 1.00 6.04 328 GLY A N 1
ATOM 2296 C CA . GLY A 1 290 ? 25.155 -8.181 -0.452 1.00 6.09 328 GLY A CA 1
ATOM 2297 C C . GLY A 1 290 ? 25.042 -6.812 0.157 1.00 5.40 328 GLY A C 1
ATOM 2298 O O . GLY A 1 290 ? 24.347 -5.936 -0.401 1.00 6.78 328 GLY A O 1
ATOM 2299 N N . VAL A 1 291 ? 25.673 -6.600 1.298 1.00 5.76 329 VAL A N 1
ATOM 2300 C CA . VAL A 1 291 ? 25.691 -5.315 1.985 1.00 6.64 329 VAL A CA 1
ATOM 2301 C C . VAL A 1 291 ? 27.070 -4.715 1.919 1.00 5.72 329 VAL A C 1
ATOM 2302 O O . VAL A 1 291 ? 28.037 -5.341 2.358 1.00 6.40 329 VAL A O 1
ATOM 2306 N N . ASN A 1 292 ? 27.136 -3.493 1.408 1.00 5.75 330 ASN A N 1
ATOM 2307 C CA . ASN A 1 292 ? 28.364 -2.697 1.472 1.00 6.08 330 ASN A CA 1
ATOM 2308 C C . ASN A 1 292 ? 28.151 -1.582 2.463 1.00 6.46 330 ASN A C 1
ATOM 2309 O O . ASN A 1 292 ? 27.137 -0.887 2.399 1.00 7.39 330 ASN A O 1
ATOM 2314 N N . TYR A 1 293 ? 29.094 -1.413 3.390 1.00 5.54 331 TYR A N 1
ATOM 2315 C CA . TYR A 1 293 ? 28.990 -0.387 4.404 1.00 6.21 331 TYR A CA 1
ATOM 2316 C C . TYR A 1 293 ? 30.358 0.082 4.769 1.00 5.83 331 TYR A C 1
ATOM 2317 O O . TYR A 1 293 ? 31.296 -0.712 4.994 1.00 6.47 331 TYR A O 1
ATOM 2326 N N . TYR A 1 294 ? 30.503 1.414 4.868 1.00 6.52 332 TYR A N 1
ATOM 2327 C CA . TYR A 1 294 ? 31.734 2.075 5.286 1.00 6.62 332 TYR A CA 1
ATOM 2328 C C . TYR A 1 294 ? 31.498 3.018 6.429 1.00 6.85 332 TYR A C 1
ATOM 2329 O O . TYR A 1 294 ? 32.338 3.161 7.294 1.00 7.25 332 TYR A O 1
ATOM 2338 N N . ASN A 1 295 ? 30.386 3.767 6.366 1.00 7.92 333 ASN A N 1
ATOM 2339 C CA . ASN A 1 295 ? 30.181 4.894 7.286 1.00 7.28 333 ASN A CA 1
ATOM 2340 C C . ASN A 1 295 ? 28.711 5.265 7.387 1.00 6.89 333 ASN A C 1
ATOM 2341 O O . ASN A 1 295 ? 27.952 5.045 6.440 1.00 7.76 333 ASN A O 1
ATOM 2346 N N . PRO A 1 296 ? 28.291 5.851 8.524 1.00 7.96 334 PRO A N 1
ATOM 2347 C CA . PRO A 1 296 ? 26.939 6.363 8.644 1.00 8.48 334 PRO A CA 1
ATOM 2348 C C . PRO A 1 296 ? 26.887 7.775 8.049 1.00 7.91 334 PRO A C 1
ATOM 2349 O O . PRO A 1 296 ? 27.893 8.388 7.687 1.00 10.16 334 PRO A O 1
ATOM 2353 N N . MET A 1 297 ? 25.651 8.305 8.027 1.00 8.86 335 MET A N 1
ATOM 2354 C CA . MET A 1 297 ? 25.372 9.708 7.741 1.00 10.88 335 MET A CA 1
ATOM 2355 C C . MET A 1 297 ? 24.542 10.300 8.822 1.00 11.09 335 MET A C 1
ATOM 2356 O O . MET A 1 297 ? 23.613 9.642 9.310 1.00 11.29 335 MET A O 1
ATOM 2361 N N . ARG A 1 298 ? 24.908 11.504 9.168 1.00 10.92 336 ARG A N 1
ATOM 2362 C CA . ARG A 1 298 ? 24.218 12.207 10.273 1.00 10.88 336 ARG A CA 1
ATOM 2363 C C . ARG A 1 298 ? 23.403 13.281 9.617 1.00 11.13 336 ARG A C 1
ATOM 2364 O O . ARG A 1 298 ? 23.950 14.033 8.812 1.00 12.69 336 ARG A O 1
ATOM 2372 N N . VAL A 1 299 ? 22.105 13.347 9.967 1.00 11.48 337 VAL A N 1
ATOM 2373 C CA . VAL A 1 299 ? 21.137 14.199 9.247 1.00 13.32 337 VAL A CA 1
ATOM 2374 C C . VAL A 1 299 ? 20.472 15.202 10.206 1.00 11.87 337 VAL A C 1
ATOM 2375 O O . VAL A 1 299 ? 20.114 14.829 11.334 1.00 13.40 337 VAL A O 1
ATOM 2379 N N . LYS A 1 300 ? 20.239 16.396 9.689 1.00 12.06 338 LYS A N 1
ATOM 2380 C CA . LYS A 1 300 ? 19.378 17.349 10.408 1.00 12.72 338 LYS A CA 1
ATOM 2381 C C . LYS A 1 300 ? 18.333 17.842 9.454 1.00 13.20 338 LYS A C 1
ATOM 2382 O O . LYS A 1 300 ? 18.539 17.817 8.239 1.00 13.58 338 LYS A O 1
ATOM 2388 N N . SER A 1 301 ? 17.253 18.401 9.990 1.00 11.66 339 SER A N 1
ATOM 2389 C CA . SER A 1 301 ? 16.262 19.046 9.123 1.00 11.96 339 SER A CA 1
ATOM 2390 C C . SER A 1 301 ? 16.829 20.405 8.706 1.00 11.04 339 SER A C 1
ATOM 2391 O O . SER A 1 301 ? 17.664 20.979 9.393 1.00 13.39 339 SER A O 1
ATOM 2394 N N . SER A 1 302 ? 16.266 20.882 7.600 1.00 12.86 340 SER A N 1
ATOM 2395 C CA . SER A 1 302 ? 16.594 22.204 7.131 1.00 14.20 340 SER A CA 1
ATOM 2396 C C . SER A 1 302 ? 15.281 22.824 6.646 1.00 16.90 340 SER A C 1
ATOM 2397 O O . SER A 1 302 ? 14.448 22.121 6.098 1.00 17.93 340 SER A O 1
ATOM 2400 N N . PRO A 1 303 ? 15.227 24.157 6.626 1.00 18.30 341 PRO A N 1
ATOM 2401 C CA . PRO A 1 303 ? 14.076 24.799 5.999 1.00 20.38 341 PRO A CA 1
ATOM 2402 C C . PRO A 1 303 ? 14.158 24.793 4.481 1.00 23.59 341 PRO A C 1
ATOM 2403 O O . PRO A 1 303 ? 13.101 24.734 3.782 1.00 25.06 341 PRO A O 1
ATOM 2407 N N . GLN A 1 304 ? 15.356 24.778 3.931 1.00 25.42 342 GLN A N 1
ATOM 2408 C CA . GLN A 1 304 ? 15.400 24.722 2.494 1.00 29.92 342 GLN A CA 1
ATOM 2409 C C . GLN A 1 304 ? 15.235 23.378 1.914 1.00 31.20 342 GLN A C 1
ATOM 2410 O O . GLN A 1 304 ? 15.704 22.359 2.488 1.00 27.28 342 GLN A O 1
ATOM 2416 N N . PRO A 1 305 ? 14.597 23.311 0.733 1.00 33.44 343 PRO A N 1
ATOM 2417 C CA . PRO A 1 305 ? 14.490 22.062 -0.046 1.00 34.64 343 PRO A CA 1
ATOM 2418 C C . PRO A 1 305 ? 15.845 21.352 -0.123 1.00 34.74 343 PRO A C 1
ATOM 2419 O O . PRO A 1 305 ? 16.888 22.028 -0.286 1.00 36.57 343 PRO A O 1
ATOM 2423 N N . PRO A 1 306 ? 15.844 20.006 0.006 1.00 32.96 344 PRO A N 1
ATOM 2424 C CA . PRO A 1 306 ? 14.639 19.225 0.238 1.00 30.97 344 PRO A CA 1
ATOM 2425 C C . PRO A 1 306 ? 14.323 18.990 1.752 1.00 28.89 344 PRO A C 1
ATOM 2426 O O . PRO A 1 306 ? 13.626 18.041 2.125 1.00 29.91 344 PRO A O 1
ATOM 2430 N N . GLY A 1 307 ? 14.812 19.859 2.612 1.00 24.05 345 GLY A N 1
ATOM 2431 C CA . GLY A 1 307 ? 14.425 19.794 4.035 1.00 21.26 345 GLY A CA 1
ATOM 2432 C C . GLY A 1 307 ? 15.361 18.889 4.814 1.00 18.38 345 GLY A C 1
ATOM 2433 O O . GLY A 1 307 ? 15.075 18.601 5.980 1.00 18.17 345 GLY A O 1
ATOM 2434 N N . ILE A 1 308 ? 16.474 18.445 4.199 1.00 17.45 346 ILE A N 1
ATOM 2435 C CA . ILE A 1 308 ? 17.443 17.508 4.824 1.00 18.41 346 ILE A CA 1
ATOM 2436 C C . ILE A 1 308 ? 18.822 18.034 4.573 1.00 18.07 346 ILE A C 1
ATOM 2437 O O . ILE A 1 308 ? 19.098 18.468 3.452 1.00 21.30 346 ILE A O 1
ATOM 2442 N N . GLU A 1 309 ? 19.670 18.007 5.602 1.00 16.60 347 GLU A N 1
ATOM 2443 C CA . GLU A 1 309 ? 21.078 18.399 5.467 1.00 17.23 347 GLU A CA 1
ATOM 2444 C C . GLU A 1 309 ? 21.918 17.312 6.087 1.00 16.22 347 GLU A C 1
ATOM 2445 O O . GLU A 1 309 ? 21.619 16.834 7.212 1.00 16.22 347 GLU A O 1
ATOM 2451 N N . VAL A 1 310 ? 22.966 16.890 5.397 1.00 17.04 348 VAL A N 1
ATOM 2452 C CA . VAL A 1 310 ? 23.870 15.906 5.966 1.00 16.34 348 VAL A CA 1
ATOM 2453 C C . VAL A 1 310 ? 24.963 16.694 6.639 1.00 17.30 348 VAL A C 1
ATOM 2454 O O . VAL A 1 310 ? 25.556 17.635 6.088 1.00 22.24 348 VAL A O 1
ATOM 2458 N N . VAL A 1 311 ? 25.279 16.327 7.852 1.00 15.87 349 VAL A N 1
ATOM 2459 C CA . VAL A 1 311 ? 26.236 17.048 8.660 1.00 17.22 349 VAL A CA 1
ATOM 2460 C C . VAL A 1 311 ? 27.536 16.330 8.615 1.00 18.34 349 VAL A C 1
ATOM 2461 O O . VAL A 1 311 ? 27.589 15.168 8.913 1.00 19.87 349 VAL A O 1
ATOM 2465 N N . GLN A 1 312 ? 28.610 17.029 8.256 1.00 20.63 350 GLN A N 1
ATOM 2466 C CA . GLN A 1 312 ? 29.895 16.383 8.357 1.00 24.73 350 GLN A CA 1
ATOM 2467 C C . GLN A 1 312 ? 30.520 16.186 9.678 1.00 24.69 350 GLN A C 1
ATOM 2468 O O . GLN A 1 312 ? 30.196 16.838 10.667 1.00 24.06 350 GLN A O 1
ATOM 2474 N N . VAL A 1 313 ? 31.317 15.134 9.719 1.00 21.26 351 VAL A N 1
ATOM 2475 C CA . VAL A 1 313 ? 31.863 14.719 10.935 1.00 20.78 351 VAL A CA 1
ATOM 2476 C C . VAL A 1 313 ? 33.400 14.900 10.714 1.00 21.37 351 VAL A C 1
ATOM 2477 O O . VAL A 1 313 ? 33.948 14.471 9.685 1.00 20.91 351 VAL A O 1
ATOM 2481 N N . GLU A 1 314 ? 34.081 15.512 11.668 1.00 20.17 352 GLU A N 1
ATOM 2482 C CA . GLU A 1 314 ? 35.531 15.758 11.531 1.00 22.91 352 GLU A CA 1
ATOM 2483 C C . GLU A 1 314 ? 36.366 14.637 12.013 1.00 19.49 352 GLU A C 1
ATOM 2484 O O . GLU A 1 314 ? 37.459 14.432 11.537 1.00 20.78 352 GLU A O 1
ATOM 2490 N N . SER A 1 315 ? 35.833 13.921 12.988 1.00 18.48 353 SER A N 1
ATOM 2491 C CA . SER A 1 315 ? 36.559 12.814 13.664 1.00 16.86 353 SER A CA 1
ATOM 2492 C C . SER A 1 315 ? 35.539 11.890 14.272 1.00 15.94 353 SER A C 1
ATOM 2493 O O . SER A 1 315 ? 34.516 12.374 14.748 1.00 18.41 353 SER A O 1
ATOM 2496 N N . PRO A 1 316 ? 35.846 10.593 14.414 1.00 13.63 354 PRO A N 1
ATOM 2497 C CA . PRO A 1 316 ? 36.994 9.908 13.825 1.00 13.95 354 PRO A CA 1
ATOM 2498 C C . PRO A 1 316 ? 36.705 9.553 12.388 1.00 11.39 354 PRO A C 1
ATOM 2499 O O . PRO A 1 316 ? 35.597 9.054 12.124 1.00 11.31 354 PRO A O 1
ATOM 2503 N N . VAL A 1 317 ? 37.641 9.790 11.485 1.00 11.30 355 VAL A N 1
ATOM 2504 C CA . VAL A 1 317 ? 37.389 9.579 10.093 1.00 10.75 355 VAL A CA 1
ATOM 2505 C C . VAL A 1 317 ? 38.580 8.866 9.472 1.00 10.64 355 VAL A C 1
ATOM 2506 O O . VAL A 1 317 ? 39.727 8.864 9.979 1.00 11.38 355 VAL A O 1
ATOM 2510 N N . THR A 1 318 ? 38.321 8.303 8.310 1.00 10.09 356 THR A N 1
ATOM 2511 C CA . THR A 1 318 ? 39.423 7.691 7.513 1.00 9.23 356 THR A CA 1
ATOM 2512 C C . THR A 1 318 ? 40.007 8.758 6.572 1.00 9.05 356 THR A C 1
ATOM 2513 O O . THR A 1 318 ? 39.583 9.933 6.575 1.00 10.55 356 THR A O 1
ATOM 2517 N N . ALA A 1 319 ? 40.956 8.362 5.719 1.00 9.90 357 ALA A N 1
ATOM 2518 C CA . ALA A 1 319 ? 41.511 9.284 4.731 1.00 9.95 357 ALA A CA 1
ATOM 2519 C C . ALA A 1 319 ? 40.504 9.749 3.755 1.00 10.82 357 ALA A C 1
ATOM 2520 O O . ALA A 1 319 ? 40.746 10.741 3.041 1.00 12.72 357 ALA A O 1
ATOM 2522 N N . MET A 1 320 ? 39.358 9.056 3.601 1.00 9.94 358 MET A N 1
ATOM 2523 C CA . MET A 1 320 ? 38.302 9.592 2.743 1.00 10.05 358 MET A CA 1
ATOM 2524 C C . MET A 1 320 ? 37.426 10.656 3.425 1.00 11.30 358 MET A C 1
ATOM 2525 O O . MET A 1 320 ? 36.567 11.205 2.783 1.00 12.74 358 MET A O 1
ATOM 2530 N N . GLY A 1 321 ? 37.645 10.857 4.701 1.00 11.53 359 GLY A N 1
ATOM 2531 C CA . GLY A 1 321 ? 36.834 11.763 5.514 1.00 11.79 359 GLY A CA 1
ATOM 2532 C C . GLY A 1 321 ? 35.557 11.053 5.956 1.00 12.10 359 GLY A C 1
ATOM 2533 O O . GLY A 1 321 ? 34.615 11.685 6.411 1.00 13.64 359 GLY A O 1
ATOM 2534 N N . TRP A 1 322 ? 35.464 9.721 5.876 1.00 9.94 360 TRP A N 1
ATOM 2535 C CA . TRP A 1 322 ? 34.293 8.961 6.212 1.00 9.72 360 TRP A CA 1
ATOM 2536 C C . TRP A 1 322 ? 34.331 8.559 7.657 1.00 9.04 360 TRP A C 1
ATOM 2537 O O . TRP A 1 322 ? 35.299 7.956 8.111 1.00 10.04 360 TRP A O 1
ATOM 2548 N N . GLU A 1 323 ? 33.244 8.847 8.376 1.00 9.34 361 GLU A N 1
ATOM 2549 C CA . GLU A 1 323 ? 33.190 8.548 9.803 1.00 10.23 361 GLU A CA 1
ATOM 2550 C C . GLU A 1 323 ? 33.335 7.079 10.094 1.00 9.48 361 GLU A C 1
ATOM 2551 O O . GLU A 1 323 ? 32.692 6.264 9.423 1.00 9.79 361 GLU A O 1
ATOM 2557 N N . ILE A 1 324 ? 34.124 6.759 11.121 1.00 9.04 362 ILE A N 1
ATOM 2558 C CA . ILE A 1 324 ? 34.333 5.410 11.575 1.00 8.95 362 ILE A CA 1
ATOM 2559 C C . ILE A 1 324 ? 33.363 5.159 12.704 1.00 8.52 362 ILE A C 1
ATOM 2560 O O . ILE A 1 324 ? 33.497 5.767 13.787 1.00 9.80 362 ILE A O 1
ATOM 2565 N N . ALA A 1 325 ? 32.334 4.352 12.453 1.00 8.37 363 ALA A N 1
ATOM 2566 C CA . ALA A 1 325 ? 31.263 4.091 13.461 1.00 9.17 363 ALA A CA 1
ATOM 2567 C C . ALA A 1 325 ? 30.776 2.674 13.294 1.00 8.42 363 ALA A C 1
ATOM 2568 O O . ALA A 1 325 ? 29.814 2.398 12.540 1.00 8.76 363 ALA A O 1
ATOM 2570 N N . PRO A 1 326 ? 31.490 1.715 13.924 1.00 8.65 364 PRO A N 1
ATOM 2571 C CA . PRO A 1 326 ? 31.078 0.311 13.689 1.00 10.13 364 PRO A CA 1
ATOM 2572 C C . PRO A 1 326 ? 29.658 -0.003 14.123 1.00 8.28 364 PRO A C 1
ATOM 2573 O O . PRO A 1 326 ? 29.032 -0.914 13.582 1.00 9.01 364 PRO A O 1
ATOM 2577 N N . GLU A 1 327 ? 29.101 0.781 15.076 1.00 9.32 365 GLU A N 1
ATOM 2578 C CA . GLU A 1 327 ? 27.738 0.495 15.455 1.00 9.58 365 GLU A CA 1
ATOM 2579 C C . GLU A 1 327 ? 26.759 0.728 14.280 1.00 8.63 365 GLU A C 1
ATOM 2580 O O . GLU A 1 327 ? 25.675 0.163 14.198 1.00 9.01 365 GLU A O 1
ATOM 2586 N N . GLY A 1 328 ? 27.184 1.529 13.311 1.00 8.02 366 GLY A N 1
ATOM 2587 C CA . GLY A 1 328 ? 26.360 1.766 12.109 1.00 8.58 366 GLY A CA 1
ATOM 2588 C C . GLY A 1 328 ? 26.169 0.495 11.333 1.00 8.06 366 GLY A C 1
ATOM 2589 O O . GLY A 1 328 ? 25.142 0.238 10.734 1.00 8.54 366 GLY A O 1
ATOM 2590 N N . LEU A 1 329 ? 27.164 -0.416 11.337 1.00 7.31 367 LEU A N 1
ATOM 2591 C CA . LEU A 1 329 ? 27.072 -1.701 10.647 1.00 6.65 367 LEU A CA 1
ATOM 2592 C C . LEU A 1 329 ? 26.081 -2.595 11.378 1.00 6.58 367 LEU A C 1
ATOM 2593 O O . LEU A 1 329 ? 25.221 -3.256 10.771 1.00 7.14 367 LEU A O 1
ATOM 2598 N N . TYR A 1 330 ? 26.167 -2.685 12.694 1.00 7.09 368 TYR A N 1
ATOM 2599 C CA . TYR A 1 330 ? 25.204 -3.453 13.490 1.00 7.63 368 TYR A CA 1
ATOM 2600 C C . TYR A 1 330 ? 23.789 -2.921 13.233 1.00 7.45 368 TYR A C 1
ATOM 2601 O O . TYR A 1 330 ? 22.887 -3.700 12.913 1.00 7.97 368 TYR A O 1
ATOM 2610 N N . ASP A 1 331 ? 23.594 -1.618 13.296 1.00 7.53 369 ASP A N 1
ATOM 2611 C CA . ASP A 1 331 ? 22.268 -1.059 13.168 1.00 8.85 369 ASP A CA 1
ATOM 2612 C C . ASP A 1 331 ? 21.713 -1.273 11.781 1.00 9.19 369 ASP A C 1
ATOM 2613 O O . ASP A 1 331 ? 20.514 -1.602 11.597 1.00 9.23 369 ASP A O 1
ATOM 2618 N N . LEU A 1 332 ? 22.567 -1.174 10.780 1.00 7.70 370 LEU A N 1
ATOM 2619 C CA . LEU A 1 332 ? 22.119 -1.412 9.371 1.00 9.59 370 LEU A CA 1
ATOM 2620 C C . LEU A 1 332 ? 21.632 -2.846 9.255 1.00 7.94 370 LEU A C 1
ATOM 2621 O O . LEU A 1 332 ? 20.577 -3.087 8.662 1.00 9.32 370 LEU A O 1
ATOM 2626 N N . LEU A 1 333 ? 22.430 -3.784 9.732 1.00 8.45 371 LEU A N 1
ATOM 2627 C CA . LEU A 1 333 ? 22.054 -5.183 9.528 1.00 8.32 371 LEU A CA 1
ATOM 2628 C C . LEU A 1 333 ? 20.752 -5.517 10.255 1.00 8.47 371 LEU A C 1
ATOM 2629 O O . LEU A 1 333 ? 19.905 -6.247 9.749 1.00 8.74 371 LEU A O 1
ATOM 2634 N N . MET A 1 334 ? 20.662 -5.029 11.506 1.00 8.32 372 MET A N 1
ATOM 2635 C CA . MET A 1 334 ? 19.446 -5.286 12.253 1.00 8.70 372 MET A CA 1
ATOM 2636 C C . MET A 1 334 ? 18.239 -4.638 11.573 1.00 8.54 372 MET A C 1
ATOM 2637 O O . MET A 1 334 ? 17.143 -5.258 11.556 1.00 9.48 372 MET A O 1
ATOM 2642 N N . GLY A 1 335 ? 18.416 -3.424 11.051 1.00 8.52 373 GLY A N 1
ATOM 2643 C CA . GLY A 1 335 ? 17.274 -2.714 10.386 1.00 9.14 373 GLY A CA 1
ATOM 2644 C C . GLY A 1 335 ? 16.824 -3.442 9.154 1.00 9.42 373 GLY A C 1
ATOM 2645 O O . GLY A 1 335 ? 15.623 -3.567 8.909 1.00 10.79 373 GLY A O 1
ATOM 2646 N N . ILE A 1 336 ? 17.758 -3.882 8.296 1.00 8.67 374 ILE A N 1
ATOM 2647 C CA . ILE A 1 336 ? 17.367 -4.600 7.076 1.00 9.05 374 ILE A CA 1
ATOM 2648 C C . ILE A 1 336 ? 16.601 -5.840 7.554 1.00 8.77 374 ILE A C 1
ATOM 2649 O O . ILE A 1 336 ? 15.542 -6.191 6.973 1.00 10.25 374 ILE A O 1
ATOM 2654 N N . THR A 1 337 ? 17.114 -6.553 8.530 1.00 9.34 375 THR A N 1
ATOM 2655 C CA . THR A 1 337 ? 16.553 -7.844 8.918 1.00 8.90 375 THR A CA 1
ATOM 2656 C C . THR A 1 337 ? 15.115 -7.618 9.499 1.00 10.56 375 THR A C 1
ATOM 2657 O O . THR A 1 337 ? 14.191 -8.364 9.223 1.00 11.90 375 THR A O 1
ATOM 2661 N N . ARG A 1 338 ? 14.955 -6.606 10.347 1.00 10.27 376 ARG A N 1
ATOM 2662 C CA . ARG A 1 338 ? 13.614 -6.286 10.949 1.00 11.69 376 ARG A CA 1
ATOM 2663 C C . ARG A 1 338 ? 12.667 -5.855 9.836 1.00 10.22 376 ARG A C 1
ATOM 2664 O O . ARG A 1 338 ? 11.478 -6.221 9.880 1.00 13.93 376 ARG A O 1
ATOM 2672 N N . THR A 1 339 ? 13.102 -4.983 8.899 1.00 10.99 377 THR A N 1
ATOM 2673 C CA . THR A 1 339 ? 12.190 -4.401 7.913 1.00 10.37 377 THR A CA 1
ATOM 2674 C C . THR A 1 339 ? 11.801 -5.372 6.837 1.00 12.28 377 THR A C 1
ATOM 2675 O O . THR A 1 339 ? 10.636 -5.454 6.416 1.00 12.69 377 THR A O 1
ATOM 2679 N N . TYR A 1 340 ? 12.788 -6.129 6.334 1.00 11.64 378 TYR A N 1
ATOM 2680 C CA . TYR A 1 340 ? 12.645 -6.903 5.102 1.00 11.84 378 TYR A CA 1
ATOM 2681 C C . TYR A 1 340 ? 12.745 -8.361 5.389 1.00 13.85 378 TYR A C 1
ATOM 2682 O O . TYR A 1 340 ? 12.633 -9.108 4.436 1.00 17.82 378 TYR A O 1
ATOM 2691 N N . GLY A 1 341 ? 12.885 -8.809 6.637 1.00 13.41 379 GLY A N 1
ATOM 2692 C CA . GLY A 1 341 ? 12.921 -10.221 7.027 1.00 13.04 379 GLY A CA 1
ATOM 2693 C C . GLY A 1 341 ? 14.379 -10.765 7.055 1.00 12.32 379 GLY A C 1
ATOM 2694 O O . GLY A 1 341 ? 15.328 -10.109 6.584 1.00 14.37 379 GLY A O 1
ATOM 2695 N N . LYS A 1 342 ? 14.516 -11.888 7.717 1.00 11.84 380 LYS A N 1
ATOM 2696 C CA . LYS A 1 342 ? 15.805 -12.524 7.886 1.00 12.67 380 LYS A CA 1
ATOM 2697 C C . LYS A 1 342 ? 16.261 -13.239 6.595 1.00 12.23 380 LYS A C 1
ATOM 2698 O O . LYS A 1 342 ? 16.293 -14.428 6.497 1.00 16.41 380 LYS A O 1
ATOM 2704 N N . LEU A 1 343 ? 16.710 -12.453 5.652 1.00 14.98 381 LEU A N 1
ATOM 2705 C CA . LEU A 1 343 ? 17.326 -13.185 4.471 1.00 15.19 381 LEU A CA 1
ATOM 2706 C C . LEU A 1 343 ? 18.812 -13.241 4.575 1.00 10.26 381 LEU A C 1
ATOM 2707 O O . LEU A 1 343 ? 19.416 -12.559 5.428 1.00 10.04 381 LEU A O 1
ATOM 2712 N N . PRO A 1 344 ? 19.396 -14.128 3.824 1.00 9.47 382 PRO A N 1
ATOM 2713 C CA . PRO A 1 344 ? 20.831 -14.297 3.914 1.00 7.73 382 PRO A CA 1
ATOM 2714 C C . PRO A 1 344 ? 21.541 -13.049 3.473 1.00 6.65 382 PRO A C 1
ATOM 2715 O O . PRO A 1 344 ? 21.208 -12.456 2.456 1.00 7.08 382 PRO A O 1
ATOM 2719 N N . ILE A 1 345 ? 22.541 -12.645 4.267 1.00 6.01 383 ILE A N 1
ATOM 2720 C CA . ILE A 1 345 ? 23.314 -11.447 3.974 1.00 6.30 383 ILE A CA 1
ATOM 2721 C C . ILE A 1 345 ? 24.785 -11.830 3.974 1.00 5.48 383 ILE A C 1
ATOM 2722 O O . ILE A 1 345 ? 25.312 -12.495 4.834 1.00 6.88 383 ILE A O 1
ATOM 2727 N N . TYR A 1 346 ? 25.478 -11.285 2.968 1.00 5.49 384 TYR A N 1
ATOM 2728 C CA . TYR A 1 346 ? 26.951 -11.222 2.964 1.00 6.22 384 TYR A CA 1
ATOM 2729 C C . TYR A 1 346 ? 27.382 -9.792 3.036 1.00 5.72 384 TYR A C 1
ATOM 2730 O O . TYR A 1 346 ? 26.819 -8.986 2.274 1.00 6.59 384 TYR A O 1
ATOM 2739 N N . ILE A 1 347 ? 28.309 -9.449 3.897 1.00 5.95 385 ILE A N 1
ATOM 2740 C CA . ILE A 1 347 ? 28.909 -8.081 3.865 1.00 5.45 385 ILE A CA 1
ATOM 2741 C C . ILE A 1 347 ? 29.915 -8.155 2.721 1.00 5.12 385 ILE A C 1
ATOM 2742 O O . ILE A 1 347 ? 30.967 -8.756 2.881 1.00 5.86 385 ILE A O 1
ATOM 2747 N N . THR A 1 348 ? 29.521 -7.617 1.568 1.00 5.09 386 THR A N 1
ATOM 2748 C CA . THR A 1 348 ? 30.362 -7.731 0.393 1.00 5.24 386 THR A CA 1
ATOM 2749 C C . THR A 1 348 ? 31.449 -6.664 0.289 1.00 5.00 386 THR A C 1
ATOM 2750 O O . THR A 1 348 ? 32.356 -6.817 -0.521 1.00 6.07 386 THR A O 1
ATOM 2754 N N . GLU A 1 349 ? 31.386 -5.623 1.115 1.00 5.12 387 GLU A N 1
ATOM 2755 C CA . GLU A 1 349 ? 32.490 -4.668 1.280 1.00 5.44 387 GLU A CA 1
ATOM 2756 C C . GLU A 1 349 ? 32.378 -4.056 2.620 1.00 5.23 387 GLU A C 1
ATOM 2757 O O . GLU A 1 349 ? 31.300 -3.542 3.036 1.00 6.31 387 GLU A O 1
ATOM 2763 N N . ASN A 1 350 ? 33.531 -3.919 3.278 1.00 5.48 388 ASN A N 1
ATOM 2764 C CA . ASN A 1 350 ? 33.675 -3.071 4.467 1.00 5.65 388 ASN A CA 1
ATOM 2765 C C . ASN A 1 350 ? 35.167 -2.875 4.591 1.00 6.00 388 ASN A C 1
ATOM 2766 O O . ASN A 1 350 ? 35.953 -3.835 4.444 1.00 5.88 388 ASN A O 1
ATOM 2771 N N . GLY A 1 351 ? 35.643 -1.671 4.858 1.00 5.98 389 GLY A N 1
ATOM 2772 C CA . GLY A 1 351 ? 37.076 -1.445 4.938 1.00 6.87 389 GLY A CA 1
ATOM 2773 C C . GLY A 1 351 ? 37.355 0.031 5.047 1.00 5.63 389 GLY A C 1
ATOM 2774 O O . GLY A 1 351 ? 36.421 0.827 5.262 1.00 7.53 389 GLY A O 1
ATOM 2775 N N . ALA A 1 352 ? 38.605 0.431 4.889 1.00 7.06 390 ALA A N 1
ATOM 2776 C CA . ALA A 1 352 ? 38.981 1.835 5.162 1.00 7.27 390 ALA A CA 1
ATOM 2777 C C . ALA A 1 352 ? 40.261 2.227 4.477 1.00 7.02 390 ALA A C 1
ATOM 2778 O O . ALA A 1 352 ? 41.158 1.424 4.259 1.00 7.46 390 ALA A O 1
ATOM 2780 N N . ALA A 1 353 ? 40.290 3.505 4.113 1.00 7.84 391 ALA A N 1
ATOM 2781 C CA . ALA A 1 353 ? 41.501 4.127 3.545 1.00 7.75 391 ALA A CA 1
ATOM 2782 C C . ALA A 1 353 ? 42.254 4.873 4.632 1.00 7.39 391 ALA A C 1
ATOM 2783 O O . ALA A 1 353 ? 41.656 5.663 5.323 1.00 8.62 391 ALA A O 1
ATOM 2785 N N . PHE A 1 354 ? 43.565 4.606 4.692 1.00 9.13 392 PHE A N 1
ATOM 2786 C CA . PHE A 1 354 ? 44.496 5.310 5.578 1.00 9.15 392 PHE A CA 1
ATOM 2787 C C . PHE A 1 354 ? 45.752 5.549 4.743 1.00 10.58 392 PHE A C 1
ATOM 2788 O O . PHE A 1 354 ? 46.026 4.895 3.790 1.00 10.77 392 PHE A O 1
ATOM 2796 N N . ASP A 1 355 ? 46.539 6.521 5.158 1.00 14.15 393 ASP A N 1
ATOM 2797 C CA . ASP A 1 355 ? 47.745 6.840 4.421 1.00 16.02 393 ASP A CA 1
ATOM 2798 C C . ASP A 1 355 ? 48.886 5.906 4.860 1.00 15.31 393 ASP A C 1
ATOM 2799 O O . ASP A 1 355 ? 49.885 6.313 5.556 1.00 20.44 393 ASP A O 1
ATOM 2804 N N . ASP A 1 356 ? 48.979 4.824 4.186 1.00 13.15 394 ASP A N 1
ATOM 2805 C CA . ASP A 1 356 ? 49.975 3.780 4.505 1.00 13.63 394 ASP A CA 1
ATOM 2806 C C . ASP A 1 356 ? 51.290 4.090 3.840 1.00 16.02 394 ASP A C 1
ATOM 2807 O O . ASP A 1 356 ? 51.329 4.510 2.701 1.00 18.06 394 ASP A O 1
ATOM 2812 N N . GLN A 1 357 ? 52.369 3.765 4.522 1.00 17.50 395 GLN A N 1
ATOM 2813 C CA . GLN A 1 357 ? 53.749 4.036 4.059 1.00 20.77 395 GLN A CA 1
ATOM 2814 C C . GLN A 1 357 ? 54.630 2.931 4.568 1.00 18.64 395 GLN A C 1
ATOM 2815 O O . GLN A 1 357 ? 54.594 2.652 5.742 1.00 22.09 395 GLN A O 1
ATOM 2821 N N . PRO A 1 358 ? 55.421 2.304 3.699 1.00 18.69 396 PRO A N 1
ATOM 2822 C CA . PRO A 1 358 ? 56.385 1.263 4.202 1.00 17.12 396 PRO A CA 1
ATOM 2823 C C . PRO A 1 358 ? 57.401 1.958 5.075 1.00 18.72 396 PRO A C 1
ATOM 2824 O O . PRO A 1 358 ? 57.789 3.134 4.817 1.00 20.17 396 PRO A O 1
ATOM 2828 N N . ASP A 1 359 ? 57.814 1.256 6.111 1.00 18.30 397 ASP A N 1
ATOM 2829 C CA . ASP A 1 359 ? 58.877 1.778 6.942 1.00 22.05 397 ASP A CA 1
ATOM 2830 C C . ASP A 1 359 ? 60.220 1.417 6.306 1.00 23.77 397 ASP A C 1
ATOM 2831 O O . ASP A 1 359 ? 60.326 0.905 5.151 1.00 22.74 397 ASP A O 1
ATOM 2836 N N . GLN A 1 360 ? 61.296 1.737 7.059 1.00 26.30 398 GLN A N 1
ATOM 2837 C CA . GLN A 1 360 ? 62.678 1.573 6.546 1.00 29.15 398 GLN A CA 1
ATOM 2838 C C . GLN A 1 360 ? 62.975 0.134 6.238 1.00 29.13 398 GLN A C 1
ATOM 2839 O O . GLN A 1 360 ? 63.771 -0.180 5.323 1.00 32.80 398 GLN A O 1
ATOM 2845 N N . SER A 1 361 ? 62.336 -0.755 6.975 1.00 26.01 399 SER A N 1
ATOM 2846 C CA . SER A 1 361 ? 62.475 -2.141 6.771 1.00 28.16 399 SER A CA 1
ATOM 2847 C C . SER A 1 361 ? 61.542 -2.697 5.655 1.00 27.02 399 SER A C 1
ATOM 2848 O O . SER A 1 361 ? 61.641 -3.871 5.298 1.00 27.74 399 SER A O 1
ATOM 2851 N N . GLY A 1 362 ? 60.662 -1.884 5.0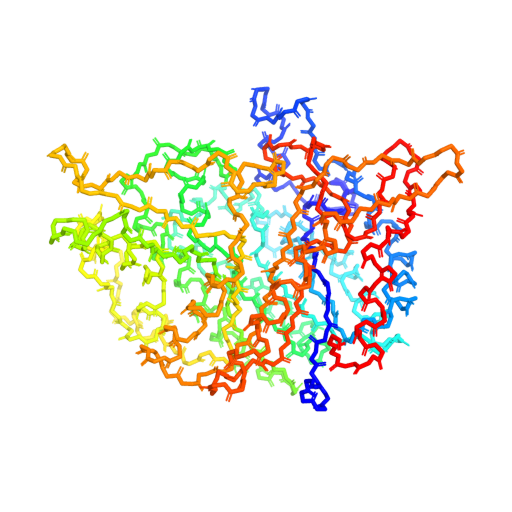67 1.00 23.78 400 GLY A N 1
ATOM 2852 C CA . GLY A 1 362 ? 59.745 -2.416 4.025 1.00 22.20 400 GLY A CA 1
ATOM 2853 C C . GLY A 1 362 ? 58.409 -2.900 4.556 1.00 20.15 400 GLY A C 1
ATOM 2854 O O . GLY A 1 362 ? 57.573 -3.331 3.773 1.00 22.80 400 GLY A O 1
ATOM 2855 N N . GLN A 1 363 ? 58.198 -2.818 5.851 1.00 20.10 401 GLN A N 1
ATOM 2856 C CA . GLN A 1 363 ? 56.888 -3.240 6.443 1.00 18.69 401 GLN A CA 1
ATOM 2857 C C . GLN A 1 363 ? 55.848 -2.127 6.393 1.00 16.31 401 GLN A C 1
ATOM 2858 O O . GLN A 1 363 ? 56.182 -0.941 6.429 1.00 15.73 401 GLN A O 1
ATOM 2864 N N . VAL A 1 364 ? 54.575 -2.543 6.255 1.00 12.52 402 VAL A N 1
ATOM 2865 C CA . VAL A 1 364 ? 53.524 -1.607 6.155 1.00 12.06 402 VAL A CA 1
ATOM 2866 C C . VAL A 1 364 ? 52.608 -1.832 7.377 1.00 10.86 402 VAL A C 1
ATOM 2867 O O . VAL A 1 364 ? 51.785 -2.751 7.379 1.00 12.32 402 VAL A O 1
ATOM 2871 N N . ASN A 1 365 ? 52.752 -0.996 8.409 1.00 11.38 403 ASN A N 1
ATOM 2872 C CA . ASN A 1 365 ? 52.027 -1.183 9.612 1.00 11.61 403 ASN A CA 1
ATOM 2873 C C . ASN A 1 365 ? 50.894 -0.154 9.616 1.00 12.21 403 ASN A C 1
ATOM 2874 O O . ASN A 1 365 ? 51.136 1.035 9.678 1.00 12.97 403 ASN A O 1
ATOM 2879 N N . ASP A 1 366 ? 49.652 -0.683 9.653 1.00 9.93 404 ASP A N 1
ATOM 2880 C CA . ASP A 1 366 ? 48.427 0.085 9.520 1.00 8.63 404 ASP A CA 1
ATOM 2881 C C . ASP A 1 366 ? 47.514 -0.175 10.701 1.00 8.64 404 ASP A C 1
ATOM 2882 O O . ASP A 1 366 ? 46.392 -0.669 10.521 1.00 9.20 404 ASP A O 1
ATOM 2887 N N . PRO A 1 367 ? 47.920 0.204 11.920 1.00 10.77 405 PRO A N 1
ATOM 2888 C CA . PRO A 1 367 ? 47.078 -0.070 13.061 1.00 11.03 405 PRO A CA 1
ATOM 2889 C C . PRO A 1 367 ? 45.705 0.541 13.019 1.00 9.87 405 PRO A C 1
ATOM 2890 O O . PRO A 1 367 ? 44.778 0.011 13.643 1.00 9.67 405 PRO A O 1
ATOM 2894 N N . GLN A 1 368 ? 45.536 1.677 12.351 1.00 9.83 406 GLN A N 1
ATOM 2895 C CA . GLN A 1 368 ? 44.204 2.299 12.290 1.00 9.33 406 GLN A CA 1
ATOM 2896 C C . GLN A 1 368 ? 43.249 1.396 11.456 1.00 8.70 406 GLN A C 1
ATOM 2897 O O . GLN A 1 368 ? 42.071 1.337 11.745 1.00 8.95 406 GLN A O 1
ATOM 2903 N N . ARG A 1 369 ? 43.796 0.698 10.474 1.00 8.66 407 ARG A N 1
ATOM 2904 C CA . ARG A 1 369 ? 42.984 -0.173 9.658 1.00 8.65 407 ARG A CA 1
ATOM 2905 C C . ARG A 1 369 ? 42.635 -1.400 10.465 1.00 8.51 407 ARG A C 1
ATOM 2906 O O . ARG A 1 369 ? 41.494 -1.914 10.425 1.00 8.06 407 ARG A O 1
ATOM 2914 N N . VAL A 1 370 ? 43.598 -1.939 11.245 1.00 8.39 408 VAL A N 1
ATOM 2915 C CA . VAL A 1 370 ? 43.270 -2.984 12.160 1.00 8.85 408 VAL A CA 1
ATOM 2916 C C . VAL A 1 370 ? 42.115 -2.562 13.093 1.00 8.24 408 VAL A C 1
ATOM 2917 O O . VAL A 1 370 ? 41.203 -3.329 13.331 1.00 8.17 408 VAL A O 1
ATOM 2921 N N . GLY A 1 371 ? 42.229 -1.359 13.657 1.00 8.32 409 GLY A N 1
ATOM 2922 C CA . GLY A 1 371 ? 41.196 -0.942 14.583 1.00 8.65 409 GLY A CA 1
ATOM 2923 C C . GLY A 1 371 ? 39.806 -0.827 13.897 1.00 8.60 409 GLY A C 1
ATOM 2924 O O . GLY A 1 371 ? 38.776 -1.165 14.454 1.00 8.64 409 GLY A O 1
ATOM 2925 N N . TYR A 1 372 ? 39.805 -0.361 12.655 1.00 8.33 410 TYR A N 1
ATOM 2926 C CA . TYR A 1 372 ? 38.576 -0.346 11.882 1.00 7.63 410 TYR A CA 1
ATOM 2927 C C . TYR A 1 372 ? 37.977 -1.711 11.759 1.00 7.02 410 TYR A C 1
ATOM 2928 O O . TYR A 1 372 ? 36.808 -1.943 12.022 1.00 7.28 410 TYR A O 1
ATOM 2937 N N . PHE A 1 373 ? 38.783 -2.674 11.310 1.00 7.93 411 PHE A N 1
ATOM 2938 C CA . PHE A 1 373 ? 38.253 -4.045 11.188 1.00 6.78 411 PHE A CA 1
ATOM 2939 C C . PHE A 1 373 ? 37.851 -4.647 12.497 1.00 6.80 411 PHE A C 1
ATOM 2940 O O . PHE A 1 373 ? 36.837 -5.335 12.560 1.00 7.96 411 PHE A O 1
ATOM 2948 N N . GLN A 1 374 ? 38.625 -4.388 13.553 1.00 8.30 412 GLN A N 1
ATOM 2949 C CA . GLN A 1 374 ? 38.261 -4.976 14.845 1.00 9.07 412 GLN A CA 1
ATOM 2950 C C . GLN A 1 374 ? 36.839 -4.514 15.258 1.00 8.73 412 GLN A C 1
ATOM 2951 O O . GLN A 1 374 ? 36.008 -5.306 15.654 1.00 8.75 412 GLN A O 1
ATOM 2957 N N . GLY A 1 375 ? 36.592 -3.215 15.107 1.00 8.75 413 GLY A N 1
ATOM 2958 C CA . GLY A 1 375 ? 35.290 -2.662 15.497 1.00 8.58 413 GLY A CA 1
ATOM 2959 C C . GLY A 1 375 ? 34.148 -3.222 14.631 1.00 8.05 413 GLY A C 1
ATOM 2960 O O . GLY A 1 375 ? 33.075 -3.601 15.095 1.00 8.63 413 GLY A O 1
ATOM 2961 N N . HIS A 1 376 ? 34.406 -3.214 13.304 1.00 7.29 414 HIS A N 1
ATOM 2962 C CA . HIS A 1 376 ? 33.344 -3.590 12.372 1.00 7.45 414 HIS A CA 1
ATOM 2963 C C . HIS A 1 376 ? 33.032 -5.078 12.372 1.00 7.74 414 HIS A C 1
ATOM 2964 O O . HIS A 1 376 ? 31.873 -5.475 12.317 1.00 7.51 414 HIS A O 1
ATOM 2971 N N . ILE A 1 377 ? 34.090 -5.921 12.443 1.00 7.34 415 ILE A N 1
ATOM 2972 C CA . ILE A 1 377 ? 33.854 -7.340 12.541 1.00 7.95 415 ILE A CA 1
ATOM 2973 C C . ILE A 1 377 ? 33.125 -7.679 13.853 1.00 7.59 415 ILE A C 1
ATOM 2974 O O . ILE A 1 377 ? 32.225 -8.479 13.888 1.00 8.66 415 ILE A O 1
ATOM 2979 N N . GLY A 1 378 ? 33.511 -6.967 14.903 1.00 8.35 416 GLY A N 1
ATOM 2980 C CA . GLY A 1 378 ? 32.814 -7.170 16.180 1.00 8.75 416 GLY A CA 1
ATOM 2981 C C . GLY A 1 378 ? 31.310 -6.785 16.093 1.00 8.74 416 GLY A C 1
ATOM 2982 O O . GLY A 1 378 ? 30.447 -7.506 16.621 1.00 9.41 416 GLY A O 1
ATOM 2983 N N . ALA A 1 379 ? 31.037 -5.677 15.413 1.00 7.85 417 ALA A N 1
ATOM 2984 C CA . ALA A 1 379 ? 29.645 -5.277 15.222 1.00 8.12 417 ALA A CA 1
ATOM 2985 C C . ALA A 1 379 ? 28.848 -6.298 14.409 1.00 8.37 417 ALA A C 1
ATOM 2986 O O . ALA A 1 379 ? 27.704 -6.612 14.702 1.00 8.71 417 ALA A O 1
ATOM 2988 N N . ALA A 1 380 ? 29.499 -6.845 13.374 1.00 8.03 418 ALA A N 1
ATOM 2989 C CA . ALA A 1 380 ? 28.894 -7.850 12.532 1.00 7.60 418 ALA A CA 1
ATOM 2990 C C . ALA A 1 380 ? 28.605 -9.066 13.374 1.00 8.64 418 ALA A C 1
ATOM 2991 O O . ALA A 1 380 ? 27.542 -9.699 13.201 1.00 8.81 418 ALA A O 1
ATOM 2993 N N . ARG A 1 381 ? 29.532 -9.460 14.262 1.00 9.05 419 ARG A N 1
ATOM 2994 C CA . ARG A 1 381 ? 29.300 -10.620 15.127 1.00 8.79 419 ARG A CA 1
ATOM 2995 C C . ARG A 1 381 ? 28.116 -10.417 16.004 1.00 9.29 419 ARG A C 1
ATOM 2996 O O . ARG A 1 381 ? 27.319 -11.326 16.270 1.00 10.16 419 ARG A O 1
ATOM 3004 N N . ARG A 1 382 ? 27.967 -9.228 16.553 1.00 8.88 420 ARG A N 1
ATOM 3005 C CA . ARG A 1 382 ? 26.786 -8.939 17.430 1.00 9.52 420 ARG A CA 1
ATOM 3006 C C . ARG A 1 382 ? 25.476 -9.000 16.654 1.00 8.87 420 ARG A C 1
ATOM 3007 O O . ARG A 1 382 ? 24.469 -9.482 17.148 1.00 9.88 420 ARG A O 1
ATOM 3015 N N . ALA A 1 383 ? 25.521 -8.553 15.402 1.00 7.86 421 ALA A N 1
ATOM 3016 C CA . ALA A 1 383 ? 24.310 -8.632 14.582 1.00 9.20 421 ALA A CA 1
ATOM 3017 C C . ALA A 1 383 ? 23.945 -10.064 14.292 1.00 9.13 421 ALA A C 1
ATOM 3018 O O . ALA A 1 383 ? 22.782 -10.469 14.426 1.00 9.58 421 ALA A O 1
ATOM 3020 N N . LEU A 1 384 ? 24.956 -10.916 14.024 1.00 9.75 422 LEU A N 1
ATOM 3021 C CA . LEU A 1 384 ? 24.720 -12.335 13.842 1.00 11.42 422 LEU A CA 1
ATOM 3022 C C . LEU A 1 384 ? 24.117 -12.901 15.161 1.00 12.19 422 LEU A C 1
ATOM 3023 O O . LEU A 1 384 ? 23.098 -13.608 15.099 1.00 13.14 422 LEU A O 1
ATOM 3028 N N . ALA A 1 385 ? 24.664 -12.542 16.324 1.00 11.51 423 ALA A N 1
ATOM 3029 C CA . ALA A 1 385 ? 24.181 -13.083 17.616 1.00 12.97 423 ALA A CA 1
ATOM 3030 C C . ALA A 1 385 ? 22.716 -12.645 17.843 1.00 12.35 423 ALA A C 1
ATOM 3031 O O . ALA A 1 385 ? 21.924 -13.351 18.454 1.00 13.75 423 ALA A O 1
ATOM 3033 N N . ASP A 1 386 ? 22.362 -11.466 17.319 1.00 10.06 424 ASP A N 1
ATOM 3034 C CA . ASP A 1 386 ? 21.002 -10.941 17.490 1.00 9.83 424 ASP A CA 1
ATOM 3035 C C . ASP A 1 386 ? 20.055 -11.278 16.364 1.00 10.26 424 ASP A C 1
ATOM 3036 O O . ASP A 1 386 ? 18.973 -10.728 16.303 1.00 12.52 424 ASP A O 1
ATOM 3041 N N . GLY A 1 387 ? 20.432 -12.201 15.506 1.00 11.12 425 GLY A N 1
ATOM 3042 C CA . GLY A 1 387 ? 19.473 -12.830 14.583 1.00 11.42 425 GLY A CA 1
ATOM 3043 C C . GLY A 1 387 ? 19.620 -12.454 13.121 1.00 11.26 425 GLY A C 1
ATOM 3044 O O . GLY A 1 387 ? 18.812 -12.866 12.319 1.00 14.69 425 GLY A O 1
ATOM 3045 N N . VAL A 1 388 ? 20.643 -11.748 12.751 1.00 9.56 426 VAL A N 1
ATOM 3046 C CA . VAL A 1 388 ? 20.881 -11.474 11.324 1.00 9.56 426 VAL A CA 1
ATOM 3047 C C . VAL A 1 388 ? 21.540 -12.748 10.722 1.00 7.91 426 VAL A C 1
ATOM 3048 O O . VAL A 1 388 ? 22.469 -13.320 11.273 1.00 8.91 426 VAL A O 1
ATOM 3052 N N . ASP A 1 389 ? 21.020 -13.127 9.560 1.00 8.48 427 ASP A N 1
ATOM 3053 C CA . ASP A 1 389 ? 21.573 -14.319 8.865 1.00 7.88 427 ASP A CA 1
ATOM 3054 C C . ASP A 1 389 ? 22.826 -13.916 8.068 1.00 7.54 427 ASP A C 1
ATOM 3055 O O . ASP A 1 389 ? 22.832 -13.939 6.824 1.00 7.82 427 ASP A O 1
ATOM 3060 N N . LEU A 1 390 ? 23.901 -13.582 8.766 1.00 8.22 428 LEU A N 1
ATOM 3061 C CA . LEU A 1 390 ? 25.163 -13.151 8.117 1.00 7.57 428 LEU A CA 1
ATOM 3062 C C . LEU A 1 390 ? 25.941 -14.379 7.775 1.00 7.54 428 LEU A C 1
ATOM 3063 O O . LEU A 1 390 ? 26.305 -15.163 8.629 1.00 9.67 428 LEU A O 1
ATOM 3068 N N . ARG A 1 391 ? 26.280 -14.485 6.478 1.00 7.44 429 ARG A N 1
ATOM 3069 C CA . ARG A 1 391 ? 26.913 -15.700 5.955 1.00 7.65 429 ARG A CA 1
ATOM 3070 C C . ARG A 1 391 ? 28.405 -15.517 5.650 1.00 6.79 429 ARG A C 1
ATOM 3071 O O . ARG A 1 391 ? 29.136 -16.458 5.448 1.00 7.44 429 ARG A O 1
ATOM 3079 N N . GLY A 1 392 ? 28.839 -14.281 5.473 1.00 7.07 430 GLY A N 1
ATOM 3080 C CA . GLY A 1 392 ? 30.214 -13.974 5.138 1.00 6.61 430 GLY A CA 1
ATOM 3081 C C . GLY A 1 392 ? 30.540 -12.550 5.228 1.00 5.75 430 GLY A C 1
ATOM 3082 O O . GLY A 1 392 ? 29.649 -11.720 5.397 1.00 6.88 430 GLY A O 1
ATOM 3083 N N . TYR A 1 393 ? 31.810 -12.253 5.146 1.00 6.51 431 TYR A N 1
ATOM 3084 C CA . TYR A 1 393 ? 32.341 -10.869 5.353 1.00 6.20 431 TYR A CA 1
ATOM 3085 C C . TYR A 1 393 ? 33.537 -10.740 4.413 1.00 5.59 431 TYR A C 1
ATOM 3086 O O . TYR A 1 393 ? 34.485 -11.534 4.473 1.00 6.45 431 TYR A O 1
ATOM 3095 N N . TYR A 1 394 ? 33.492 -9.725 3.547 1.00 5.72 432 TYR A N 1
ATOM 3096 C CA . TYR A 1 394 ? 34.546 -9.471 2.558 1.00 5.39 432 TYR A CA 1
ATOM 3097 C C . TYR A 1 394 ? 35.161 -8.110 2.869 1.00 5.78 432 TYR A C 1
ATOM 3098 O O . TYR A 1 394 ? 34.494 -7.083 2.762 1.00 7.00 432 TYR A O 1
ATOM 3107 N N . ALA A 1 395 ? 36.422 -8.116 3.237 1.00 6.14 433 ALA A N 1
ATOM 3108 C CA . ALA A 1 395 ? 37.178 -6.889 3.427 1.00 6.04 433 ALA A CA 1
ATOM 3109 C C . ALA A 1 395 ? 37.385 -6.204 2.106 1.00 6.46 433 ALA A C 1
ATOM 3110 O O . ALA A 1 395 ? 37.858 -6.817 1.134 1.00 6.40 433 ALA A O 1
ATOM 3112 N N . TRP A 1 396 ? 37.008 -4.935 2.056 1.00 5.99 434 TRP A N 1
ATOM 3113 C CA . TRP A 1 396 ? 37.413 -4.077 0.933 1.00 5.97 434 TRP A CA 1
ATOM 3114 C C . TRP A 1 396 ? 38.731 -3.412 1.338 1.00 6.89 434 TRP A C 1
ATOM 3115 O O . TRP A 1 396 ? 38.713 -2.677 2.303 1.00 6.82 434 TRP A O 1
ATOM 3126 N N . SER A 1 397 ? 39.864 -3.641 0.668 1.00 6.20 435 SER A N 1
ATOM 3127 C CA . SER A 1 397 ? 40.039 -4.473 -0.496 1.00 6.13 435 SER A CA 1
ATOM 3128 C C . SER A 1 397 ? 41.176 -5.437 -0.272 1.00 6.23 435 SER A C 1
ATOM 3129 O O . SER A 1 397 ? 42.043 -5.182 0.584 1.00 6.68 435 SER A O 1
ATOM 3132 N N . LEU A 1 398 ? 41.242 -6.489 -1.077 1.00 6.31 436 LEU A N 1
ATOM 3133 C CA . LEU A 1 398 ? 42.437 -7.315 -1.044 1.00 6.01 436 LEU A CA 1
ATOM 3134 C C . LEU A 1 398 ? 43.721 -6.468 -1.297 1.00 6.46 436 LEU A C 1
ATOM 3135 O O . LEU A 1 398 ? 44.743 -6.691 -0.668 1.00 7.90 436 LEU A O 1
ATOM 3140 N N . LEU A 1 399 ? 43.624 -5.550 -2.254 1.00 6.63 437 LEU A N 1
ATOM 3141 C CA . LEU A 1 399 ? 44.765 -4.792 -2.783 1.00 7.48 437 LEU A CA 1
ATOM 3142 C C . LEU A 1 399 ? 44.482 -3.336 -2.750 1.00 6.86 437 LEU A C 1
ATOM 3143 O O . LEU A 1 399 ? 43.395 -2.882 -3.114 1.00 7.49 437 LEU A O 1
ATOM 3148 N N . ASP A 1 400 ? 45.520 -2.536 -2.465 1.00 6.96 438 ASP A N 1
ATOM 3149 C CA . ASP A 1 400 ? 45.460 -1.119 -2.829 1.00 7.48 438 ASP A CA 1
ATOM 3150 C C . ASP A 1 400 ? 45.169 -1.051 -4.322 1.00 7.22 438 ASP A C 1
ATOM 3151 O O . ASP A 1 400 ? 45.711 -1.838 -5.099 1.00 7.67 438 ASP A O 1
ATOM 3156 N N . ASN A 1 401 ? 44.344 -0.109 -4.734 1.00 6.62 439 ASN A N 1
ATOM 3157 C CA . ASN A 1 401 ? 43.883 -0.140 -6.107 1.00 6.80 439 ASN A CA 1
ATOM 3158 C C . ASN A 1 401 ? 43.472 1.241 -6.581 1.00 7.27 439 ASN A C 1
ATOM 3159 O O . ASN A 1 401 ? 43.705 2.267 -5.900 1.00 7.70 439 ASN A O 1
ATOM 3164 N N . PHE A 1 402 ? 42.921 1.327 -7.808 1.00 7.25 440 PHE A N 1
ATOM 3165 C CA . PHE A 1 402 ? 42.463 2.612 -8.352 1.00 7.80 440 PHE A CA 1
ATOM 3166 C C . PHE A 1 402 ? 41.148 3.001 -7.709 1.00 6.72 440 PHE A C 1
ATOM 3167 O O . PHE A 1 402 ? 40.089 2.384 -7.968 1.00 7.99 440 PHE A O 1
ATOM 3175 N N . GLU A 1 403 ? 41.164 3.972 -6.841 1.00 7.22 441 GLU A N 1
ATOM 3176 C CA . GLU A 1 403 ? 39.985 4.416 -6.131 1.00 7.91 441 GLU A CA 1
ATOM 3177 C C . GLU A 1 403 ? 39.212 5.486 -6.923 1.00 8.16 441 GLU A C 1
ATOM 3178 O O . GLU A 1 403 ? 38.986 6.629 -6.461 1.00 8.74 441 GLU A O 1
ATOM 3184 N N . TRP A 1 404 ? 38.789 5.081 -8.103 1.00 7.75 442 TRP A N 1
ATOM 3185 C 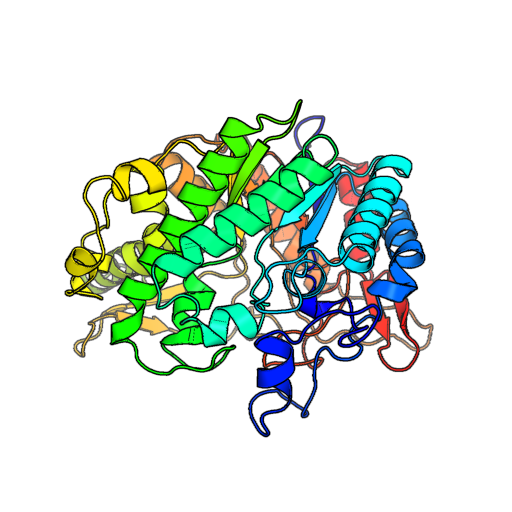CA . TRP A 1 404 ? 37.833 5.866 -8.929 1.00 7.88 442 TRP A CA 1
ATOM 3186 C C . TRP A 1 404 ? 38.407 7.344 -9.031 1.00 7.47 442 TRP A C 1
ATOM 3187 O O . TRP A 1 404 ? 39.543 7.502 -9.473 1.00 8.24 442 TRP A O 1
ATOM 3198 N N . ALA A 1 405 ? 37.534 8.331 -8.742 1.00 8.29 443 ALA A N 1
ATOM 3199 C CA . ALA A 1 405 ? 37.999 9.715 -8.986 1.00 8.89 443 ALA A CA 1
ATOM 3200 C C . ALA A 1 405 ? 39.133 10.175 -8.074 1.00 8.52 443 ALA A C 1
ATOM 3201 O O . ALA A 1 405 ? 39.815 11.167 -8.349 1.00 9.79 443 ALA A O 1
ATOM 3203 N N . GLU A 1 406 ? 39.385 9.417 -6.988 1.00 8.52 444 GLU A N 1
ATOM 3204 C CA . GLU A 1 406 ? 40.565 9.655 -6.143 1.00 10.11 444 GLU A CA 1
ATOM 3205 C C . GLU A 1 406 ? 41.807 9.052 -6.700 1.00 9.56 444 GLU A C 1
ATOM 3206 O O . GLU A 1 406 ? 42.906 9.312 -6.203 1.00 9.53 444 GLU A O 1
ATOM 3212 N N . GLY A 1 407 ? 41.715 8.277 -7.749 1.00 9.09 445 GLY A N 1
ATOM 3213 C CA . GLY A 1 407 ? 42.910 7.651 -8.333 1.00 9.27 445 GLY A CA 1
ATOM 3214 C C . GLY A 1 407 ? 43.645 6.829 -7.303 1.00 9.59 445 GLY A C 1
ATOM 3215 O O . GLY A 1 407 ? 43.052 6.105 -6.470 1.00 9.65 445 GLY A O 1
ATOM 3216 N N . TYR A 1 408 ? 44.980 6.923 -7.327 1.00 8.83 446 TYR A N 1
ATOM 3217 C CA . TYR A 1 408 ? 45.820 6.115 -6.445 1.00 9.22 446 TYR A CA 1
ATOM 3218 C C . TYR A 1 408 ? 46.154 6.931 -5.193 1.00 9.66 446 TYR A C 1
ATOM 3219 O O . TYR A 1 408 ? 47.087 6.561 -4.432 1.00 12.98 446 TYR A O 1
ATOM 3228 N N . SER A 1 409 ? 45.406 7.955 -4.890 1.00 9.96 447 SER A N 1
ATOM 3229 C CA . SER A 1 409 ? 45.663 8.772 -3.692 1.00 10.76 447 SER A CA 1
ATOM 3230 C C . SER A 1 409 ? 45.060 8.070 -2.438 1.00 9.45 447 SER A C 1
ATOM 3231 O O . SER A 1 409 ? 45.320 8.561 -1.339 1.00 12.47 447 SER A O 1
ATOM 3234 N N . LYS A 1 410 ? 44.290 7.011 -2.577 1.00 8.52 448 LYS A N 1
ATOM 3235 C CA . LYS A 1 410 ? 43.595 6.373 -1.466 1.00 8.57 448 LYS A CA 1
ATOM 3236 C C . LYS A 1 410 ? 43.951 4.903 -1.505 1.00 9.60 448 LYS A C 1
ATOM 3237 O O . LYS A 1 410 ? 43.859 4.317 -2.567 1.00 12.45 448 LYS A O 1
ATOM 3243 N N . ARG A 1 411 ? 44.379 4.378 -0.398 1.00 8.40 449 ARG A N 1
ATOM 3244 C CA . ARG A 1 411 ? 44.756 2.987 -0.269 1.00 7.81 449 ARG A CA 1
ATOM 3245 C C . ARG A 1 411 ? 43.765 2.305 0.672 1.00 6.72 449 ARG A C 1
ATOM 3246 O O . ARG A 1 411 ? 43.716 2.608 1.861 1.00 7.80 449 ARG A O 1
ATOM 3254 N N . PHE A 1 412 ? 42.999 1.351 0.108 1.00 6.46 450 PHE A N 1
ATOM 3255 C CA . PHE A 1 412 ? 42.058 0.551 0.911 1.00 6.36 450 PHE A CA 1
ATOM 3256 C C . PHE A 1 412 ? 42.550 -0.884 1.120 1.00 6.21 450 PHE A C 1
ATOM 3257 O O . PHE A 1 412 ? 41.829 -1.659 1.739 1.00 6.87 450 PHE A O 1
ATOM 3265 N N . GLY A 1 413 ? 43.698 -1.245 0.578 1.00 6.49 451 GLY A N 1
ATOM 3266 C CA . GLY A 1 413 ? 44.074 -2.649 0.660 1.00 6.89 451 GLY A CA 1
ATOM 3267 C C . GLY A 1 413 ? 44.433 -3.102 2.050 1.00 6.69 451 GLY A C 1
ATOM 3268 O O . GLY A 1 413 ? 44.899 -2.348 2.912 1.00 7.32 451 GLY A O 1
ATOM 3269 N N . ILE A 1 414 ? 44.289 -4.423 2.224 1.00 6.62 452 ILE A N 1
ATOM 3270 C CA . ILE A 1 414 ? 45.027 -5.085 3.320 1.00 7.37 452 ILE A CA 1
ATOM 3271 C C . ILE A 1 414 ? 46.404 -5.539 2.824 1.00 7.47 452 ILE A C 1
ATOM 3272 O O . ILE A 1 414 ? 47.269 -5.906 3.639 1.00 7.68 452 ILE A O 1
ATOM 3277 N N . ILE A 1 415 ? 46.638 -5.446 1.515 1.00 7.27 453 ILE A N 1
ATOM 3278 C CA . ILE A 1 415 ? 47.914 -5.700 0.877 1.00 8.10 453 ILE A CA 1
ATOM 3279 C C . ILE A 1 415 ? 48.337 -4.446 0.171 1.00 7.37 453 ILE A C 1
ATOM 3280 O O . ILE A 1 415 ? 47.587 -3.844 -0.607 1.00 8.56 453 ILE A O 1
ATOM 3285 N N . TYR A 1 416 ? 49.535 -3.947 0.545 1.00 8.39 454 TYR A N 1
ATOM 3286 C CA . TYR A 1 416 ? 50.124 -2.751 -0.064 1.00 8.18 454 TYR A CA 1
ATOM 3287 C C . TYR A 1 416 ? 50.637 -3.065 -1.436 1.00 7.98 454 TYR A C 1
ATOM 3288 O O . TYR A 1 416 ? 51.264 -4.089 -1.649 1.00 9.47 454 TYR A O 1
ATOM 3297 N N . VAL A 1 417 ? 50.348 -2.194 -2.368 1.00 8.43 455 VAL A N 1
ATOM 3298 C CA . VAL A 1 417 ? 50.887 -2.266 -3.749 1.00 8.88 455 VAL A CA 1
ATOM 3299 C C . VAL A 1 417 ? 51.759 -1.118 -4.047 1.00 9.29 455 VAL A C 1
ATOM 3300 O O . VAL A 1 417 ? 51.308 0.017 -3.913 1.00 9.84 455 VAL A O 1
ATOM 3304 N N . ASP A 1 418 ? 53.026 -1.374 -4.370 1.00 11.06 456 ASP A N 1
ATOM 3305 C CA . ASP A 1 418 ? 53.859 -0.320 -4.924 1.00 11.88 456 ASP A CA 1
ATOM 3306 C C . ASP A 1 418 ? 53.523 -0.248 -6.410 1.00 12.91 456 ASP A C 1
ATOM 3307 O O . ASP A 1 418 ? 53.779 -1.184 -7.159 1.00 14.98 456 ASP A O 1
ATOM 3312 N N . PHE A 1 419 ? 52.854 0.802 -6.890 1.00 12.79 457 PHE A N 1
ATOM 3313 C CA . PHE A 1 419 ? 52.420 0.899 -8.228 1.00 14.52 457 PHE A CA 1
ATOM 3314 C C . PHE A 1 419 ? 53.538 1.155 -9.206 1.00 17.91 457 PHE A C 1
ATOM 3315 O O . PHE A 1 419 ? 53.268 1.008 -10.367 1.00 22.12 457 PHE A O 1
ATOM 3323 N N . GLU A 1 420 ? 54.716 1.460 -8.724 1.00 17.67 458 GLU A N 1
ATOM 3324 C CA . GLU A 1 420 ? 55.878 1.646 -9.633 1.00 19.55 458 GLU A CA 1
ATOM 3325 C C . GLU A 1 420 ? 56.464 0.289 -10.004 1.00 19.42 458 GLU A C 1
ATOM 3326 O O . GLU A 1 420 ? 56.846 0.077 -11.143 1.00 23.34 458 GLU A O 1
ATOM 3332 N N . THR A 1 421 ? 56.534 -0.625 -9.057 1.00 15.00 459 THR A N 1
ATOM 3333 C CA . THR A 1 421 ? 57.137 -1.917 -9.295 1.00 13.71 459 THR A CA 1
ATOM 3334 C C . THR A 1 421 ? 56.184 -3.099 -9.294 1.00 12.14 459 THR A C 1
ATOM 3335 O O . THR A 1 421 ? 56.594 -4.187 -9.621 1.00 13.28 459 THR A O 1
ATOM 3339 N N . GLN A 1 422 ? 54.940 -2.860 -8.861 1.00 11.29 460 GLN A N 1
ATOM 3340 C CA . GLN A 1 422 ? 53.904 -3.889 -8.645 1.00 10.02 460 GLN A CA 1
ATOM 3341 C C . GLN A 1 422 ? 54.220 -4.834 -7.509 1.00 10.22 460 GLN A C 1
ATOM 3342 O O . GLN A 1 422 ? 53.525 -5.799 -7.305 1.00 10.71 460 GLN A O 1
ATOM 3348 N N . GLN A 1 423 ? 55.209 -4.477 -6.665 1.00 10.59 461 GLN A N 1
ATOM 3349 C CA . GLN A 1 423 ? 55.465 -5.302 -5.516 1.00 11.45 461 GLN A CA 1
ATOM 3350 C C . GLN A 1 423 ? 54.290 -5.284 -4.556 1.00 10.34 461 GLN A C 1
ATOM 3351 O O . GLN A 1 423 ? 53.761 -4.188 -4.246 1.00 10.75 461 GLN A O 1
ATOM 3357 N N . ARG A 1 424 ? 53.891 -6.438 -4.028 1.00 10.31 462 ARG A N 1
ATOM 3358 C CA . ARG A 1 424 ? 52.865 -6.557 -3.035 1.00 9.36 462 ARG A C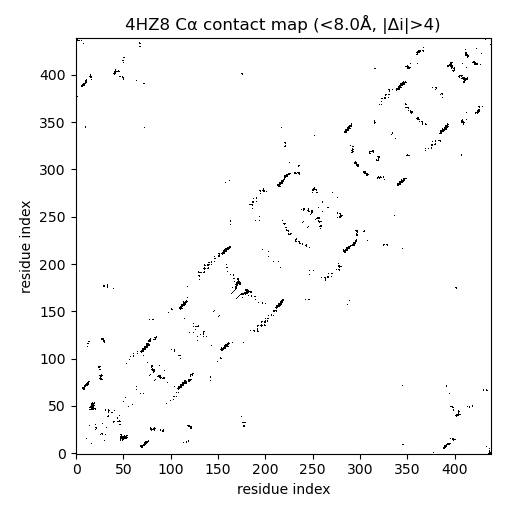A 1
ATOM 3359 C C . ARG A 1 424 ? 53.507 -6.856 -1.693 1.00 9.84 462 ARG A C 1
ATOM 3360 O O . ARG A 1 424 ? 54.421 -7.679 -1.637 1.00 11.25 462 ARG A O 1
ATOM 3368 N N . THR A 1 425 ? 52.993 -6.247 -0.633 1.00 9.15 463 THR A N 1
ATOM 3369 C CA . THR A 1 425 ? 53.438 -6.496 0.727 1.00 9.66 463 THR A CA 1
ATOM 3370 C C . THR A 1 425 ? 52.224 -6.629 1.640 1.00 8.45 463 THR A C 1
ATOM 3371 O O . THR A 1 425 ? 51.396 -5.698 1.669 1.00 9.35 463 THR A O 1
ATOM 3375 N N . LEU A 1 426 ? 52.105 -7.700 2.381 1.00 9.01 464 LEU A N 1
ATOM 3376 C CA . LEU A 1 426 ? 51.024 -7.792 3.330 1.00 8.29 464 LEU A CA 1
ATOM 3377 C C . LEU A 1 426 ? 51.158 -6.685 4.339 1.00 9.14 464 LEU A C 1
ATOM 3378 O O . LEU A 1 426 ? 52.225 -6.522 4.899 1.00 10.59 464 LEU A O 1
ATOM 3383 N N . LYS A 1 427 ? 50.079 -5.950 4.616 1.00 8.15 465 LYS A N 1
ATOM 3384 C CA . LYS A 1 427 ? 50.087 -4.976 5.686 1.00 7.68 465 LYS A CA 1
ATOM 3385 C C . LYS A 1 427 ? 49.881 -5.730 6.977 1.00 7.59 465 LYS A C 1
ATOM 3386 O O . LYS A 1 427 ? 49.390 -6.864 7.026 1.00 8.31 465 LYS A O 1
ATOM 3392 N N . GLN A 1 428 ? 50.099 -4.989 8.072 1.00 8.40 466 GLN A N 1
ATOM 3393 C CA . GLN A 1 428 ? 49.711 -5.517 9.383 1.00 8.85 466 GLN A CA 1
ATOM 3394 C C . GLN A 1 428 ? 48.264 -6.002 9.396 1.00 8.04 466 GLN A C 1
ATOM 3395 O O . GLN A 1 428 ? 47.941 -7.046 9.965 1.00 8.82 466 GLN A O 1
ATOM 3401 N N . SER A 1 429 ? 47.358 -5.218 8.799 1.00 8.33 467 SER A N 1
ATOM 3402 C CA . SER A 1 429 ? 45.950 -5.659 8.787 1.00 8.21 467 SER A CA 1
ATOM 3403 C C . SER A 1 429 ? 45.705 -7.004 8.065 1.00 7.83 467 SER A C 1
ATOM 3404 O O . SER A 1 429 ? 44.821 -7.736 8.523 1.00 7.76 467 SER A O 1
ATOM 3407 N N . ALA A 1 430 ? 46.497 -7.296 7.042 1.00 7.87 468 ALA A N 1
ATOM 3408 C CA . ALA A 1 430 ? 46.349 -8.614 6.382 1.00 8.81 468 ALA A CA 1
ATOM 3409 C C . ALA A 1 430 ? 46.833 -9.718 7.336 1.00 7.68 468 ALA A C 1
ATOM 3410 O O . ALA A 1 430 ? 46.230 -10.773 7.392 1.00 8.13 468 ALA A O 1
ATOM 3412 N N . GLN A 1 431 ? 47.940 -9.437 8.023 1.00 8.12 469 GLN A N 1
ATOM 3413 C CA . GLN A 1 431 ? 48.445 -10.400 9.009 1.00 8.54 469 GLN A CA 1
ATOM 3414 C C . GLN A 1 431 ? 47.444 -10.664 10.114 1.00 7.35 469 GLN A C 1
ATOM 3415 O O . GLN A 1 431 ? 47.162 -11.787 10.544 1.00 8.31 469 GLN A O 1
ATOM 3421 N N . TRP A 1 432 ? 46.828 -9.560 10.562 1.00 7.84 470 TRP A N 1
ATOM 3422 C CA . TRP A 1 432 ? 45.794 -9.620 11.612 1.00 7.78 470 TRP A CA 1
ATOM 3423 C C . TRP A 1 432 ? 44.578 -10.395 11.119 1.00 7.35 470 TRP A C 1
ATOM 3424 O O . TRP A 1 432 ? 43.997 -11.204 11.828 1.00 7.82 470 TRP A O 1
ATOM 3435 N N . TYR A 1 433 ? 44.155 -10.098 9.869 1.00 7.21 471 TYR A N 1
ATOM 3436 C CA . TYR A 1 433 ? 42.980 -10.747 9.330 1.00 6.87 471 TYR A CA 1
ATOM 3437 C C . TYR A 1 433 ? 43.202 -12.221 9.120 1.00 7.52 471 TYR A C 1
ATOM 3438 O O . TYR A 1 433 ? 42.296 -13.017 9.366 1.00 7.64 471 TYR A O 1
ATOM 3447 N N . ARG A 1 434 ? 44.415 -12.591 8.660 1.00 7.20 472 ARG A N 1
ATOM 3448 C CA . ARG A 1 434 ? 44.731 -14.018 8.586 1.00 7.91 472 ARG A CA 1
ATOM 3449 C C . ARG A 1 434 ? 44.457 -14.702 9.945 1.00 6.64 472 ARG A C 1
ATOM 3450 O O . ARG A 1 434 ? 43.930 -15.802 10.013 1.00 8.10 472 ARG A O 1
ATOM 3458 N N . ASP A 1 435 ? 44.891 -14.021 11.029 1.00 8.31 473 ASP A N 1
ATOM 3459 C CA . ASP A 1 435 ? 44.672 -14.602 12.389 1.00 8.60 473 ASP A CA 1
ATOM 3460 C C . ASP A 1 435 ? 43.171 -14.708 12.710 1.00 8.39 473 ASP A C 1
ATOM 3461 O O . ASP A 1 435 ? 42.695 -15.658 13.300 1.00 9.57 473 ASP A O 1
ATOM 3466 N N . VAL A 1 436 ? 42.399 -13.659 12.333 1.00 8.83 474 VAL A N 1
ATOM 3467 C CA . VAL A 1 436 ? 40.932 -13.702 12.552 1.00 8.99 474 VAL A CA 1
ATOM 3468 C C . VAL A 1 436 ? 40.335 -14.874 11.828 1.00 8.35 474 VAL A C 1
ATOM 3469 O O . VAL A 1 436 ? 39.507 -15.612 12.388 1.00 8.84 474 VAL A O 1
ATOM 3473 N N . ILE A 1 437 ? 40.722 -15.091 10.562 1.00 7.76 475 ILE A N 1
ATOM 3474 C CA . ILE A 1 437 ? 40.161 -16.201 9.795 1.00 9.44 475 ILE A CA 1
ATOM 3475 C C . ILE A 1 437 ? 40.495 -17.531 10.525 1.00 8.79 475 ILE A C 1
ATOM 3476 O O . ILE A 1 437 ? 39.669 -18.382 10.655 1.00 10.30 475 ILE A O 1
ATOM 3481 N N . ALA A 1 438 ? 41.790 -17.644 10.885 1.00 9.67 476 ALA A N 1
ATOM 3482 C CA . ALA A 1 438 ? 42.270 -18.883 11.499 1.00 10.10 476 ALA A CA 1
ATOM 3483 C C . ALA A 1 438 ? 41.525 -19.181 12.817 1.00 11.21 476 ALA A C 1
ATOM 3484 O O . ALA A 1 438 ? 41.282 -20.318 13.158 1.00 14.33 476 ALA A O 1
ATOM 3486 N N . ASN A 1 439 ? 41.198 -18.121 13.568 1.00 10.90 477 ASN A N 1
ATOM 3487 C CA . ASN A 1 439 ? 40.438 -18.227 14.809 1.00 11.72 477 ASN A CA 1
ATOM 3488 C C . ASN A 1 439 ? 38.966 -18.258 14.644 1.00 10.26 477 ASN A C 1
ATOM 3489 O O . ASN A 1 439 ? 38.248 -18.476 15.591 1.00 13.23 477 ASN A O 1
ATOM 3494 N N . ASN A 1 440 ? 38.508 -18.015 13.419 1.00 10.27 478 ASN A N 1
ATOM 3495 C CA . ASN A 1 440 ? 37.112 -17.854 13.094 1.00 10.64 478 ASN A CA 1
ATOM 3496 C C . ASN A 1 440 ? 36.437 -16.787 13.970 1.00 10.71 478 ASN A C 1
ATOM 3497 O O . ASN A 1 440 ? 35.330 -16.934 14.425 1.00 12.10 478 ASN A O 1
ATOM 3502 N N . GLY A 1 441 ? 37.189 -15.717 14.222 1.00 10.42 479 GLY A N 1
ATOM 3503 C CA . GLY A 1 441 ? 36.679 -14.606 14.983 1.00 12.89 479 GLY A CA 1
ATOM 3504 C C . GLY A 1 441 ? 37.754 -13.830 15.679 1.00 11.44 479 GLY A C 1
ATOM 3505 O O . GLY A 1 441 ? 38.955 -14.031 15.492 1.00 11.49 479 GLY A O 1
ATOM 3506 N N . LEU A 1 442 ? 37.306 -12.816 16.416 1.00 11.89 480 LEU A N 1
ATOM 3507 C CA . LEU A 1 442 ? 38.258 -11.881 17.083 1.00 13.07 480 LEU A CA 1
ATOM 3508 C C . LEU A 1 442 ? 39.018 -12.403 18.302 1.00 19.28 480 LEU A C 1
ATOM 3509 O O . LEU A 1 442 ? 38.484 -13.348 18.809 1.00 22.17 480 LEU A O 1
#

Nearest PDB structures (foldseek):
  4hz6-assembly1_A  TM=1.002E+00  e=6.555E-92  uncultured bacterium
  3ta9-assembly2_B  TM=9.736E-01  e=1.053E-58  Halothermothrix orenii H 168
  2j77-assembly2_B  TM=9.672E-01  e=7.363E-57  Thermotoga maritima
  1oin-assembly2_B  TM=9.632E-01  e=5.656E-56  Thermotoga maritima
  3wh8-assembly1_A  TM=9.537E-01  e=1.456E-53  metagenomes

Radius of gyration: 20.49 Å; Cα contacts (8 Å, |Δi|>4): 967; chains: 1; bounding box: 59×51×52 Å

Sequence (439 aa):
KFPEGFLWGAATSSYQIEGAWNEDGKGESIWDRFTRIPGKIKNGDSGDVACDHYHRYEQDLDLMRQLGLKTYRFSIAWARIQPDSSRQINQRGLDFYRRLVEGLHKRDILPMATLYHWDLPQWVEDEGGWLSRESASRFAEYTHALVAALGDQIPLWVTHNEPMVTVWAGYHMGLFAPGLKDPTLGGRVAHHLLLSHGQALQAFRALSPAGSQMGITLNFNTIYPVSAEPADVEAARRMHSFQNELFLEPLIRGQYNQATLMAYPNLPEFIAPEDMQTISAPIDFLGVNYYNPMRVKSSPQPPGIEVVQVESPVTAMGWEIAPEGLYDLLMGITRTYGKLPIYITENGAAFDDQPDQSGQVNDPQRVGYFQGHIGAARRALADGVDLRGYYAWSLLDNFEWAEGYSKRFGIIYVDFETQQRTLKQSAQWYRDVIANNGL

Organism: NCBI:txid77133

Secondary structure (DSSP, 8-state):
-PPTT-EEEEE--HHHH---TTSTTPPPBHHHHHTTSTTSSGGG--TTTTT-HHHHHHHHHHHHHHHT-SEEEEE--HHHHS-STT----HHHHHHHHHHHHHHHHTT-EEEEEEESS--BHHHHHTTGGGSTHHHHHHHHHHHHHHHHHGGG-SEEEEEE-HHHHHIIIIIS-SSTT----GGGHHHHHHHHHHHHHHHHHHHHHH--TT-EEEEEEEE--EEESSS-HHHHHHHHHHHHHHHHTTHIIIIISS--HHHHHH-TTGGGG--TTHHHHHTSPPSEEEEEES--EEEEE-SSTTSEEEEP--SSB-TT--B--HHHHHHHHHHHHHHH-S--EEEEEE---------TTS-B--HHHHHHHHHHHHHHHHHHHTT--EEEEEEE-SB----GGGGGG----SEEE-TTT--EEEBHHHHHHHHHHHHT--

CATH classification: 3.20.20.80

Foldseek 3Di:
DDDPQFFAAAEDECLWAAACQPPLQQAAFLQNVQLCDPPLFPPSFGSNCKLNCLVVVLVLLVLRLVLVGQAYEYEQQLSLQQRAPVSHGRVVSLVSVVVNLVSCVVSNYAYEYEHDPPRHHVRCVVVPNLLDLCVLVSLLVSLLVNCVVCVQSHAEYAHEAALVCCLCCDACQLSFPPRHNDQLCSLSSLLSSLLSRLSNVVSCVVSVHPNHFYYHEHEAAQEAEPDPDVLSVVLRVLCCCVRPVQLVCLQQPLDGDPSSCVSHVCNVVNDDVCSSVSSNPDGQEYAYEYEAHWYWGADPDPPRIDTDADQPDAAPVSGYQDLLSLLVSQLVCCVPRNQHEYEHAEYFGWHDWDQDPVRATEDVVRLVSCQSNLVSVVVSVVVRHNYRYYHYPHCEQTQPGSHGSVTGGHCWYADVVVSDIHGHVNSVVSSVCVVVVHD

B-factor: mean 13.46, std 8.64, range [4.84, 84.75]